Protein AF-A0A9D2NHN5-F1 (afdb_monomer)

Foldseek 3Di:
DAEWAKDFPFPDFAQFWDAWAADLVQRKIWTFRQVQQWIWIAGPVPRDIDIDHHPAGFQYKFAALAAAIWTFGFFFIWGAHPNRRTDDTQGGHDDPPQKGWHYWAADLQQWIWTKMAGPDCPDPCQQQVIFIWTHAGPDDIDTQDGRARHWAAWEAQPVRQKIWIFRQVQQFIWIFGADRVVRHTHDIDTQEHDDPVQATWHYWFAFNVGWIWTWGAQNQWTFTADSVRRDTDYIYGHPFRFWHYWAFGDNQSQKIKTAGHQDPVRPGRTIIITGHPTHGAHTEHHHAAPDPAAAEEEFAQCLFFLNVLLQQVSLLSRHAYEQEDQDRPVSSVVSQVSSCSHSHHYDYAHADLLDLVRLVVRLVVCCVVPVAHAEYELPWFDQDFAAPVGDDPVNLSSRLSRLAVSLVVNVVSRLVRCLVVLHLHEYEYEAAPLCQDDDGRCPRRSVSSVNSLVVQLVVQVVRVVSNYAGEYEHEAFECGPDDPPPPSQVCLCVAPQSGHHYSNQSSVVVVCCRDPVVSVDHSYYHYHHSCNNVDPDPDDDDPPPDD

Sequence (547 aa):
MKVYEAEILIPEKAVLGEGPVWDGCGKRLFYVDIEGKQVRRYDFQTGELKMAKTAKMPGCLVPSCKGGWITAQEDRLIRMDDDLNFAEEAGSLEQPGYLRFNDGKCDGKGRLWVGTMAADQNIPQAPKAGTLYCMEEGKEPLPMAEGITIPNGMAWTEDNSCFYHVDTAEGCVRGYAFDLETGKLGERRTVIRIDAEEGSPDGMCMDAEGMLWIALWGGGRVIRVDPATGEWMAEVSVPASCVSCCTFGGPELNELIITTAMDENGNGGEVFIAETDVKGVPAFRYGKGYGEEHPVAVITGASRGIGRQTALLFAERGYDVAVHYNTGEKEAQEVCRLARAFGVRAESFRADVGNLMDLKRLYHEIDEKYGRIDVLVNNAGNSSEVMFLNATEEMFDAMTATDWKGVYFSTQLAAKRMIEQGIHGVIINLTSNQTAGCWPRATIYAPSKAAVRKFTENVSMELAHYGIRVAAVAPGYTDVGWEPGDHRYEAAKRLPLKRFATTREIAEGIFWLASPAAAYVTGSTLTIDGGATLPVTADFDFETDNR

Secondary structure (DSSP, 8-state):
-EEEE-EEEE-S--SBEEEEEEETTTTEEEEEETTTTEEEEEETTT--EEEEE-SS-EEEEEEBTTSSEEEEETTEEEEE-TT--EEEEEEE----TTEEEEEEEE-TT-PEEEEEEES-TTSTT-TT-EEEEEE-TTS--EEEEEEESSEEEEEE-TTS-EEEEEETTTTEEEEEEB-TTT--B---EEEEE--GGG-EEEEEEEBTTS-EEEEEETTTEEEEE-TTT--EEEEEE-S-SBEEEEEEESTTS-EEEEEEBB-TTS-B--EEEEE-SS-B-PPP-BS--SSSSPPEEEETTTTSHHHHHHHHHHHHTT-EEEEEESS-HHHHHHHHHHHHTTTS-EEEEE--TTSHHHHHHHHHHHHHHHS--SEEEE-------B-GGG--HHHHHHHHIIIIIIHHHHHHHHHHHHHHTT---EEEEE--GGGTS--TTBTTHHHHHHHHHHHHHHHHHHHGGGT-EEEEEEE-SEE--PPTT-GGGGGGGGSTTSSPEEHHHHHHHHHHHHSGGGTT--S-EEEESTTTTS----SS-------

Solvent-accessible surface area (backbone atoms only — not comparable to full-atom values): 27326 Å² total; per-residue (Å²): 111,53,78,43,68,43,44,84,70,38,82,75,61,27,56,30,19,31,45,50,42,52,38,74,86,78,42,27,40,35,32,22,16,29,80,63,20,24,43,37,39,37,31,75,87,78,71,46,77,47,76,34,79,48,98,43,41,24,25,22,49,38,43,28,32,81,58,38,30,37,34,35,30,33,48,34,29,34,30,27,44,91,85,60,49,76,63,61,76,64,48,65,54,96,67,64,90,58,50,21,39,41,26,48,46,35,43,78,75,10,34,34,34,36,13,24,21,38,75,54,75,87,46,92,65,17,75,41,58,4,34,35,28,42,39,41,78,94,51,79,66,38,85,74,46,73,67,34,35,34,37,29,21,53,40,54,41,96,86,38,51,33,38,36,34,20,29,32,81,78,20,28,34,38,32,25,47,30,38,66,92,81,66,47,72,51,72,82,42,78,40,42,72,52,56,74,90,60,18,30,46,30,19,28,29,39,35,71,86,59,32,37,38,36,12,14,33,67,39,22,27,36,37,31,30,37,65,90,78,42,45,74,53,31,37,32,45,38,99,30,45,34,19,31,12,31,28,44,25,64,99,76,22,26,28,42,37,32,29,10,17,40,44,100,86,65,51,43,6,32,29,29,35,27,80,51,97,59,35,36,55,71,68,35,31,35,37,63,30,90,50,102,57,61,47,26,34,38,28,31,38,15,31,46,43,50,24,26,40,31,44,42,51,41,7,63,61,27,18,22,30,42,32,23,22,71,69,52,67,69,44,19,49,49,46,24,56,61,19,34,48,52,60,24,61,44,48,65,43,80,34,49,52,52,35,70,67,38,40,52,49,46,55,50,55,44,43,76,74,64,69,60,57,40,31,39,35,43,51,43,66,63,86,72,73,43,52,72,95,71,63,47,69,66,61,49,50,59,39,42,26,29,42,32,52,17,44,54,52,49,52,50,57,50,51,52,49,15,60,78,69,70,37,66,21,31,39,39,37,59,40,33,44,47,55,79,42,88,62,88,33,30,79,59,44,29,57,33,26,35,49,44,51,54,46,31,36,55,51,19,71,73,32,44,89,64,52,25,36,19,28,29,38,16,45,38,64,57,51,61,78,73,64,94,86,46,73,72,64,62,54,21,76,76,28,76,67,53,50,59,41,50,28,60,66,52,24,53,56,54,48,44,59,63,34,78,91,26,71,88,59,51,40,44,70,52,74,56,34,57,54,60,76,68,69,84,73,67,89,79,82,81,80,76,84,76,135

Mean predicted aligned error: 11.27 Å

InterPro domains:
  IPR002347 Short-chain dehydrogenase/reductase SDR [PF13561] (301-533)
  IPR005511 Senescence marker protein-30 (SMP-30) [PR01790] (17-34)
  IPR005511 Senescence marker protein-30 (SMP-30) [PR01790] (92-113)
  IPR005511 Senescence marker protein-30 (SMP-30) [PR01790] (137-159)
  IPR005511 Senescence marker protein-30 (SMP-30) [PR01790] (160-180)
  IPR005511 Senescence marker protein-30 (SMP-30) [PR01790] (200-217)
  IPR005511 Senescence marker protein-30 (SMP-30) [PR01790] (243-261)
  IPR011042 Six-bladed beta-propeller, TolB-like [G3DSA:2.120.10.30] (4-288)
  IPR013658 SMP-30/Gluconolactonase/LRE-like region [PF08450] (16-261)
  IPR036291 NAD(P)-binding domain superfamily [SSF51735] (296-534)

pLDDT: mean 92.7, std 9.88, range [39.38, 98.94]

Structure (mmCIF, N/CA/C/O backbone):
data_AF-A0A9D2NHN5-F1
#
_entry.id   AF-A0A9D2NHN5-F1
#
loop_
_atom_site.group_PDB
_atom_site.id
_atom_site.type_symbol
_atom_site.label_atom_id
_atom_site.label_alt_id
_atom_site.label_comp_id
_atom_site.label_asym_id
_atom_site.label_entity_id
_atom_site.label_seq_id
_atom_site.pdbx_PDB_ins_code
_atom_site.Cartn_x
_atom_site.Cartn_y
_atom_site.Cartn_z
_atom_site.occupancy
_atom_site.B_iso_or_equiv
_atom_site.auth_seq_id
_atom_site.auth_comp_id
_atom_site.auth_asym_id
_atom_site.auth_atom_id
_atom_site.pdbx_PDB_model_num
ATOM 1 N N . MET A 1 1 ? 20.548 -25.585 -8.308 1.00 83.00 1 MET A N 1
ATOM 2 C CA . MET A 1 1 ? 19.600 -24.615 -8.877 1.00 83.00 1 MET A CA 1
ATOM 3 C C . MET A 1 1 ? 18.198 -25.173 -8.724 1.00 83.00 1 MET A C 1
ATOM 5 O O . MET A 1 1 ? 17.991 -26.335 -9.061 1.00 83.00 1 MET A O 1
ATOM 9 N N . LYS A 1 2 ? 17.288 -24.414 -8.116 1.00 92.56 2 LYS A N 1
ATOM 10 C CA . LYS A 1 2 ? 15.882 -24.815 -7.954 1.00 92.56 2 LYS A CA 1
ATOM 11 C C . LYS A 1 2 ? 15.101 -24.474 -9.230 1.00 92.56 2 LYS A C 1
ATOM 13 O O . LYS A 1 2 ? 15.425 -23.481 -9.867 1.00 92.56 2 LYS A O 1
ATOM 18 N N . VAL A 1 3 ? 14.109 -25.285 -9.589 1.00 96.06 3 VAL A N 1
ATOM 19 C CA . VAL A 1 3 ? 13.267 -25.063 -10.774 1.00 96.06 3 VAL A CA 1
ATOM 20 C C . VAL A 1 3 ? 11.812 -24.978 -10.328 1.00 96.06 3 VAL A C 1
ATOM 22 O O . VAL A 1 3 ? 11.358 -25.831 -9.561 1.00 96.06 3 VAL A O 1
ATOM 25 N N . TYR A 1 4 ? 11.118 -23.940 -10.779 1.00 97.31 4 TYR A N 1
ATOM 26 C CA . TYR A 1 4 ? 9.676 -23.760 -10.639 1.00 97.31 4 TYR A CA 1
ATOM 27 C C . TYR A 1 4 ? 9.023 -23.893 -12.017 1.00 97.31 4 TYR A C 1
ATOM 29 O O . TYR A 1 4 ? 9.661 -23.654 -13.041 1.00 97.31 4 TYR A O 1
ATOM 37 N N . GLU A 1 5 ? 7.745 -24.243 -12.040 1.00 96.94 5 GLU A N 1
ATOM 38 C CA . GLU A 1 5 ? 6.957 -24.359 -13.267 1.00 96.94 5 GLU A CA 1
ATOM 39 C C . GLU A 1 5 ? 5.852 -23.310 -13.227 1.00 96.94 5 GLU A C 1
ATOM 41 O O . GLU A 1 5 ? 5.158 -23.195 -12.213 1.00 96.94 5 GLU A O 1
ATOM 46 N N . ALA A 1 6 ? 5.707 -22.536 -14.301 1.00 98.06 6 ALA A N 1
ATOM 47 C CA . ALA A 1 6 ? 4.648 -21.546 -14.404 1.00 98.06 6 ALA A CA 1
ATOM 48 C C . ALA A 1 6 ? 3.395 -22.131 -15.068 1.00 98.06 6 ALA A C 1
ATOM 50 O O . ALA A 1 6 ? 3.469 -22.858 -16.061 1.00 98.06 6 ALA A O 1
ATOM 51 N N . GLU A 1 7 ? 2.230 -21.756 -14.554 1.00 98.19 7 GLU A N 1
ATOM 52 C CA . GLU A 1 7 ? 0.928 -22.073 -15.135 1.00 98.19 7 GLU A CA 1
ATOM 53 C C . GLU A 1 7 ? 0.258 -20.824 -15.710 1.00 98.19 7 GLU A C 1
ATOM 55 O O . GLU A 1 7 ? 0.595 -19.697 -15.349 1.00 98.19 7 GLU A O 1
ATOM 60 N N . ILE A 1 8 ? -0.676 -21.007 -16.646 1.00 98.44 8 ILE A N 1
ATOM 61 C CA . ILE A 1 8 ? -1.399 -19.885 -17.256 1.00 98.44 8 ILE A CA 1
ATOM 62 C C . ILE A 1 8 ? -2.332 -19.269 -16.210 1.00 98.44 8 ILE A C 1
ATOM 64 O O . ILE A 1 8 ? -3.235 -19.939 -15.712 1.00 98.44 8 ILE A O 1
ATOM 68 N N . LEU A 1 9 ? -2.154 -17.975 -15.947 1.00 98.38 9 LEU A N 1
ATOM 69 C CA . LEU A 1 9 ? -3.050 -17.156 -15.134 1.00 98.38 9 LEU A CA 1
ATOM 70 C C . LEU A 1 9 ? -4.114 -16.471 -16.000 1.00 98.38 9 LEU A C 1
ATOM 72 O O . LEU A 1 9 ? -5.298 -16.527 -15.680 1.00 98.38 9 LEU A O 1
ATOM 76 N N . ILE A 1 10 ? -3.692 -15.817 -17.089 1.00 98.50 10 ILE A N 1
ATOM 77 C CA . ILE A 1 10 ? -4.574 -15.068 -17.998 1.00 98.50 10 ILE A CA 1
ATOM 78 C C . ILE A 1 10 ? -4.355 -15.589 -19.424 1.00 98.50 10 ILE A C 1
ATOM 80 O O . ILE A 1 10 ? -3.294 -15.328 -19.997 1.00 98.50 10 ILE A O 1
ATOM 84 N N . PRO A 1 11 ? -5.324 -16.318 -20.010 1.00 97.75 11 PRO A N 1
ATOM 85 C CA . PRO A 1 11 ? -5.198 -16.858 -21.364 1.00 97.75 11 PRO A CA 1
ATOM 86 C C . PRO A 1 11 ? -5.397 -15.800 -22.464 1.00 97.75 11 PRO A C 1
ATOM 88 O O . PRO A 1 11 ? -5.022 -16.024 -23.616 1.00 97.75 11 PRO A O 1
ATOM 91 N N . GLU A 1 12 ? -6.005 -14.651 -22.160 1.00 98.12 12 GLU A N 1
ATOM 92 C CA . GLU A 1 12 ? -6.215 -13.570 -23.123 1.00 98.12 12 GLU A CA 1
ATOM 93 C C . GLU A 1 12 ? -4.900 -12.866 -23.493 1.00 98.12 12 GLU A C 1
ATOM 95 O O . GLU A 1 12 ? -4.362 -12.048 -22.745 1.00 98.12 12 GLU A O 1
ATOM 100 N N . LYS A 1 13 ? -4.423 -13.130 -24.711 1.00 97.81 13 LYS A N 1
ATOM 101 C CA . LYS A 1 13 ? -3.116 -12.675 -25.196 1.00 97.81 13 LYS A CA 1
ATOM 102 C C . LYS A 1 13 ? -2.961 -11.153 -25.289 1.00 97.81 13 LYS A C 1
ATOM 104 O O . LYS A 1 13 ? -3.853 -10.439 -25.764 1.00 97.81 13 LYS A O 1
ATOM 109 N N . ALA A 1 14 ? -1.809 -10.651 -24.860 1.00 97.94 14 ALA A N 1
ATOM 110 C CA . ALA A 1 14 ? -1.260 -9.344 -25.211 1.00 97.94 14 ALA A CA 1
ATOM 111 C C . ALA A 1 14 ? -0.336 -9.459 -26.425 1.00 97.94 14 ALA A C 1
ATOM 113 O O . ALA A 1 14 ? 0.254 -10.513 -26.650 1.00 97.94 14 ALA A O 1
ATOM 114 N N . VAL A 1 15 ? -0.216 -8.388 -27.215 1.00 98.19 15 VAL A N 1
ATOM 115 C CA . VAL A 1 15 ? 0.785 -8.354 -28.293 1.00 98.19 15 VAL A CA 1
ATOM 116 C C . VAL A 1 15 ? 2.175 -8.286 -27.680 1.00 98.19 15 VAL A C 1
ATOM 118 O O . VAL A 1 15 ? 3.016 -9.133 -27.965 1.00 98.19 15 VAL A O 1
ATOM 121 N N . LEU A 1 16 ? 2.365 -7.343 -26.761 1.00 98.12 16 LEU A N 1
ATOM 122 C CA . LEU A 1 16 ? 3.571 -7.215 -25.955 1.00 98.12 16 LEU A CA 1
ATOM 123 C C . LEU A 1 16 ? 3.157 -6.885 -24.523 1.00 98.12 16 LEU A C 1
ATOM 125 O O . LEU A 1 16 ? 3.017 -5.714 -24.170 1.00 98.12 16 LEU A O 1
ATOM 129 N N . GLY A 1 17 ? 2.881 -7.927 -23.734 1.00 98.25 17 GLY A N 1
ATOM 130 C CA . GLY A 1 17 ? 2.547 -7.789 -22.321 1.00 98.25 17 GLY A CA 1
ATOM 131 C C . GLY A 1 17 ? 3.789 -7.417 -21.525 1.00 98.25 17 GLY A C 1
ATOM 132 O O . GLY A 1 17 ? 4.765 -8.153 -21.584 1.00 98.25 17 GLY A O 1
ATOM 133 N N . GLU A 1 18 ? 3.763 -6.314 -20.785 1.00 97.50 18 GLU A N 1
ATOM 134 C CA . GLU A 1 18 ? 4.942 -5.775 -20.099 1.00 97.50 18 GLU A CA 1
ATOM 135 C C . GLU A 1 18 ? 4.601 -5.117 -18.762 1.00 97.50 18 GLU A C 1
ATOM 137 O O . GLU A 1 18 ? 3.444 -4.785 -18.476 1.00 97.50 18 GLU A O 1
ATOM 142 N N . GLY A 1 19 ? 5.636 -4.912 -17.945 1.00 96.12 19 GLY A N 1
ATOM 143 C CA . GLY A 1 19 ? 5.562 -4.150 -16.697 1.00 96.12 19 GLY A CA 1
ATOM 144 C C . GLY A 1 19 ? 4.429 -4.565 -15.744 1.00 96.12 19 GLY A C 1
ATOM 145 O O . GLY A 1 19 ? 3.668 -3.689 -15.322 1.00 96.12 19 GLY A O 1
ATOM 146 N N . PRO A 1 20 ? 4.274 -5.858 -15.389 1.00 98.19 20 PRO A N 1
ATOM 147 C CA . PRO A 1 20 ? 3.277 -6.281 -14.422 1.00 98.19 20 PRO A CA 1
ATOM 148 C C . PRO A 1 20 ? 3.526 -5.646 -13.050 1.00 98.19 20 PRO A C 1
ATOM 150 O O . PRO A 1 20 ? 4.641 -5.637 -12.518 1.00 98.19 20 PRO A O 1
ATOM 153 N N . VAL A 1 21 ? 2.457 -5.149 -12.437 1.00 97.38 21 VAL A N 1
ATOM 154 C CA . VAL A 1 21 ? 2.456 -4.578 -11.092 1.00 97.38 21 VAL A CA 1
ATOM 155 C C . VAL A 1 21 ? 1.299 -5.149 -10.286 1.00 97.38 21 VAL A C 1
ATOM 157 O O . VAL A 1 21 ? 0.138 -5.089 -10.693 1.00 97.38 21 VAL A O 1
ATOM 160 N N . TRP A 1 22 ? 1.629 -5.687 -9.114 1.00 94.75 22 TRP A N 1
ATOM 161 C CA . TRP A 1 22 ? 0.655 -6.184 -8.154 1.00 94.75 22 TRP A CA 1
ATOM 162 C C . TRP A 1 22 ? 0.127 -5.060 -7.260 1.00 94.75 22 TRP A C 1
ATOM 164 O O . TRP A 1 22 ? 0.889 -4.387 -6.563 1.00 94.75 22 TRP A O 1
ATOM 174 N N . ASP A 1 23 ? -1.192 -4.898 -7.238 1.00 85.06 23 ASP A N 1
ATOM 175 C CA . ASP A 1 23 ? -1.915 -4.134 -6.229 1.00 85.06 23 ASP A CA 1
ATOM 176 C C . ASP A 1 23 ? -2.449 -5.084 -5.151 1.00 85.06 23 ASP A C 1
ATOM 178 O O . ASP A 1 23 ? -3.509 -5.703 -5.290 1.00 85.06 23 ASP A O 1
ATOM 182 N N . GLY A 1 24 ? -1.713 -5.176 -4.042 1.00 71.94 24 GLY A N 1
ATOM 183 C CA . GLY A 1 24 ? -2.086 -6.022 -2.909 1.00 71.94 24 GLY A CA 1
ATOM 184 C C . GLY A 1 24 ? -3.362 -5.582 -2.186 1.00 71.94 24 GLY A C 1
ATOM 185 O O . GLY A 1 24 ? -4.001 -6.414 -1.540 1.00 71.94 24 GLY A O 1
ATOM 186 N N . CYS A 1 25 ? -3.768 -4.312 -2.301 1.00 63.50 25 CYS A N 1
ATOM 187 C CA . CYS A 1 25 ? -4.975 -3.806 -1.645 1.00 63.50 25 CYS A CA 1
ATOM 188 C C . CYS A 1 25 ? -6.232 -4.238 -2.397 1.00 63.50 25 CYS A C 1
ATOM 190 O O . CYS A 1 25 ? -7.162 -4.770 -1.786 1.00 63.50 25 CYS A O 1
ATOM 192 N N . GLY A 1 26 ? -6.247 -4.037 -3.715 1.00 66.94 26 GLY A N 1
ATOM 193 C CA . GLY A 1 26 ? -7.338 -4.463 -4.585 1.00 66.94 26 GLY A CA 1
ATOM 194 C C . GLY A 1 26 ? -7.283 -5.937 -4.983 1.00 66.94 26 GLY A C 1
ATOM 195 O O . GLY A 1 26 ? -8.253 -6.419 -5.559 1.00 66.94 26 GLY A O 1
ATOM 196 N N . LYS A 1 27 ? -6.183 -6.648 -4.684 1.00 82.06 27 LYS A N 1
ATOM 197 C CA . LYS A 1 27 ? -5.881 -8.000 -5.195 1.00 82.06 27 LYS A CA 1
ATOM 198 C C . LYS A 1 27 ? -5.969 -8.046 -6.720 1.00 82.06 27 LYS A C 1
ATOM 200 O O . LYS A 1 27 ? -6.665 -8.877 -7.307 1.00 82.06 27 LYS A O 1
ATOM 205 N N . ARG A 1 28 ? -5.306 -7.087 -7.357 1.00 93.81 28 ARG A N 1
ATOM 206 C CA . ARG A 1 28 ? -5.366 -6.870 -8.802 1.00 93.81 28 ARG A CA 1
ATOM 207 C C . ARG A 1 28 ? -3.970 -6.870 -9.387 1.00 93.81 28 ARG A C 1
ATOM 209 O O . ARG A 1 28 ? -3.028 -6.373 -8.778 1.00 93.81 28 ARG A O 1
ATOM 216 N N . LEU A 1 29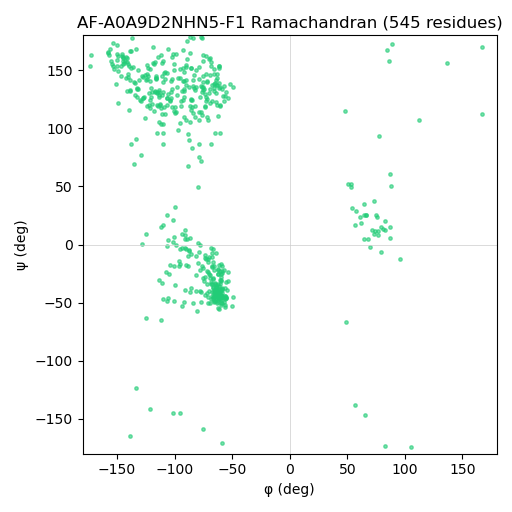 ? -3.863 -7.371 -10.605 1.00 98.25 29 LEU A N 1
ATOM 217 C CA . LEU A 1 29 ? -2.682 -7.220 -11.437 1.00 98.25 29 LEU A CA 1
ATOM 218 C C . LEU A 1 29 ? -2.961 -6.153 -12.486 1.00 98.25 29 LEU A C 1
ATOM 220 O O . LEU A 1 29 ? -3.974 -6.226 -13.178 1.00 98.25 29 LEU A O 1
ATOM 224 N N . PHE A 1 30 ? -2.044 -5.210 -12.645 1.00 98.56 30 PHE A N 1
ATOM 225 C CA . PHE A 1 30 ? -2.053 -4.276 -13.760 1.00 98.56 30 PHE A CA 1
ATOM 226 C C . PHE A 1 30 ? -0.807 -4.482 -14.618 1.00 98.56 30 PHE A C 1
ATOM 228 O O . PHE A 1 30 ? 0.257 -4.777 -14.088 1.00 98.56 30 PHE A O 1
ATOM 235 N N . TYR A 1 31 ? -0.935 -4.349 -15.932 1.00 98.69 31 TYR A N 1
ATOM 236 C CA . TYR A 1 31 ? 0.171 -4.487 -16.882 1.00 98.69 31 TYR A CA 1
ATOM 237 C C . TYR A 1 31 ? -0.158 -3.738 -18.178 1.00 98.69 31 TYR A C 1
ATOM 239 O O . TYR A 1 31 ? -1.315 -3.373 -18.421 1.00 98.69 31 TYR A O 1
ATOM 247 N N . VAL A 1 32 ? 0.848 -3.464 -19.001 1.00 98.62 32 VAL A N 1
ATOM 248 C CA . VAL A 1 32 ? 0.663 -2.809 -20.303 1.00 98.62 32 VAL A CA 1
ATOM 249 C C . VAL A 1 32 ? 0.686 -3.833 -21.432 1.00 98.62 32 VAL A C 1
ATOM 251 O O . VAL A 1 32 ? 1.338 -4.865 -21.335 1.00 98.62 32 VAL A O 1
ATOM 254 N N . ASP A 1 33 ? -0.034 -3.537 -22.508 1.00 98.50 33 ASP A N 1
ATOM 255 C CA . ASP A 1 33 ? 0.156 -4.148 -23.822 1.00 98.50 33 ASP A CA 1
ATOM 256 C C . ASP A 1 33 ? 0.732 -3.059 -24.731 1.00 98.50 33 ASP A C 1
ATOM 258 O O . ASP A 1 33 ? -0.012 -2.194 -25.217 1.00 98.50 33 ASP A O 1
ATOM 262 N N . ILE A 1 34 ? 2.061 -3.041 -24.873 1.00 97.88 34 ILE A N 1
ATOM 263 C CA . ILE A 1 34 ? 2.788 -1.918 -25.484 1.00 97.88 34 ILE A CA 1
ATOM 264 C C . ILE A 1 34 ? 2.341 -1.734 -26.937 1.00 97.88 34 ILE A C 1
ATOM 266 O O . ILE A 1 34 ? 1.859 -0.664 -27.323 1.00 97.88 34 ILE A O 1
ATOM 270 N N . GLU A 1 35 ? 2.451 -2.796 -27.736 1.00 97.19 35 GLU A N 1
ATOM 271 C CA . GLU A 1 35 ? 2.088 -2.776 -29.155 1.00 97.19 35 GLU A CA 1
ATOM 272 C C . GLU A 1 35 ? 0.569 -2.769 -29.365 1.00 97.19 35 GLU A C 1
ATOM 274 O O . GLU A 1 35 ? 0.070 -2.133 -30.298 1.00 97.19 35 GLU A O 1
ATOM 279 N N . GLY A 1 36 ? -0.191 -3.392 -28.457 1.00 97.50 36 GLY A N 1
ATOM 280 C CA . GLY A 1 36 ? -1.652 -3.318 -28.449 1.00 97.50 36 GLY A CA 1
ATOM 281 C C . GLY A 1 36 ? -2.210 -1.944 -28.057 1.00 97.50 36 GLY A C 1
ATOM 282 O O . GLY A 1 36 ? -3.412 -1.714 -28.238 1.00 97.50 36 GLY A O 1
ATOM 283 N N . LYS A 1 37 ? -1.362 -1.030 -27.556 1.00 97.94 37 LYS A N 1
ATOM 284 C CA . LYS A 1 37 ? -1.708 0.301 -27.025 1.00 97.94 37 LYS A CA 1
ATOM 285 C C . LYS A 1 37 ? -2.790 0.233 -25.953 1.00 97.94 37 LYS A C 1
ATOM 287 O O . LYS A 1 37 ? -3.838 0.881 -26.063 1.00 97.94 37 LYS A O 1
ATOM 292 N N . GLN A 1 38 ? -2.576 -0.613 -24.950 1.00 98.19 38 GLN A N 1
ATOM 293 C CA . GLN A 1 38 ? -3.539 -0.807 -23.868 1.00 98.19 38 GLN A CA 1
ATOM 294 C C . GLN A 1 38 ? -2.875 -0.848 -22.498 1.00 98.19 38 GLN A C 1
ATOM 296 O O . GLN A 1 38 ? -1.738 -1.283 -22.348 1.00 98.19 38 GLN A O 1
ATOM 301 N N . VAL A 1 39 ? -3.645 -0.458 -21.487 1.00 98.44 39 VAL A N 1
ATOM 302 C CA . VAL A 1 39 ? -3.425 -0.879 -20.101 1.00 98.44 39 VAL A CA 1
ATOM 303 C C . VAL A 1 39 ? -4.456 -1.952 -19.775 1.00 98.44 39 VAL A C 1
ATOM 305 O O . VAL A 1 39 ? -5.615 -1.858 -20.198 1.00 98.44 39 VAL A O 1
ATOM 308 N N . ARG A 1 40 ? -4.039 -2.978 -19.039 1.00 98.56 40 ARG A N 1
ATOM 309 C CA . ARG A 1 40 ? -4.860 -4.123 -18.657 1.00 98.56 40 ARG A CA 1
ATOM 310 C C . ARG A 1 40 ? -4.878 -4.273 -17.139 1.00 98.56 40 ARG A C 1
ATOM 312 O O . ARG A 1 40 ? -3.865 -4.049 -16.482 1.00 98.56 40 ARG A O 1
ATOM 319 N N . ARG A 1 41 ? -6.033 -4.653 -16.591 1.00 98.19 41 ARG A N 1
ATOM 320 C CA . ARG A 1 41 ? -6.254 -4.940 -15.167 1.00 98.19 41 ARG A CA 1
ATOM 321 C C . ARG A 1 41 ? -6.945 -6.283 -15.029 1.00 98.19 41 ARG A C 1
ATOM 323 O O . ARG A 1 41 ? -8.036 -6.450 -15.565 1.00 98.19 41 ARG A O 1
ATOM 330 N N . TYR A 1 42 ? -6.356 -7.187 -14.266 1.00 98.38 42 TYR A N 1
ATOM 331 C CA . TYR A 1 42 ? -6.956 -8.458 -13.890 1.00 98.38 42 TYR A CA 1
ATOM 332 C C . TYR A 1 42 ? -7.289 -8.470 -12.400 1.00 98.38 42 TYR A C 1
ATOM 334 O O . TYR A 1 42 ? -6.447 -8.134 -11.568 1.00 98.38 42 TYR A O 1
ATOM 342 N N . ASP A 1 43 ? -8.522 -8.827 -12.063 1.00 95.25 43 ASP A N 1
ATOM 343 C CA . ASP A 1 43 ? -9.010 -8.897 -10.689 1.00 95.25 43 ASP A CA 1
ATOM 344 C C . ASP A 1 43 ? -9.018 -10.349 -10.199 1.00 95.25 43 ASP A C 1
ATOM 346 O O . ASP A 1 43 ? -9.774 -11.177 -10.706 1.00 95.25 43 ASP A O 1
ATOM 350 N N . PHE A 1 44 ? -8.198 -10.675 -9.197 1.00 91.69 44 PHE A N 1
ATOM 351 C CA . PHE A 1 44 ? -8.088 -12.052 -8.701 1.00 91.69 44 PHE A CA 1
ATOM 352 C C . PHE A 1 44 ? -9.329 -12.504 -7.924 1.00 91.69 44 PHE A C 1
ATOM 354 O O . PHE A 1 44 ? -9.489 -13.696 -7.666 1.00 91.69 44 PHE A O 1
ATOM 361 N N . GLN A 1 45 ? -10.204 -11.582 -7.512 1.00 86.62 45 GLN A N 1
ATOM 362 C CA . GLN A 1 45 ? -11.416 -11.936 -6.777 1.00 86.62 45 GLN A CA 1
ATOM 363 C C . GLN A 1 45 ? -12.560 -12.294 -7.721 1.00 86.62 45 GLN A C 1
ATOM 365 O O . GLN A 1 45 ? -13.354 -13.180 -7.404 1.00 86.62 45 GLN A O 1
ATOM 370 N N . THR A 1 46 ? -12.668 -11.597 -8.853 1.00 93.81 46 THR A N 1
ATOM 371 C CA . THR A 1 46 ? -13.768 -11.784 -9.811 1.00 93.81 46 THR A CA 1
ATOM 372 C C . THR A 1 46 ? -13.366 -12.567 -11.060 1.00 93.81 46 THR A C 1
ATOM 374 O O . THR A 1 46 ? -14.249 -13.061 -11.759 1.00 93.81 46 THR A O 1
ATOM 377 N N . GLY A 1 47 ? -12.066 -12.684 -11.349 1.00 95.38 47 GLY A N 1
ATOM 378 C CA . GLY A 1 47 ? -11.545 -13.211 -12.614 1.00 95.38 47 GLY A CA 1
ATOM 379 C C . GLY A 1 47 ? -11.753 -12.260 -13.798 1.00 95.38 47 GLY A C 1
ATOM 380 O O . GLY A 1 47 ? -11.627 -12.667 -14.950 1.00 95.38 47 GLY A O 1
ATOM 381 N N . GLU A 1 48 ? -12.125 -11.002 -13.546 1.00 97.38 48 GLU A N 1
ATOM 382 C CA . GLU A 1 48 ? -12.391 -10.020 -14.595 1.00 97.38 48 GLU A CA 1
ATOM 383 C C . GLU A 1 48 ? -11.086 -9.455 -15.167 1.00 97.38 48 GLU A C 1
ATOM 385 O O . GLU A 1 48 ? -10.272 -8.887 -14.435 1.00 97.38 48 GLU A O 1
ATOM 390 N N . LEU A 1 49 ? -10.941 -9.518 -16.495 1.00 98.31 49 LEU A N 1
ATOM 391 C CA . LEU A 1 49 ? -9.933 -8.774 -17.246 1.00 98.31 49 LEU A CA 1
ATOM 392 C C . LEU A 1 49 ? -10.554 -7.520 -17.878 1.00 98.31 49 LEU A C 1
ATOM 394 O O . LEU A 1 49 ? -11.359 -7.603 -18.808 1.00 98.31 49 LEU A O 1
ATOM 398 N N . LYS A 1 50 ? -10.137 -6.343 -17.409 1.00 98.12 50 LYS A N 1
ATOM 399 C CA . LYS A 1 50 ? -10.504 -5.035 -17.969 1.00 98.12 50 LYS A CA 1
ATOM 400 C C . LYS A 1 50 ? -9.354 -4.487 -18.810 1.00 98.12 50 LYS A C 1
ATOM 402 O O . LYS A 1 50 ? -8.190 -4.630 -18.445 1.00 98.12 50 LYS A O 1
ATOM 407 N N . MET A 1 51 ? -9.678 -3.833 -19.922 1.00 98.12 51 MET A N 1
ATOM 408 C CA . MET A 1 51 ? -8.698 -3.264 -20.852 1.00 98.12 51 MET A CA 1
ATOM 409 C C . MET A 1 51 ? -9.117 -1.851 -21.257 1.00 98.12 51 MET A C 1
ATOM 411 O O . MET A 1 51 ? -10.297 -1.610 -21.524 1.00 98.12 51 MET A O 1
ATOM 415 N N . ALA A 1 52 ? -8.159 -0.932 -21.350 1.00 98.06 52 ALA A N 1
ATOM 416 C CA . ALA A 1 52 ? -8.391 0.432 -21.816 1.00 98.06 52 ALA A CA 1
ATOM 417 C C . ALA A 1 52 ? -7.343 0.840 -22.851 1.00 98.06 52 ALA A C 1
ATOM 419 O O . ALA A 1 52 ? -6.150 0.604 -22.665 1.00 98.06 52 ALA A O 1
ATOM 420 N N . LYS A 1 53 ? -7.792 1.464 -23.947 1.00 98.19 53 LYS A N 1
ATOM 421 C CA . LYS A 1 53 ? -6.905 1.945 -25.013 1.00 98.19 53 LYS A CA 1
ATOM 422 C C . LYS A 1 53 ? -6.193 3.219 -24.594 1.00 98.19 53 LYS A C 1
ATOM 424 O O . LYS A 1 53 ? -6.841 4.183 -24.192 1.00 98.19 53 LYS A O 1
ATOM 429 N N . THR A 1 54 ? -4.886 3.243 -24.781 1.00 97.69 54 THR A N 1
ATOM 430 C CA . THR A 1 54 ? -4.055 4.427 -24.590 1.00 97.69 54 THR A CA 1
ATOM 431 C C . THR A 1 54 ? -3.971 5.243 -25.880 1.00 97.69 54 THR A C 1
ATOM 433 O O . THR A 1 54 ? -4.221 4.745 -26.981 1.00 97.69 54 THR A O 1
ATOM 436 N N . ALA A 1 55 ? -3.623 6.526 -25.760 1.00 95.38 55 ALA A N 1
ATOM 437 C CA . ALA A 1 55 ? -3.438 7.390 -26.927 1.00 95.38 55 ALA A CA 1
ATOM 438 C C . ALA A 1 55 ? -2.154 7.032 -27.698 1.00 95.38 55 ALA A C 1
ATOM 440 O O . ALA A 1 55 ? -2.105 7.123 -28.928 1.00 95.38 55 ALA A O 1
ATOM 441 N N . LYS A 1 56 ? -1.123 6.611 -26.962 1.00 96.25 56 LYS A N 1
ATOM 442 C CA . LYS A 1 56 ? 0.217 6.257 -27.442 1.00 96.25 56 LYS A CA 1
ATOM 443 C C . LYS A 1 56 ? 0.678 4.938 -26.818 1.00 96.25 56 LYS A C 1
ATOM 445 O O . LYS A 1 56 ? 0.020 4.450 -25.899 1.00 96.25 56 LYS A O 1
ATOM 450 N N . MET A 1 57 ? 1.766 4.344 -27.313 1.00 97.56 57 MET A N 1
ATOM 451 C CA . MET A 1 57 ? 2.287 3.086 -26.751 1.00 97.56 57 MET A CA 1
ATOM 452 C C . MET A 1 57 ? 2.679 3.264 -25.272 1.00 97.56 57 MET A C 1
ATOM 454 O O . MET A 1 57 ? 3.531 4.110 -24.983 1.00 97.56 57 MET A O 1
ATOM 458 N N . PRO A 1 58 ? 2.071 2.516 -24.335 1.00 97.75 58 PRO A N 1
ATOM 459 C CA . PRO A 1 58 ? 2.407 2.593 -22.921 1.00 97.75 58 PRO A CA 1
ATOM 460 C C . PRO A 1 58 ? 3.615 1.698 -22.633 1.00 97.75 58 PRO A C 1
ATOM 462 O O . PRO A 1 58 ? 3.506 0.490 -22.764 1.00 97.75 58 PRO A O 1
ATOM 465 N N . GLY A 1 59 ? 4.760 2.278 -22.269 1.00 96.75 59 GLY A N 1
ATOM 466 C CA . GLY A 1 59 ? 5.970 1.515 -21.940 1.00 96.75 59 GLY A CA 1
ATOM 467 C C . GLY A 1 59 ? 5.903 0.880 -20.551 1.00 96.75 59 GLY A C 1
ATOM 468 O O . GLY A 1 59 ? 6.252 -0.275 -20.360 1.00 96.75 59 GLY A O 1
ATOM 469 N N . CYS A 1 60 ? 5.376 1.615 -19.572 1.00 97.12 60 CYS A N 1
ATOM 470 C CA . CYS A 1 60 ? 5.192 1.097 -18.221 1.00 97.12 60 CYS A CA 1
ATOM 471 C C . CYS A 1 60 ? 3.996 1.738 -17.516 1.00 97.12 60 CYS A C 1
ATOM 473 O O . CYS A 1 60 ? 3.395 2.717 -17.990 1.00 97.12 60 CYS A O 1
ATOM 475 N N . LEU A 1 61 ? 3.667 1.185 -16.350 1.00 97.12 61 LEU A N 1
ATOM 476 C CA . LEU A 1 61 ? 2.766 1.804 -15.395 1.00 97.12 61 LEU A CA 1
ATOM 477 C C . LEU A 1 61 ? 3.288 1.651 -13.961 1.00 97.12 61 LEU A C 1
ATOM 479 O O . LEU A 1 61 ? 3.972 0.683 -13.636 1.00 97.12 61 LEU A O 1
ATOM 483 N N . VAL A 1 62 ? 2.931 2.593 -13.094 1.00 96.62 62 VAL A N 1
ATOM 484 C CA . VAL A 1 62 ? 3.277 2.579 -11.668 1.00 96.62 62 VAL A CA 1
ATOM 485 C C . VAL A 1 62 ? 2.100 3.077 -10.824 1.00 96.62 62 VAL A C 1
ATOM 487 O O . VAL A 1 62 ? 1.353 3.951 -11.272 1.00 96.62 62 VAL A O 1
ATOM 490 N N . PRO A 1 63 ? 1.902 2.557 -9.602 1.00 92.19 63 PRO A N 1
ATOM 491 C CA . PRO A 1 63 ? 0.860 3.047 -8.706 1.00 92.19 63 PRO A CA 1
ATOM 492 C C . PRO A 1 63 ? 1.201 4.465 -8.231 1.00 92.19 63 PRO A C 1
ATOM 494 O O . PRO A 1 63 ? 2.372 4.829 -8.175 1.00 92.19 63 PRO A O 1
ATOM 497 N N . SER A 1 64 ? 0.214 5.284 -7.863 1.00 89.44 64 SER A N 1
ATOM 498 C CA . SER A 1 64 ? 0.449 6.645 -7.349 1.00 89.44 64 SER A CA 1
ATOM 499 C C . SER A 1 64 ? 0.157 6.770 -5.851 1.00 89.44 64 SER A C 1
ATOM 501 O O . SER A 1 64 ? -0.755 6.138 -5.312 1.00 89.44 64 SER A O 1
ATOM 503 N N . CYS A 1 65 ? 0.911 7.641 -5.173 1.00 78.56 65 CYS A N 1
ATOM 504 C CA . CYS A 1 65 ? 0.660 8.052 -3.786 1.00 78.56 65 CYS A CA 1
ATOM 505 C C . CYS A 1 65 ? -0.631 8.870 -3.628 1.00 78.56 65 CYS A C 1
ATOM 507 O O . CYS A 1 65 ? -1.161 8.985 -2.527 1.00 78.56 65 CYS A O 1
ATOM 509 N N . LYS A 1 66 ? -1.158 9.431 -4.723 1.00 75.12 66 LYS A N 1
ATOM 510 C CA . LYS A 1 66 ? -2.417 10.195 -4.738 1.00 75.12 66 LYS A CA 1
ATOM 511 C C . LYS A 1 66 ? -3.647 9.319 -5.024 1.00 75.12 66 LYS A C 1
ATOM 513 O O . LYS A 1 66 ? -4.741 9.852 -5.186 1.00 75.12 66 LYS A O 1
ATOM 518 N N . GLY A 1 67 ? -3.471 7.995 -5.049 1.00 77.38 67 GLY A N 1
ATOM 519 C CA . GLY A 1 67 ? -4.460 7.036 -5.544 1.00 77.38 67 GLY A CA 1
ATOM 520 C C . GLY A 1 67 ? -4.353 6.834 -7.058 1.00 77.38 67 GLY A C 1
ATOM 521 O O . GLY A 1 67 ? -3.805 7.681 -7.765 1.00 77.38 67 GLY A O 1
ATOM 522 N N . GLY A 1 68 ? -4.851 5.698 -7.548 1.00 88.25 68 GLY A N 1
ATOM 523 C CA . GLY A 1 68 ? -4.740 5.323 -8.957 1.00 88.25 68 GLY A CA 1
ATOM 524 C C . GLY A 1 68 ? -3.296 5.077 -9.409 1.00 88.25 68 GLY A C 1
ATOM 525 O O . GLY A 1 68 ? -2.447 4.609 -8.644 1.00 88.25 68 GLY A O 1
ATOM 526 N N . TRP A 1 69 ? -3.024 5.404 -10.671 1.00 94.94 69 TRP A N 1
ATOM 527 C CA . TRP A 1 69 ? -1.868 4.957 -11.443 1.00 94.94 69 TRP A CA 1
ATOM 528 C C . TRP A 1 69 ? -1.314 6.064 -12.339 1.00 94.94 69 TRP A C 1
ATOM 530 O O . TRP A 1 69 ? -2.020 6.993 -12.738 1.00 94.94 69 TRP A O 1
ATOM 540 N N . ILE A 1 70 ? -0.042 5.928 -12.696 1.00 97.25 70 ILE A N 1
ATOM 541 C CA . ILE A 1 70 ? 0.612 6.659 -13.778 1.00 97.25 70 ILE A CA 1
ATOM 542 C C . ILE A 1 70 ? 0.984 5.662 -14.860 1.00 97.25 70 ILE A C 1
ATOM 544 O O . ILE A 1 70 ? 1.597 4.643 -14.562 1.00 97.25 70 ILE A O 1
ATOM 548 N N . THR A 1 71 ? 0.680 5.976 -16.114 1.00 97.94 71 THR A N 1
ATOM 549 C CA . THR A 1 71 ? 1.210 5.248 -17.271 1.00 97.94 71 THR A CA 1
ATOM 550 C C . THR A 1 71 ? 2.132 6.149 -18.086 1.00 97.94 71 THR A C 1
ATOM 552 O O . THR A 1 71 ? 1.781 7.292 -18.389 1.00 97.94 71 THR A O 1
ATOM 555 N N . ALA A 1 72 ? 3.317 5.644 -18.428 1.00 97.62 72 ALA A N 1
ATOM 556 C CA . ALA A 1 72 ? 4.271 6.332 -19.287 1.00 97.62 72 ALA A CA 1
ATOM 557 C C . ALA A 1 72 ? 4.008 5.939 -20.747 1.00 97.62 72 ALA A C 1
ATOM 559 O O . ALA A 1 72 ? 4.293 4.814 -21.153 1.00 97.62 72 ALA A O 1
ATOM 560 N N . GLN A 1 73 ? 3.443 6.852 -21.536 1.00 96.81 73 GLN A N 1
ATOM 561 C CA . GLN A 1 73 ? 3.062 6.628 -22.929 1.00 96.81 73 GLN A CA 1
ATOM 562 C C . GLN A 1 73 ? 3.977 7.408 -23.876 1.00 96.81 73 GLN A C 1
ATOM 564 O O . GLN A 1 73 ? 3.797 8.613 -24.025 1.00 96.81 73 GLN A O 1
ATOM 569 N N . GLU A 1 74 ? 4.920 6.722 -24.528 1.00 96.69 74 GLU A N 1
ATOM 570 C CA . GLU A 1 74 ? 5.967 7.252 -25.426 1.00 96.69 74 GLU A CA 1
ATOM 571 C C . GLU A 1 74 ? 6.772 8.456 -24.893 1.00 96.69 74 GLU A C 1
ATOM 573 O O . GLU A 1 74 ? 7.965 8.328 -24.671 1.00 96.69 74 GLU A O 1
ATOM 578 N N . ASP A 1 75 ? 6.161 9.622 -24.713 1.00 96.00 75 ASP A N 1
ATOM 579 C CA . ASP A 1 75 ? 6.779 10.899 -24.339 1.00 96.00 75 ASP A CA 1
ATOM 580 C C . ASP A 1 75 ? 6.111 11.585 -23.135 1.00 96.00 75 ASP A C 1
ATOM 582 O O . ASP A 1 75 ? 6.512 12.683 -22.751 1.00 96.00 75 ASP A O 1
ATOM 586 N N . ARG A 1 76 ? 5.074 10.981 -22.542 1.00 96.31 76 ARG A N 1
ATOM 587 C CA . ARG A 1 76 ? 4.293 11.605 -21.463 1.00 96.31 76 ARG A CA 1
ATOM 588 C C . ARG A 1 76 ? 3.833 10.636 -20.391 1.00 96.31 76 ARG A C 1
ATOM 590 O O . ARG A 1 76 ? 3.698 9.442 -20.630 1.00 96.31 76 ARG A O 1
ATOM 597 N N . LEU A 1 77 ? 3.543 11.180 -19.220 1.00 97.62 77 LEU A N 1
ATOM 598 C CA . LEU A 1 77 ? 2.959 10.494 -18.080 1.00 97.62 77 LEU A CA 1
ATOM 599 C C . LEU A 1 77 ? 1.482 10.872 -17.990 1.00 97.62 77 LEU A C 1
ATOM 601 O O . LEU A 1 77 ? 1.155 12.054 -17.920 1.00 97.62 77 LEU A O 1
ATOM 605 N N . ILE A 1 78 ? 0.588 9.890 -17.959 1.00 97.25 78 ILE A N 1
ATOM 606 C CA . ILE A 1 78 ? -0.860 10.111 -17.852 1.00 97.25 78 ILE A CA 1
ATOM 607 C C . ILE A 1 78 ? -1.368 9.506 -16.547 1.00 97.25 78 ILE A C 1
ATOM 609 O O . ILE A 1 78 ? -1.044 8.356 -16.237 1.00 97.25 78 ILE A O 1
ATOM 613 N N . ARG A 1 79 ? -2.169 10.268 -15.792 1.00 95.56 79 ARG A N 1
ATOM 614 C CA . ARG A 1 79 ? -2.863 9.764 -14.600 1.00 95.56 79 ARG A CA 1
ATOM 615 C C . ARG A 1 79 ? -4.045 8.892 -14.998 1.00 95.56 79 ARG A C 1
ATOM 617 O O . ARG A 1 79 ? -4.718 9.156 -15.993 1.00 95.56 79 ARG A O 1
ATOM 624 N N . MET A 1 80 ? -4.308 7.865 -14.206 1.00 95.12 80 MET A N 1
ATOM 625 C CA . MET A 1 80 ? -5.394 6.920 -14.429 1.00 95.12 80 MET A CA 1
ATOM 626 C C . MET A 1 80 ? -5.944 6.435 -13.086 1.00 95.12 80 MET A C 1
ATOM 628 O O . MET A 1 80 ? -5.181 6.287 -12.135 1.00 95.12 80 MET A O 1
ATOM 632 N N . ASP A 1 81 ? -7.246 6.191 -12.981 1.00 87.81 81 ASP A N 1
ATOM 633 C CA . ASP A 1 81 ? -7.826 5.558 -11.790 1.00 87.81 81 ASP A CA 1
ATOM 634 C C . ASP A 1 81 ? -7.730 4.017 -11.835 1.00 87.81 81 ASP A C 1
ATOM 636 O O . ASP A 1 81 ? -7.241 3.423 -12.799 1.00 87.81 81 ASP A O 1
ATOM 640 N N . ASP A 1 82 ? -8.196 3.349 -10.778 1.00 86.81 82 ASP A N 1
ATOM 641 C CA . ASP A 1 82 ? -8.195 1.879 -10.691 1.00 86.81 82 ASP A CA 1
ATOM 642 C C . ASP A 1 82 ? -9.142 1.210 -11.702 1.00 86.81 82 ASP A C 1
ATOM 644 O O . ASP A 1 82 ? -9.048 0.007 -11.951 1.00 86.81 82 ASP A O 1
ATOM 648 N N . ASP A 1 83 ? -10.048 1.987 -12.293 1.00 88.75 83 ASP A N 1
ATOM 649 C CA . ASP A 1 83 ? -11.016 1.563 -13.294 1.00 88.75 83 ASP A CA 1
ATOM 650 C C . ASP A 1 83 ? -10.523 1.779 -14.730 1.00 88.75 83 ASP A C 1
ATOM 652 O O . ASP A 1 83 ? -11.279 1.554 -15.680 1.00 88.75 83 ASP A O 1
ATOM 656 N N . LEU A 1 84 ? -9.248 2.126 -14.901 1.00 95.94 84 LEU A N 1
ATOM 657 C CA . LEU A 1 84 ? -8.619 2.415 -16.185 1.00 95.94 84 LEU A CA 1
ATOM 658 C C . LEU A 1 84 ? -9.187 3.654 -16.900 1.00 95.94 84 LEU A C 1
ATOM 660 O O . LEU A 1 84 ? -9.101 3.761 -18.127 1.00 95.94 84 LEU A O 1
ATOM 664 N N . ASN A 1 85 ? -9.763 4.604 -16.159 1.00 93.25 85 ASN A N 1
ATOM 665 C CA . ASN A 1 85 ? -10.160 5.892 -16.716 1.00 93.25 85 ASN A CA 1
ATOM 666 C C . ASN A 1 85 ? -8.962 6.844 -16.698 1.00 93.25 85 ASN A C 1
ATOM 668 O O . ASN A 1 85 ? -8.429 7.170 -15.638 1.00 93.25 85 ASN A O 1
ATOM 672 N N . PHE A 1 86 ? -8.543 7.297 -17.880 1.00 94.62 86 PHE A N 1
ATOM 673 C CA . PHE A 1 86 ? -7.460 8.269 -18.020 1.00 94.62 86 PHE A CA 1
ATOM 674 C C . PHE A 1 86 ? -7.928 9.676 -17.648 1.00 94.62 86 PHE A C 1
ATOM 676 O O . PHE A 1 86 ? -9.028 10.099 -18.011 1.00 94.62 86 PHE A O 1
ATOM 683 N N . ALA A 1 87 ? -7.058 10.401 -16.959 1.00 89.94 87 ALA A N 1
ATOM 684 C CA . ALA A 1 87 ? -7.280 11.754 -16.484 1.00 89.94 87 ALA A CA 1
ATOM 685 C C . ALA A 1 87 ? -6.211 12.699 -17.064 1.00 89.94 87 ALA A C 1
ATOM 687 O O . ALA A 1 87 ? -5.849 12.595 -18.240 1.00 89.94 87 ALA A O 1
ATOM 688 N N . GLU A 1 88 ? -5.738 13.658 -16.274 1.00 89.81 88 GLU A N 1
ATOM 689 C CA . GLU A 1 88 ? -4.760 14.654 -16.694 1.00 89.81 88 GLU A CA 1
ATOM 690 C C . GLU A 1 88 ? -3.342 14.100 -16.930 1.00 89.81 88 GLU A C 1
ATOM 692 O O . GLU A 1 88 ? -2.937 13.049 -16.423 1.00 89.81 88 GLU A O 1
ATOM 697 N N . GLU A 1 89 ? -2.561 14.861 -17.699 1.00 93.81 89 GLU A N 1
ATOM 698 C CA . GLU A 1 89 ? -1.126 14.641 -17.874 1.00 93.81 89 GLU A CA 1
ATOM 699 C C . GLU A 1 89 ? -0.377 14.990 -16.575 1.00 93.81 89 GLU A C 1
ATOM 701 O O . GLU A 1 89 ? -0.592 16.048 -15.984 1.00 93.81 89 GLU A O 1
ATOM 706 N N . ALA A 1 90 ? 0.495 14.088 -16.121 1.00 91.94 90 ALA A N 1
ATOM 707 C CA . ALA A 1 90 ? 1.317 14.250 -14.919 1.00 91.94 90 ALA A CA 1
ATOM 708 C C . ALA A 1 90 ? 2.724 14.795 -15.214 1.00 91.94 90 ALA A C 1
ATOM 710 O O . ALA A 1 90 ? 3.412 15.243 -14.299 1.00 91.94 90 ALA A O 1
ATOM 711 N N . GLY A 1 91 ? 3.164 14.732 -16.470 1.00 93.56 91 GLY A N 1
ATOM 712 C CA . GLY A 1 91 ? 4.478 15.192 -16.905 1.00 93.56 91 GLY A CA 1
ATOM 713 C C . GLY A 1 91 ? 4.810 14.715 -18.314 1.00 93.56 91 GLY A C 1
ATOM 714 O O . GLY A 1 91 ? 4.126 13.856 -18.868 1.00 93.56 91 GLY A O 1
ATOM 715 N N . SER A 1 92 ? 5.886 15.247 -18.882 1.00 95.25 92 SER A N 1
ATOM 716 C CA . SER A 1 92 ? 6.344 14.912 -20.230 1.00 95.25 92 SER A CA 1
ATOM 717 C C . SER A 1 92 ? 7.863 14.927 -20.324 1.00 95.25 92 SER A C 1
ATOM 719 O O . SER A 1 92 ? 8.529 15.549 -19.500 1.00 95.25 92 SER A O 1
ATOM 721 N N . LEU A 1 93 ? 8.401 14.276 -21.351 1.00 96.19 93 LEU A N 1
ATOM 722 C CA . LEU A 1 93 ? 9.805 14.351 -21.728 1.00 96.19 93 LEU A CA 1
ATOM 723 C C . LEU A 1 93 ? 9.909 14.839 -23.173 1.00 96.19 93 LEU A C 1
ATOM 725 O O . LEU A 1 93 ? 9.418 14.188 -24.096 1.00 96.19 93 LEU A O 1
ATOM 729 N N . GLU A 1 94 ? 10.579 15.971 -23.377 1.00 94.69 94 GLU A N 1
ATOM 730 C CA . GLU A 1 94 ? 10.955 16.403 -24.720 1.00 94.69 94 GLU A CA 1
ATOM 731 C C . GLU A 1 94 ? 12.114 15.536 -25.224 1.00 94.69 94 GLU A C 1
ATOM 733 O O . GLU A 1 94 ? 13.196 15.499 -24.638 1.00 94.69 94 GLU A O 1
ATOM 738 N N . GLN A 1 95 ? 11.876 14.812 -26.315 1.00 93.44 95 GLN A N 1
ATOM 739 C CA . GLN A 1 95 ? 12.842 13.896 -26.910 1.00 93.44 95 GLN A CA 1
ATOM 740 C C . GLN A 1 95 ? 12.632 13.796 -28.428 1.00 93.44 95 GLN A C 1
ATOM 742 O O . GLN A 1 95 ? 11.543 14.097 -28.929 1.00 93.44 95 GLN A O 1
ATOM 747 N N . PRO A 1 96 ? 13.652 13.365 -29.192 1.00 95.25 96 PRO A N 1
ATOM 748 C CA . PRO A 1 96 ? 13.487 13.042 -30.602 1.00 95.25 96 PRO A CA 1
ATOM 749 C C . PRO A 1 96 ? 12.326 12.070 -30.850 1.00 95.25 96 PRO A C 1
ATOM 751 O O . PRO A 1 96 ? 12.195 11.071 -30.155 1.00 95.25 96 PRO A O 1
ATOM 754 N N . GLY A 1 97 ? 11.532 12.304 -31.899 1.00 94.62 97 GLY A N 1
ATOM 755 C CA . GLY A 1 97 ? 10.326 11.508 -32.184 1.00 94.62 97 GLY A CA 1
ATOM 756 C C . GLY A 1 97 ? 10.559 10.041 -32.569 1.00 94.62 97 GLY A C 1
ATOM 757 O O . GLY A 1 97 ? 9.593 9.315 -32.772 1.00 94.62 97 GLY A O 1
ATOM 758 N N . TYR A 1 98 ? 11.816 9.605 -32.697 1.00 95.56 98 TYR A N 1
ATOM 759 C CA . TYR A 1 98 ? 12.157 8.189 -32.853 1.00 95.56 98 TYR A CA 1
ATOM 760 C C . TYR A 1 98 ? 12.343 7.476 -31.506 1.00 95.56 98 TYR A C 1
ATOM 762 O O . TYR A 1 98 ? 12.472 6.256 -31.504 1.00 95.56 98 TYR A O 1
ATOM 770 N N . LEU A 1 99 ? 12.382 8.207 -30.385 1.00 97.44 99 LEU A N 1
ATOM 771 C CA . LEU A 1 99 ? 12.487 7.658 -29.036 1.00 97.44 99 LEU A CA 1
ATOM 772 C C . LEU A 1 99 ? 11.110 7.510 -28.384 1.00 97.44 99 LEU A C 1
ATOM 774 O O . LEU A 1 99 ? 10.186 8.280 -28.649 1.00 97.44 99 LEU A O 1
ATOM 778 N N . ARG A 1 100 ? 11.004 6.527 -27.493 1.00 97.62 100 ARG A N 1
ATOM 779 C CA . ARG A 1 100 ? 9.855 6.303 -26.617 1.00 97.62 100 ARG A CA 1
ATOM 780 C C . ARG A 1 100 ? 10.318 5.881 -25.228 1.00 97.62 100 ARG A C 1
ATOM 782 O O . ARG A 1 100 ? 11.374 5.266 -25.090 1.00 97.62 100 ARG A O 1
ATOM 789 N N . PHE A 1 101 ? 9.487 6.127 -24.224 1.00 97.62 101 PHE A N 1
ATOM 790 C CA . PHE A 1 101 ? 9.535 5.421 -22.955 1.00 97.62 101 PHE A CA 1
ATOM 791 C C . PHE A 1 101 ? 9.399 3.922 -23.198 1.00 97.62 101 PHE A C 1
ATOM 793 O O . PHE A 1 101 ? 8.584 3.481 -24.019 1.00 97.62 101 PHE A O 1
ATOM 800 N N . ASN A 1 102 ? 10.236 3.166 -22.498 1.00 96.06 102 ASN A N 1
ATOM 801 C CA . ASN A 1 102 ? 10.349 1.732 -22.652 1.00 96.06 102 ASN A CA 1
ATOM 802 C C . ASN A 1 102 ? 9.851 0.974 -21.434 1.00 96.06 102 ASN A C 1
ATOM 804 O O . ASN A 1 102 ? 8.830 0.318 -21.534 1.00 96.06 102 ASN A O 1
ATOM 808 N N . ASP A 1 103 ? 10.529 1.139 -20.305 1.00 96.56 103 ASP A N 1
ATOM 809 C CA . ASP A 1 103 ? 10.183 0.517 -19.032 1.00 96.56 103 ASP A CA 1
ATOM 810 C C . ASP A 1 103 ? 10.430 1.525 -17.901 1.00 96.56 103 ASP A C 1
ATOM 812 O O . ASP A 1 103 ? 11.159 2.511 -18.078 1.00 96.56 103 ASP A O 1
ATOM 816 N N . GLY A 1 104 ? 9.827 1.313 -16.737 1.00 96.81 104 GLY A N 1
ATOM 817 C CA . GLY A 1 104 ? 10.044 2.165 -15.583 1.00 96.81 104 GLY A CA 1
ATOM 818 C C . GLY A 1 104 ? 9.398 1.678 -14.296 1.00 96.81 104 GLY A C 1
ATOM 819 O O . GLY A 1 104 ? 8.374 0.998 -14.290 1.00 96.81 104 GLY A O 1
ATOM 820 N N . LYS A 1 105 ? 10.002 2.083 -13.181 1.00 96.50 105 LYS A N 1
ATOM 821 C CA . LYS A 1 105 ? 9.532 1.824 -11.816 1.00 96.50 105 LYS A CA 1
ATOM 822 C C . LYS A 1 105 ? 9.848 3.016 -10.921 1.00 96.50 105 LYS A C 1
ATOM 824 O O . LYS A 1 105 ? 10.703 3.842 -11.236 1.00 96.50 105 LYS A O 1
ATOM 829 N N . CYS A 1 106 ? 9.156 3.105 -9.793 1.00 94.81 106 CYS A N 1
ATOM 830 C CA . CYS A 1 106 ? 9.457 4.117 -8.790 1.00 94.81 106 CYS A CA 1
ATOM 831 C C . CYS A 1 106 ? 10.555 3.661 -7.830 1.00 94.81 106 CYS A C 1
ATOM 833 O O . CYS A 1 106 ? 10.675 2.470 -7.553 1.00 94.81 106 CYS A O 1
ATOM 835 N N . ASP A 1 107 ? 11.302 4.620 -7.291 1.00 93.44 107 ASP A N 1
ATOM 836 C CA . ASP A 1 107 ? 12.125 4.406 -6.099 1.00 93.44 107 ASP A CA 1
ATOM 837 C C . ASP A 1 107 ? 11.342 4.685 -4.805 1.00 93.44 107 ASP A C 1
ATOM 839 O O . ASP A 1 107 ? 10.208 5.174 -4.834 1.00 93.44 107 ASP A O 1
ATOM 843 N N . GLY A 1 108 ? 11.959 4.423 -3.648 1.00 85.25 108 GLY A N 1
ATOM 844 C CA . GLY A 1 108 ? 11.341 4.623 -2.333 1.00 85.25 108 GLY A CA 1
ATOM 845 C C . GLY A 1 108 ? 10.983 6.072 -1.965 1.00 85.25 108 GLY A C 1
ATOM 846 O O . GLY A 1 108 ? 10.330 6.283 -0.946 1.00 85.25 108 GLY A O 1
ATOM 847 N N . LYS A 1 109 ? 11.377 7.080 -2.760 1.00 86.44 109 LYS A N 1
ATOM 848 C CA . LYS A 1 109 ? 10.978 8.496 -2.585 1.00 86.44 109 LYS A CA 1
ATOM 849 C C . LYS A 1 109 ? 9.865 8.912 -3.550 1.00 86.44 109 LYS A C 1
ATOM 851 O O . LYS A 1 109 ? 9.469 10.078 -3.563 1.00 86.44 109 LYS A O 1
ATOM 856 N N . GLY A 1 110 ? 9.380 7.971 -4.354 1.00 89.88 110 GLY A N 1
ATOM 857 C CA . GLY A 1 110 ? 8.312 8.163 -5.320 1.00 89.88 110 GLY A CA 1
ATOM 858 C C . GLY A 1 110 ? 8.721 8.904 -6.586 1.00 89.88 110 GLY A C 1
ATOM 859 O O . GLY A 1 110 ? 7.866 9.474 -7.269 1.00 89.88 110 GLY A O 1
ATOM 860 N N . ARG A 1 111 ? 10.013 8.890 -6.933 1.00 93.75 111 ARG A N 1
ATOM 861 C CA . ARG A 1 111 ? 10.479 9.355 -8.247 1.00 93.75 111 ARG A CA 1
ATOM 862 C C . ARG A 1 111 ? 10.300 8.228 -9.254 1.00 93.75 111 ARG A C 1
ATOM 864 O O . ARG A 1 111 ? 10.659 7.090 -8.963 1.00 93.75 111 ARG A O 1
ATOM 871 N N . LEU A 1 112 ? 9.741 8.523 -10.425 1.00 97.25 112 LEU A N 1
ATOM 872 C CA . LEU A 1 112 ? 9.632 7.550 -11.512 1.00 97.25 112 LEU A CA 1
ATOM 873 C C . LEU A 1 112 ? 10.953 7.502 -12.275 1.00 97.25 112 LEU A C 1
ATOM 875 O O . LEU A 1 112 ? 11.363 8.496 -12.865 1.00 97.25 112 LEU A O 1
ATOM 879 N N . TRP A 1 113 ? 11.585 6.339 -12.298 1.00 97.50 113 TRP A N 1
ATOM 880 C CA . TRP A 1 113 ? 12.710 6.060 -13.173 1.00 97.50 113 TRP A CA 1
ATOM 881 C C . TRP A 1 113 ? 12.185 5.425 -14.448 1.00 97.50 113 TRP A C 1
ATOM 883 O O . TRP A 1 113 ? 11.470 4.428 -14.383 1.00 97.50 113 TRP A O 1
ATOM 893 N N . VAL A 1 114 ? 12.505 6.014 -15.597 1.00 97.38 114 VAL A N 1
ATOM 894 C CA . VAL A 1 114 ? 12.004 5.566 -16.897 1.00 97.38 114 VAL A CA 1
ATOM 895 C C . VAL A 1 114 ? 13.131 5.509 -17.917 1.00 97.38 114 VAL A C 1
ATOM 897 O O . VAL A 1 114 ? 13.901 6.455 -18.088 1.00 97.38 114 VAL A O 1
ATOM 900 N N . GLY A 1 115 ? 13.251 4.366 -18.580 1.00 97.25 115 GLY A N 1
ATOM 901 C CA . GLY A 1 115 ? 14.176 4.155 -19.679 1.00 97.25 115 GLY A CA 1
ATOM 902 C C . GLY A 1 115 ? 13.571 4.635 -20.991 1.00 97.25 115 GLY A C 1
ATOM 903 O O . GLY A 1 115 ? 12.384 4.440 -21.242 1.00 97.25 115 GLY A O 1
ATOM 904 N N . THR A 1 116 ? 14.386 5.240 -21.847 1.00 97.56 116 THR A N 1
ATOM 905 C CA . THR A 1 116 ? 14.017 5.564 -23.231 1.00 97.56 116 THR A CA 1
ATOM 906 C C . THR A 1 116 ? 14.748 4.653 -24.207 1.00 97.56 116 THR A C 1
ATOM 908 O O . THR A 1 116 ? 15.871 4.234 -23.941 1.00 97.56 116 THR A O 1
ATOM 911 N N . MET A 1 117 ? 14.128 4.346 -25.343 1.00 97.12 117 MET A N 1
ATOM 912 C CA . MET A 1 117 ? 14.747 3.584 -26.433 1.00 97.12 117 MET A CA 1
ATOM 913 C C . MET A 1 117 ? 14.244 4.072 -27.790 1.00 97.12 117 MET A C 1
ATOM 915 O O . MET A 1 117 ? 13.173 4.677 -27.875 1.00 97.12 117 MET A O 1
ATOM 919 N N . ALA A 1 118 ? 14.965 3.750 -28.865 1.00 97.25 118 ALA A N 1
ATOM 920 C CA . ALA A 1 118 ? 14.439 3.928 -30.216 1.00 97.25 118 ALA A CA 1
ATOM 921 C C . ALA A 1 118 ? 13.241 2.995 -30.466 1.00 97.25 118 ALA A C 1
ATOM 923 O O . ALA A 1 118 ? 13.310 1.800 -30.191 1.00 97.25 118 ALA A O 1
ATOM 924 N N . ALA A 1 119 ? 12.146 3.524 -31.008 1.00 94.94 119 ALA A N 1
ATOM 925 C CA . ALA A 1 119 ? 10.957 2.737 -31.327 1.00 94.94 119 ALA A CA 1
ATOM 926 C C . ALA A 1 119 ? 11.223 1.697 -32.432 1.00 94.94 119 ALA A C 1
ATOM 928 O O . ALA A 1 119 ? 10.655 0.612 -32.392 1.00 94.94 119 ALA A O 1
ATOM 929 N N . ASP A 1 120 ? 12.111 2.011 -33.380 1.00 94.81 120 ASP A N 1
ATOM 930 C CA . ASP A 1 120 ? 12.633 1.074 -34.378 1.00 94.81 120 ASP A CA 1
ATOM 931 C C . ASP A 1 120 ? 14.116 0.818 -34.096 1.00 94.81 120 ASP A C 1
ATOM 933 O O . ASP A 1 120 ? 14.935 1.736 -34.153 1.00 94.81 120 ASP A O 1
ATOM 937 N N . GLN A 1 121 ? 14.465 -0.430 -33.789 1.00 93.88 121 GLN A N 1
ATOM 938 C CA . GLN A 1 121 ? 15.841 -0.836 -33.487 1.00 93.88 121 GLN A CA 1
ATOM 939 C C . GLN A 1 121 ? 16.712 -1.020 -34.742 1.00 93.88 121 GLN A C 1
ATOM 941 O O . GLN A 1 121 ? 17.922 -1.203 -34.625 1.00 93.88 121 GLN A O 1
ATOM 946 N N . ASN A 1 122 ? 16.137 -0.929 -35.945 1.00 94.75 122 ASN A N 1
ATOM 947 C CA . ASN A 1 122 ? 16.864 -1.092 -37.208 1.00 94.75 122 ASN A CA 1
ATOM 948 C C . ASN A 1 122 ? 17.429 0.223 -37.766 1.00 94.75 122 ASN A C 1
ATOM 950 O O . ASN A 1 122 ? 18.121 0.217 -38.788 1.00 94.75 122 ASN A O 1
ATOM 954 N N . ILE A 1 123 ? 17.144 1.361 -37.127 1.00 95.81 123 ILE A N 1
ATOM 955 C CA . ILE A 1 123 ? 17.655 2.659 -37.576 1.00 95.81 123 ILE A CA 1
ATOM 956 C C . ILE A 1 123 ? 19.100 2.885 -37.100 1.00 95.81 123 ILE A C 1
ATOM 958 O O . ILE A 1 123 ? 19.468 2.455 -36.005 1.00 95.81 123 ILE A O 1
ATOM 962 N N . PRO A 1 124 ? 19.926 3.640 -37.851 1.00 95.75 124 PRO A N 1
ATOM 963 C CA . PRO A 1 124 ? 21.317 3.909 -37.471 1.00 95.75 124 PRO A CA 1
ATOM 964 C C . PRO A 1 124 ? 21.489 4.612 -36.119 1.00 95.75 124 PRO A C 1
ATOM 966 O O . PRO A 1 124 ? 22.558 4.532 -35.521 1.00 95.75 124 PRO A O 1
ATOM 969 N N . GLN A 1 125 ? 20.462 5.334 -35.666 1.00 95.38 125 GLN A N 1
ATOM 970 C CA . GLN A 1 125 ? 20.466 6.065 -34.404 1.00 95.38 125 GLN A CA 1
ATOM 971 C C . GLN A 1 125 ? 20.235 5.165 -33.192 1.00 95.38 125 GLN A C 1
ATOM 973 O O . GLN A 1 125 ? 20.597 5.594 -32.109 1.00 95.38 125 GLN A O 1
ATOM 978 N N . ALA A 1 126 ? 19.641 3.974 -33.342 1.00 94.56 126 ALA A N 1
ATOM 979 C CA . ALA A 1 126 ? 19.193 3.155 -32.213 1.00 94.56 126 ALA A CA 1
ATOM 980 C C . ALA A 1 126 ? 20.310 2.747 -31.231 1.00 94.56 126 ALA A C 1
ATOM 982 O O . ALA A 1 126 ? 20.091 2.862 -30.021 1.00 94.56 126 ALA A O 1
ATOM 983 N N . PRO A 1 127 ? 21.509 2.320 -31.683 1.00 96.00 127 PRO A N 1
ATOM 984 C CA . PRO A 1 127 ? 22.586 1.957 -30.770 1.00 96.00 127 PRO A CA 1
ATOM 985 C C . PRO A 1 127 ? 22.944 3.106 -29.822 1.00 96.00 127 PRO A C 1
ATOM 987 O O . PRO A 1 127 ? 23.324 4.189 -30.268 1.00 96.00 127 PRO A O 1
ATOM 990 N N . LYS A 1 128 ? 22.881 2.845 -28.509 1.00 95.19 128 LYS A N 1
ATOM 991 C CA . LYS A 1 128 ? 23.193 3.809 -27.435 1.00 95.19 128 LYS A CA 1
ATOM 992 C C . LYS A 1 128 ? 22.305 5.064 -27.392 1.00 95.19 128 LYS A C 1
ATOM 994 O O . LYS A 1 128 ? 22.702 6.056 -26.783 1.00 95.19 128 LYS A O 1
ATOM 999 N N . ALA A 1 129 ? 21.131 5.034 -28.026 1.00 95.50 129 ALA A N 1
ATOM 1000 C CA . ALA A 1 129 ? 20.187 6.156 -28.021 1.00 95.50 129 ALA A CA 1
ATOM 1001 C C . ALA A 1 129 ? 19.415 6.311 -26.706 1.00 95.50 129 ALA A C 1
ATOM 1003 O O . ALA A 1 129 ? 18.816 7.355 -26.458 1.00 95.50 129 ALA A O 1
ATOM 1004 N N . GLY A 1 130 ? 19.362 5.240 -25.919 1.00 96.25 130 GLY A N 1
ATOM 1005 C CA . GLY A 1 130 ? 18.589 5.158 -24.702 1.00 96.25 130 GLY A CA 1
ATOM 1006 C C . GLY A 1 130 ? 19.254 5.853 -23.524 1.00 96.25 130 GLY A C 1
ATOM 1007 O O . GLY A 1 130 ? 20.471 5.794 -23.304 1.00 96.25 130 GLY A O 1
ATOM 1008 N N . THR A 1 131 ? 18.396 6.470 -22.727 1.00 96.81 131 THR A N 1
ATOM 1009 C CA . THR A 1 131 ? 18.755 7.166 -21.497 1.00 96.81 131 THR A CA 1
ATOM 1010 C C . THR A 1 131 ? 17.775 6.779 -20.406 1.00 96.81 131 THR A C 1
ATOM 1012 O O . THR A 1 131 ? 16.566 6.691 -20.636 1.00 96.81 131 THR A O 1
ATOM 1015 N N . LEU A 1 132 ? 18.305 6.560 -19.209 1.00 96.62 132 LEU A N 1
ATOM 1016 C CA . LEU A 1 132 ? 17.527 6.409 -17.994 1.00 96.62 132 LEU A CA 1
ATOM 1017 C C . LEU A 1 132 ? 17.267 7.792 -17.394 1.00 96.62 132 LEU A C 1
ATOM 1019 O O . LEU A 1 132 ? 18.213 8.499 -17.039 1.00 96.62 132 LEU A O 1
ATOM 1023 N N . TYR A 1 133 ? 15.998 8.161 -17.269 1.00 97.31 133 TYR A N 1
ATOM 1024 C CA . TYR A 1 133 ? 15.554 9.419 -16.682 1.00 97.31 133 TYR A CA 1
ATOM 1025 C C . TYR A 1 133 ? 14.951 9.202 -15.301 1.00 97.31 133 TYR A C 1
ATOM 1027 O O . TYR A 1 133 ? 14.287 8.199 -15.059 1.00 97.31 133 TYR A O 1
ATOM 1035 N N . CYS A 1 134 ? 15.128 10.183 -14.424 1.00 96.38 134 CYS A N 1
ATOM 1036 C CA . CYS A 1 134 ? 14.399 10.314 -13.173 1.00 96.38 134 CYS A CA 1
ATOM 1037 C C . CYS A 1 134 ? 13.386 11.458 -13.312 1.00 96.38 134 CYS A C 1
ATOM 1039 O O . CYS A 1 134 ? 13.751 12.601 -13.595 1.00 96.38 134 CYS A O 1
ATOM 1041 N N . MET A 1 135 ? 12.107 11.135 -13.147 1.00 95.56 135 MET A N 1
ATOM 1042 C CA . MET A 1 135 ? 10.976 12.047 -13.259 1.00 95.56 135 MET A CA 1
ATOM 1043 C C . MET A 1 135 ? 10.331 12.230 -11.885 1.00 95.56 135 MET A C 1
ATOM 1045 O O . MET A 1 135 ? 9.830 11.281 -11.279 1.00 95.56 135 MET A O 1
ATOM 1049 N N . GLU A 1 136 ? 10.306 13.469 -11.402 1.00 92.19 136 GLU A N 1
ATOM 1050 C CA . GLU A 1 136 ? 9.652 13.855 -10.151 1.00 92.19 136 GLU A CA 1
ATOM 1051 C C . GLU A 1 136 ? 8.510 14.829 -10.455 1.00 92.19 136 GLU A C 1
ATOM 1053 O O . GLU A 1 136 ? 8.614 15.669 -11.348 1.00 92.19 136 GLU A O 1
ATOM 1058 N N . GLU A 1 137 ? 7.399 14.706 -9.730 1.00 86.62 137 GLU A N 1
ATOM 1059 C CA . GLU A 1 137 ? 6.227 15.551 -9.954 1.00 86.62 137 GLU A CA 1
ATOM 1060 C C . GLU A 1 137 ? 6.574 17.041 -9.796 1.00 86.62 137 GLU A C 1
ATOM 1062 O O . GLU A 1 137 ? 7.137 17.462 -8.784 1.00 86.62 137 GLU A O 1
ATOM 1067 N N . GLY A 1 138 ? 6.225 17.841 -10.807 1.00 85.62 138 GLY A N 1
ATOM 1068 C CA . GLY A 1 138 ? 6.477 19.284 -10.817 1.00 85.62 138 GLY A CA 1
ATOM 1069 C C . GLY A 1 138 ? 7.942 19.684 -11.028 1.00 85.62 138 GLY A C 1
ATOM 1070 O O . GLY A 1 138 ? 8.262 20.863 -10.876 1.00 85.62 138 GLY A O 1
ATOM 1071 N N . LYS A 1 139 ? 8.829 18.741 -11.370 1.00 90.25 139 LYS A N 1
ATOM 1072 C CA . LYS A 1 139 ? 10.228 19.015 -11.718 1.00 90.25 139 LYS A CA 1
ATOM 1073 C C . LYS A 1 139 ? 10.534 18.583 -13.147 1.00 90.25 139 LYS A C 1
ATOM 1075 O O . LYS A 1 139 ? 9.892 17.692 -13.694 1.00 90.25 139 LYS A O 1
ATOM 1080 N N . GLU A 1 140 ? 11.557 19.207 -13.720 1.00 92.56 140 GLU A N 1
ATOM 1081 C CA . GLU A 1 140 ? 12.093 18.801 -15.017 1.00 92.56 140 GLU A CA 1
ATOM 1082 C C . GLU A 1 140 ? 12.700 17.388 -14.943 1.00 92.56 140 GLU A C 1
ATOM 1084 O O . GLU A 1 140 ? 13.383 17.077 -13.958 1.00 92.56 140 GLU A O 1
ATOM 1089 N N . PRO A 1 141 ? 12.494 16.535 -15.965 1.00 95.44 141 PRO A N 1
ATOM 1090 C CA . PRO A 1 141 ? 13.127 15.223 -16.041 1.00 95.44 141 PRO A CA 1
ATOM 1091 C C . PRO A 1 141 ? 14.655 15.323 -16.029 1.00 95.44 141 PRO A C 1
ATOM 1093 O O . PRO A 1 141 ? 15.247 16.104 -16.776 1.00 95.44 141 PRO A O 1
ATOM 1096 N N . LEU A 1 142 ? 15.310 14.492 -15.218 1.00 95.56 142 LEU A N 1
ATOM 1097 C CA . LEU A 1 142 ? 16.769 14.469 -15.104 1.00 95.56 142 LEU A CA 1
ATOM 1098 C C . LEU A 1 142 ? 17.350 13.225 -15.787 1.00 95.56 142 LEU A C 1
ATOM 1100 O O . LEU A 1 142 ? 16.937 12.117 -15.442 1.00 95.56 142 LEU A O 1
ATOM 1104 N N . PRO A 1 143 ? 18.309 13.361 -16.721 1.00 96.06 143 PRO A N 1
ATOM 1105 C CA . PRO A 1 143 ? 19.037 12.217 -17.258 1.00 96.06 143 PRO A CA 1
ATOM 1106 C C . PRO A 1 143 ? 20.015 11.686 -16.202 1.00 96.06 143 PRO A C 1
ATOM 1108 O O . PRO A 1 143 ? 20.826 12.433 -15.655 1.00 96.06 143 PRO A O 1
ATOM 1111 N N . MET A 1 144 ? 19.935 10.390 -15.910 1.00 95.06 144 MET A N 1
ATOM 1112 C CA . MET A 1 144 ? 20.697 9.746 -14.833 1.00 95.06 144 MET A CA 1
ATOM 1113 C C . MET A 1 144 ? 21.769 8.792 -15.354 1.00 95.06 144 MET A C 1
ATOM 1115 O O . MET A 1 144 ? 22.831 8.667 -14.746 1.00 95.06 144 MET A O 1
ATOM 1119 N N . ALA A 1 145 ? 21.507 8.126 -16.480 1.00 93.50 145 ALA A N 1
ATOM 1120 C CA . ALA A 1 145 ? 22.485 7.295 -17.172 1.00 93.50 145 ALA A CA 1
ATOM 1121 C C . ALA A 1 145 ? 22.218 7.306 -18.681 1.00 93.50 145 ALA A C 1
ATOM 1123 O O . ALA A 1 145 ? 21.138 6.926 -19.126 1.00 93.50 145 ALA A O 1
ATOM 1124 N N . GLU A 1 146 ? 23.212 7.730 -19.456 1.00 93.94 146 GLU A N 1
ATOM 1125 C CA . GLU A 1 146 ? 23.161 7.821 -20.919 1.00 93.94 146 GLU A CA 1
ATOM 1126 C C . GLU A 1 146 ? 23.984 6.708 -21.583 1.00 93.94 146 GLU A C 1
ATOM 1128 O O . GLU A 1 146 ? 24.803 6.033 -20.945 1.00 93.94 146 GLU A O 1
ATOM 1133 N N . GLY A 1 147 ? 23.810 6.552 -22.897 1.00 90.44 147 GLY A N 1
ATOM 1134 C CA . GLY A 1 147 ? 24.584 5.612 -23.705 1.00 90.44 147 GLY A CA 1
ATOM 1135 C C . GLY A 1 147 ? 24.170 4.154 -23.507 1.00 90.44 147 GLY A C 1
ATOM 1136 O O . GLY A 1 147 ? 24.995 3.261 -23.708 1.00 90.44 147 GLY A O 1
ATOM 1137 N N . ILE A 1 148 ? 22.921 3.939 -23.092 1.00 93.88 148 ILE A N 1
ATOM 1138 C CA . ILE A 1 148 ? 22.250 2.639 -22.983 1.00 93.88 148 ILE A CA 1
ATOM 1139 C C . ILE A 1 148 ? 21.535 2.392 -24.314 1.00 93.88 148 ILE A C 1
ATOM 1141 O O . ILE A 1 148 ? 21.120 3.344 -24.970 1.00 93.88 148 ILE A O 1
ATOM 1145 N N . THR A 1 149 ? 21.392 1.150 -24.770 1.00 92.94 149 THR A N 1
ATOM 1146 C CA . THR A 1 149 ? 20.653 0.906 -26.026 1.00 92.94 149 THR A CA 1
ATOM 1147 C C . THR A 1 149 ? 19.185 0.596 -25.759 1.00 92.94 149 THR A C 1
ATOM 1149 O O . THR A 1 149 ? 18.315 1.275 -26.303 1.00 92.94 149 THR A O 1
ATOM 1152 N N . ILE A 1 150 ? 18.908 -0.382 -24.892 1.00 96.00 150 ILE A N 1
ATOM 1153 C CA . ILE A 1 150 ? 17.541 -0.766 -24.518 1.00 96.00 150 ILE A CA 1
ATOM 1154 C C . ILE A 1 150 ? 17.483 -0.907 -22.991 1.00 96.00 150 ILE A C 1
ATOM 1156 O O . ILE A 1 150 ? 17.794 -1.979 -22.467 1.00 96.00 150 ILE A O 1
ATOM 1160 N N . PRO A 1 151 ? 17.154 0.176 -22.261 1.00 94.56 151 PRO A N 1
ATOM 1161 C CA . PRO A 1 151 ? 16.926 0.111 -20.825 1.00 94.56 151 PRO A CA 1
ATOM 1162 C C . PRO A 1 151 ? 15.603 -0.608 -20.550 1.00 94.56 151 PRO A C 1
ATOM 1164 O O . PRO A 1 151 ? 14.529 -0.059 -20.806 1.00 94.56 151 PRO A O 1
ATOM 1167 N N . ASN A 1 152 ? 15.709 -1.814 -20.014 1.00 96.06 152 ASN A N 1
ATOM 1168 C CA . ASN A 1 152 ? 14.604 -2.630 -19.514 1.00 96.06 152 ASN A CA 1
ATOM 1169 C C . ASN A 1 152 ? 14.804 -2.895 -18.028 1.00 96.06 152 ASN A C 1
ATOM 1171 O O . ASN A 1 152 ? 15.881 -2.589 -17.514 1.00 96.06 152 ASN A O 1
ATOM 1175 N N . GLY A 1 153 ? 13.783 -3.452 -17.377 1.00 94.00 153 GLY A N 1
ATOM 1176 C CA . GLY A 1 153 ? 13.800 -4.098 -16.070 1.00 94.00 153 GLY A CA 1
ATOM 1177 C C . GLY A 1 153 ? 14.504 -3.303 -14.982 1.00 94.00 153 GLY A C 1
ATOM 1178 O O . GLY A 1 153 ? 15.716 -3.160 -15.005 1.00 94.00 153 GLY A O 1
ATOM 1179 N N . MET A 1 154 ? 13.791 -2.852 -13.953 1.00 96.31 154 MET A N 1
ATOM 1180 C CA . MET A 1 154 ? 14.388 -2.074 -12.858 1.00 96.31 154 MET A CA 1
ATOM 1181 C C . MET A 1 154 ? 14.156 -2.730 -11.501 1.00 96.31 154 MET A C 1
ATOM 1183 O O . MET A 1 154 ? 13.098 -3.308 -11.253 1.00 96.31 154 MET A O 1
ATOM 1187 N N . ALA A 1 155 ? 15.126 -2.619 -10.595 1.00 96.62 155 ALA A N 1
ATOM 1188 C CA . ALA A 1 155 ? 14.958 -3.050 -9.212 1.00 96.62 155 ALA A CA 1
ATOM 1189 C C . ALA A 1 155 ? 15.850 -2.259 -8.252 1.00 96.62 155 ALA A C 1
ATOM 1191 O O . ALA A 1 155 ? 16.952 -1.837 -8.606 1.00 96.62 155 ALA A O 1
ATOM 1192 N N . TRP A 1 156 ? 15.383 -2.126 -7.015 1.00 94.56 156 TRP A N 1
ATOM 1193 C CA . TRP A 1 156 ? 16.153 -1.609 -5.889 1.00 94.56 156 TRP A CA 1
ATOM 1194 C C . TRP A 1 156 ? 16.201 -2.660 -4.795 1.00 94.56 156 TRP A C 1
ATOM 1196 O O . TRP A 1 156 ? 15.258 -3.438 -4.644 1.00 94.56 156 TRP A O 1
ATOM 1206 N N . THR A 1 157 ? 17.271 -2.635 -4.006 1.00 89.31 157 THR A N 1
ATOM 1207 C CA . THR A 1 157 ? 17.260 -3.304 -2.702 1.00 89.31 157 THR A CA 1
ATOM 1208 C C . THR A 1 157 ? 16.187 -2.692 -1.807 1.00 89.31 157 THR A C 1
ATOM 1210 O O . THR A 1 157 ? 15.829 -1.523 -1.962 1.00 89.31 157 THR A O 1
ATOM 1213 N N . GLU A 1 158 ? 15.672 -3.468 -0.851 1.00 79.12 158 GLU A N 1
ATOM 1214 C CA . GLU A 1 158 ? 14.614 -3.017 0.067 1.00 79.12 158 GLU A CA 1
ATOM 1215 C C . GLU A 1 158 ? 15.005 -1.722 0.807 1.00 79.12 158 GLU A C 1
ATOM 1217 O O . GLU A 1 158 ? 14.209 -0.792 0.935 1.00 79.12 158 GLU A O 1
ATOM 1222 N N . ASP A 1 159 ? 16.272 -1.614 1.207 1.00 78.94 159 ASP A N 1
ATOM 1223 C CA . ASP A 1 159 ? 16.851 -0.434 1.854 1.00 78.94 159 ASP A CA 1
ATOM 1224 C C . ASP A 1 159 ? 17.182 0.727 0.893 1.00 78.94 159 ASP A C 1
ATOM 1226 O O . ASP A 1 159 ? 17.661 1.769 1.337 1.00 78.94 159 ASP A O 1
ATOM 1230 N N . ASN A 1 160 ? 16.928 0.564 -0.412 1.00 86.81 160 ASN A N 1
ATOM 1231 C CA . ASN A 1 160 ? 17.251 1.513 -1.479 1.00 86.81 160 ASN A CA 1
ATOM 1232 C C . ASN A 1 160 ? 18.738 1.932 -1.506 1.00 86.81 160 ASN A C 1
ATOM 1234 O O . ASN A 1 160 ? 19.062 3.054 -1.890 1.00 86.81 160 ASN A O 1
ATOM 1238 N N . SER A 1 161 ? 19.658 1.053 -1.109 1.00 90.38 161 SER A N 1
ATOM 1239 C CA . SER A 1 161 ? 21.103 1.317 -1.191 1.00 90.38 161 SER A CA 1
ATOM 1240 C C . SER A 1 161 ? 21.730 0.902 -2.526 1.00 90.38 161 SER A C 1
ATOM 1242 O O . SER A 1 161 ? 22.807 1.391 -2.879 1.00 90.38 161 SER A O 1
ATOM 1244 N N . CYS A 1 162 ? 21.068 0.034 -3.297 1.00 96.12 162 CYS A N 1
ATOM 1245 C CA . CYS A 1 162 ? 21.493 -0.372 -4.635 1.00 96.12 162 CYS A CA 1
ATOM 1246 C C . CYS A 1 162 ? 20.358 -0.222 -5.652 1.00 96.12 162 CYS A C 1
ATOM 1248 O O . CYS A 1 162 ? 19.197 -0.490 -5.346 1.00 96.12 162 CYS A O 1
ATOM 1250 N N . PHE A 1 163 ? 20.725 0.151 -6.878 1.00 97.69 163 PHE A N 1
ATOM 1251 C CA . PHE A 1 163 ? 19.840 0.208 -8.039 1.00 97.69 163 PHE A CA 1
ATOM 1252 C C . PHE A 1 163 ? 20.374 -0.691 -9.154 1.00 97.69 163 PHE A C 1
ATOM 1254 O O . PHE A 1 163 ? 21.584 -0.724 -9.408 1.00 97.69 163 PHE A O 1
ATOM 1261 N N . TYR A 1 164 ? 19.469 -1.381 -9.840 1.00 98.12 164 TYR A N 1
ATOM 1262 C CA . TYR A 1 164 ? 19.769 -2.275 -10.946 1.00 98.12 164 TYR A CA 1
ATOM 1263 C C . TYR A 1 164 ? 18.872 -1.973 -12.138 1.00 98.12 164 TYR A C 1
ATOM 1265 O O . TYR A 1 164 ? 17.675 -1.734 -11.965 1.00 98.12 164 TYR A O 1
ATOM 1273 N N . HIS A 1 165 ? 19.437 -2.061 -13.342 1.00 98.00 165 HIS A N 1
ATOM 1274 C CA . HIS A 1 165 ? 18.642 -2.103 -14.565 1.00 98.00 165 HIS A CA 1
ATOM 1275 C C . HIS A 1 165 ? 19.234 -3.044 -15.613 1.00 98.00 165 HIS A C 1
ATOM 1277 O O . HIS A 1 165 ? 20.426 -3.361 -15.570 1.00 98.00 165 HIS A O 1
ATOM 1283 N N . VAL A 1 166 ? 18.427 -3.456 -16.581 1.00 98.00 166 VAL A N 1
ATOM 1284 C CA . VAL A 1 166 ? 18.866 -4.252 -17.728 1.00 98.00 166 VAL A CA 1
ATOM 1285 C C . VAL A 1 166 ? 19.282 -3.348 -18.892 1.00 98.00 166 VAL A C 1
ATOM 1287 O O . VAL A 1 166 ? 18.687 -2.296 -19.127 1.00 98.00 166 VAL A O 1
ATOM 1290 N N . ASP A 1 167 ? 20.339 -3.739 -19.607 1.00 95.56 167 ASP A N 1
ATOM 1291 C CA . ASP A 1 167 ? 20.613 -3.279 -20.973 1.00 95.56 167 ASP A CA 1
ATOM 1292 C C . ASP A 1 167 ? 20.516 -4.486 -21.909 1.00 95.56 167 ASP A C 1
ATOM 1294 O O . ASP A 1 167 ? 21.457 -5.283 -22.026 1.00 95.56 167 ASP A O 1
ATOM 1298 N N . THR A 1 168 ? 19.345 -4.648 -22.526 1.00 96.31 168 THR A N 1
ATOM 1299 C CA . THR A 1 168 ? 18.980 -5.862 -23.269 1.00 96.31 168 THR A CA 1
ATOM 1300 C C . THR A 1 168 ? 19.875 -6.067 -24.483 1.00 96.31 168 THR A C 1
ATOM 1302 O O . THR A 1 168 ? 20.352 -7.176 -24.708 1.00 96.31 168 THR A O 1
ATOM 1305 N N . ALA A 1 169 ? 20.198 -5.002 -25.224 1.00 94.06 169 ALA A N 1
ATOM 1306 C CA . ALA A 1 169 ? 21.054 -5.111 -26.407 1.00 94.06 169 ALA A CA 1
ATOM 1307 C C . ALA A 1 169 ? 22.499 -5.502 -26.056 1.00 94.06 169 ALA A C 1
ATOM 1309 O O . ALA A 1 169 ? 23.192 -6.125 -26.859 1.00 94.06 169 ALA A O 1
ATOM 1310 N N . GLU A 1 170 ? 22.966 -5.139 -24.858 1.00 94.00 170 GLU A N 1
ATOM 1311 C CA . GLU A 1 170 ? 24.269 -5.574 -24.358 1.00 94.00 170 GLU A CA 1
ATOM 1312 C C . GLU A 1 170 ? 24.218 -6.924 -23.625 1.00 94.00 170 GLU A C 1
ATOM 1314 O O . GLU A 1 170 ? 25.278 -7.433 -23.242 1.00 94.00 170 GLU A O 1
ATOM 1319 N N . GLY A 1 171 ? 23.032 -7.508 -23.427 1.00 96.94 171 GLY A N 1
ATOM 1320 C CA . GLY A 1 171 ? 22.834 -8.807 -22.785 1.00 96.94 171 GLY A CA 1
ATOM 1321 C C . GLY A 1 171 ? 23.263 -8.829 -21.319 1.00 96.94 171 GLY A C 1
ATOM 1322 O O . GLY A 1 171 ? 23.849 -9.812 -20.863 1.00 96.94 171 GLY A O 1
ATOM 1323 N N . CYS A 1 172 ? 23.087 -7.730 -20.578 1.00 96.81 172 CYS A N 1
ATOM 1324 C CA . CYS A 1 172 ? 23.600 -7.651 -19.211 1.00 96.81 172 CYS A CA 1
ATOM 1325 C C . CYS A 1 172 ? 22.721 -6.858 -18.245 1.00 96.81 172 CYS A C 1
ATOM 1327 O O . CYS A 1 172 ? 21.955 -5.980 -18.635 1.00 96.81 172 CYS A O 1
ATOM 1329 N N . VAL A 1 173 ? 22.908 -7.148 -16.958 1.00 98.12 173 VAL A N 1
ATOM 1330 C CA . VAL A 1 173 ? 22.347 -6.367 -15.853 1.00 98.12 173 VAL A CA 1
ATOM 1331 C C . VAL A 1 173 ? 23.414 -5.411 -15.332 1.00 98.12 173 VAL A C 1
ATOM 1333 O O . VAL A 1 173 ? 24.545 -5.807 -15.023 1.00 98.12 173 VAL A O 1
ATOM 1336 N N . ARG A 1 174 ? 23.054 -4.137 -15.221 1.00 97.44 174 ARG A N 1
ATOM 1337 C CA . ARG A 1 174 ? 23.857 -3.065 -14.636 1.00 97.44 174 ARG A CA 1
ATOM 1338 C C . ARG A 1 174 ? 23.453 -2.844 -13.184 1.00 97.44 174 ARG A C 1
ATOM 1340 O O . ARG A 1 174 ? 22.282 -2.946 -12.843 1.00 97.44 174 ARG A O 1
ATOM 1347 N N . GLY A 1 175 ? 24.429 -2.534 -12.337 1.00 97.31 175 GLY A N 1
ATOM 1348 C CA . GLY A 1 175 ? 24.222 -2.220 -10.925 1.00 97.31 175 GLY A CA 1
ATOM 1349 C C . GLY A 1 175 ? 24.955 -0.949 -10.510 1.00 97.31 175 GLY A C 1
ATOM 1350 O O . GLY A 1 175 ? 26.013 -0.630 -11.060 1.00 97.31 175 GLY A O 1
ATOM 1351 N N . TYR A 1 176 ? 24.396 -0.256 -9.522 1.00 97.69 176 TYR A N 1
ATOM 1352 C CA . TYR A 1 176 ? 24.874 1.021 -9.000 1.00 97.69 176 TYR A CA 1
ATOM 1353 C C . TYR A 1 176 ? 24.684 1.057 -7.485 1.00 97.69 176 TYR A C 1
ATOM 1355 O O . TYR A 1 176 ? 23.660 0.594 -6.981 1.00 97.69 176 TYR A O 1
ATOM 1363 N N . ALA A 1 177 ? 25.625 1.668 -6.764 1.00 97.19 177 ALA A N 1
ATOM 1364 C CA . ALA A 1 177 ? 25.292 2.216 -5.451 1.00 97.19 177 ALA A CA 1
ATOM 1365 C C . ALA A 1 177 ? 24.260 3.339 -5.645 1.00 97.19 177 ALA A C 1
ATOM 1367 O O . ALA A 1 177 ? 24.396 4.135 -6.581 1.00 97.19 177 ALA A O 1
ATOM 1368 N N . PHE A 1 178 ? 23.241 3.391 -4.794 1.00 96.69 178 PHE A N 1
ATOM 1369 C CA . PHE A 1 178 ? 22.128 4.325 -4.902 1.00 96.69 178 PHE A CA 1
ATOM 1370 C C . PHE A 1 178 ? 22.035 5.204 -3.658 1.00 96.69 178 PHE A C 1
ATOM 1372 O O . PHE A 1 178 ? 21.999 4.713 -2.532 1.00 96.69 178 PHE A O 1
ATOM 1379 N N . ASP A 1 179 ? 22.000 6.517 -3.864 1.00 92.00 179 ASP A N 1
ATOM 1380 C CA . ASP A 1 179 ? 21.666 7.474 -2.813 1.00 92.00 179 ASP A CA 1
ATOM 1381 C C . ASP A 1 179 ? 20.174 7.794 -2.914 1.00 92.00 179 ASP A C 1
ATOM 1383 O O . ASP A 1 179 ? 19.757 8.543 -3.799 1.00 92.00 179 ASP A O 1
ATOM 1387 N N . LEU A 1 180 ? 19.365 7.238 -2.009 1.00 88.56 180 LEU A N 1
ATOM 1388 C CA . LEU A 1 180 ? 17.920 7.460 -2.012 1.00 88.56 180 LEU A CA 1
ATOM 1389 C C . LEU A 1 180 ? 17.557 8.946 -1.872 1.00 88.56 180 LEU A C 1
ATOM 1391 O O . LEU A 1 180 ? 16.632 9.410 -2.540 1.00 88.56 180 LEU A O 1
ATOM 1395 N N . GLU A 1 181 ? 18.273 9.715 -1.053 1.00 84.75 181 GLU A N 1
ATOM 1396 C CA . GLU A 1 181 ? 17.925 11.114 -0.788 1.00 84.75 181 GLU A CA 1
ATOM 1397 C C . GLU A 1 181 ? 18.125 11.981 -2.027 1.00 84.75 181 GLU A C 1
ATOM 1399 O O . GLU A 1 181 ? 17.254 12.776 -2.387 1.00 84.75 181 GLU A O 1
ATOM 1404 N N . THR A 1 182 ? 19.240 11.798 -2.733 1.00 85.19 182 THR A N 1
ATOM 1405 C CA . THR A 1 182 ? 19.562 12.630 -3.903 1.00 85.19 182 THR A CA 1
ATOM 1406 C C . THR A 1 182 ? 19.165 12.003 -5.236 1.00 85.19 182 THR A C 1
ATOM 1408 O O . THR A 1 182 ? 19.042 12.715 -6.230 1.00 85.19 182 THR A O 1
ATOM 1411 N N . GLY A 1 183 ? 18.950 10.689 -5.266 1.00 88.69 183 GLY A N 1
ATOM 1412 C CA . GLY A 1 183 ? 18.714 9.901 -6.476 1.00 88.69 183 GLY A CA 1
ATOM 1413 C C . GLY A 1 183 ? 19.985 9.631 -7.273 1.00 88.69 183 GLY A C 1
ATOM 1414 O O . GLY A 1 183 ? 19.907 9.147 -8.395 1.00 88.69 183 GLY A O 1
ATOM 1415 N N . LYS A 1 184 ? 21.166 9.968 -6.744 1.00 93.38 184 LYS A N 1
ATOM 1416 C CA . LYS A 1 184 ? 22.425 9.819 -7.478 1.00 93.38 184 LYS A CA 1
ATOM 1417 C C . LYS A 1 184 ? 22.820 8.354 -7.626 1.00 93.38 184 LYS A C 1
ATOM 1419 O O . LYS A 1 184 ? 22.736 7.570 -6.682 1.00 93.38 184 LYS A O 1
ATOM 1424 N N . LEU A 1 185 ? 23.327 8.036 -8.815 1.00 96.44 185 LEU A N 1
ATOM 1425 C CA . LEU A 1 185 ? 23.949 6.757 -9.126 1.00 96.44 185 LEU A CA 1
ATOM 1426 C C . LEU A 1 185 ? 25.459 6.830 -8.869 1.00 96.44 185 LEU A C 1
ATOM 1428 O O . LEU A 1 185 ? 26.123 7.788 -9.271 1.00 96.44 185 LEU A O 1
ATOM 1432 N N . GLY A 1 186 ? 25.995 5.811 -8.201 1.00 95.94 186 GLY A N 1
ATOM 1433 C CA . GLY A 1 186 ? 27.432 5.588 -8.065 1.00 95.94 186 GLY A CA 1
ATOM 1434 C C . GLY A 1 186 ? 28.072 5.041 -9.345 1.00 95.94 186 GLY A C 1
ATOM 1435 O O . GLY A 1 186 ? 27.538 5.167 -10.447 1.00 95.94 186 GLY A O 1
ATOM 1436 N N . GLU A 1 187 ? 29.236 4.405 -9.206 1.00 95.19 187 GLU A N 1
ATOM 1437 C CA . GLU A 1 187 ? 29.920 3.785 -10.344 1.00 95.19 187 GLU A CA 1
ATOM 1438 C C . GLU A 1 187 ? 29.114 2.602 -10.909 1.00 95.19 187 GLU A C 1
ATOM 1440 O O . GLU A 1 187 ? 28.625 1.745 -10.169 1.00 95.19 187 GLU A O 1
ATOM 1445 N N . ARG A 1 188 ? 28.995 2.555 -12.241 1.00 94.56 188 ARG A N 1
ATOM 1446 C CA . ARG A 1 188 ? 28.315 1.479 -12.967 1.00 94.56 188 ARG A CA 1
ATOM 1447 C C . ARG A 1 188 ? 29.145 0.199 -12.932 1.00 94.56 188 ARG A C 1
ATOM 1449 O O . ARG A 1 188 ? 30.257 0.180 -13.457 1.00 94.56 188 ARG A O 1
ATOM 1456 N N . ARG A 1 189 ? 28.554 -0.904 -12.469 1.00 95.38 189 ARG A N 1
ATOM 1457 C CA . ARG A 1 189 ? 29.122 -2.260 -12.587 1.00 95.38 189 ARG A CA 1
ATOM 1458 C C . ARG A 1 189 ? 28.233 -3.188 -13.410 1.00 95.38 189 ARG A C 1
ATOM 1460 O O . ARG A 1 189 ? 27.027 -2.981 -13.504 1.00 95.38 189 ARG A O 1
ATOM 1467 N N . THR A 1 190 ? 28.826 -4.223 -13.998 1.00 97.19 190 THR A N 1
ATOM 1468 C CA . THR A 1 190 ? 28.075 -5.356 -14.561 1.00 97.19 190 THR A CA 1
ATOM 1469 C C . THR A 1 190 ? 27.815 -6.360 -13.446 1.00 97.19 190 THR A C 1
ATOM 1471 O O . THR A 1 190 ? 28.766 -6.795 -12.801 1.00 97.19 190 THR A O 1
ATOM 1474 N N . VAL A 1 191 ? 26.552 -6.708 -13.219 1.00 97.38 191 VAL A N 1
ATOM 1475 C CA . VAL A 1 191 ? 26.150 -7.720 -12.231 1.00 97.38 191 VAL A CA 1
ATOM 1476 C C . VAL A 1 191 ? 26.240 -9.117 -12.832 1.00 97.38 191 VAL A C 1
ATOM 1478 O O . VAL A 1 191 ? 26.883 -9.991 -12.267 1.00 97.38 191 VAL A O 1
ATOM 1481 N N . ILE A 1 192 ? 25.640 -9.299 -14.005 1.00 97.44 192 ILE A N 1
ATOM 1482 C CA . ILE A 1 192 ? 25.668 -10.547 -14.765 1.00 97.44 192 ILE A CA 1
ATOM 1483 C C . ILE A 1 192 ? 25.593 -10.224 -16.260 1.00 97.44 192 ILE A C 1
ATOM 1485 O O . ILE A 1 192 ? 25.010 -9.210 -16.658 1.00 97.44 192 ILE A O 1
ATOM 1489 N N . ARG A 1 193 ? 26.210 -11.073 -17.082 1.00 97.38 193 ARG A N 1
ATOM 1490 C CA . ARG A 1 193 ? 26.032 -11.109 -18.535 1.00 97.38 193 ARG A CA 1
ATOM 1491 C C . ARG A 1 193 ? 25.356 -12.433 -18.873 1.00 97.38 193 ARG A C 1
ATOM 1493 O O . ARG A 1 193 ? 25.822 -13.466 -18.404 1.00 97.38 193 ARG A O 1
ATOM 1500 N N . ILE A 1 194 ? 24.276 -12.371 -19.637 1.00 97.44 194 ILE A N 1
ATOM 1501 C CA . ILE A 1 194 ? 23.534 -13.544 -20.092 1.00 97.44 194 ILE A CA 1
ATOM 1502 C C . ILE A 1 194 ? 24.097 -13.951 -21.451 1.00 97.44 194 ILE A C 1
ATOM 1504 O O . ILE A 1 194 ? 24.317 -13.098 -22.317 1.00 97.44 194 ILE A O 1
ATOM 1508 N N . ASP A 1 195 ? 24.380 -15.240 -21.615 1.00 95.25 195 ASP A N 1
ATOM 1509 C CA . ASP A 1 195 ? 24.805 -15.783 -22.899 1.00 95.25 195 ASP A CA 1
ATOM 1510 C C . ASP A 1 195 ? 23.644 -15.722 -23.894 1.00 95.25 195 ASP A C 1
ATOM 1512 O O . ASP A 1 195 ? 22.510 -16.050 -23.561 1.00 95.25 195 ASP A O 1
ATOM 1516 N N . ALA A 1 196 ? 23.923 -15.322 -25.135 1.00 93.69 196 ALA A N 1
ATOM 1517 C CA . ALA A 1 196 ? 22.881 -15.101 -26.142 1.00 93.69 196 ALA A CA 1
ATOM 1518 C C . ALA A 1 196 ? 22.052 -16.362 -26.464 1.00 93.69 196 ALA A C 1
ATOM 1520 O O . ALA A 1 196 ? 20.926 -16.247 -26.940 1.00 93.69 196 ALA A O 1
ATOM 1521 N N . GLU A 1 197 ? 22.601 -17.555 -26.207 1.00 95.69 197 GLU A N 1
ATOM 1522 C CA . GLU A 1 197 ? 21.903 -18.838 -26.366 1.00 95.69 197 GLU A CA 1
ATOM 1523 C C . GLU A 1 197 ? 20.818 -19.061 -25.298 1.00 95.69 197 GLU A C 1
ATOM 1525 O O . GLU A 1 197 ? 19.863 -19.792 -25.548 1.00 95.69 197 GLU A O 1
ATOM 1530 N N . GLU A 1 198 ? 20.928 -18.400 -24.142 1.00 96.06 198 GLU A N 1
ATOM 1531 C CA . GLU A 1 198 ? 19.954 -18.461 -23.042 1.00 96.06 198 GLU A CA 1
ATOM 1532 C C . GLU A 1 198 ? 18.824 -17.426 -23.193 1.00 96.06 198 GLU A C 1
ATOM 1534 O O . GLU A 1 198 ? 17.869 -17.419 -22.415 1.00 96.06 198 GLU A O 1
ATOM 1539 N N . GLY A 1 199 ? 18.918 -16.544 -24.193 1.00 96.69 199 GLY A N 1
ATOM 1540 C CA . GLY A 1 199 ? 18.001 -15.430 -24.419 1.00 96.69 199 GLY A CA 1
ATOM 1541 C C . GLY A 1 199 ? 18.592 -14.074 -24.028 1.00 96.69 199 GLY A C 1
ATOM 1542 O O . GLY A 1 199 ? 19.772 -13.938 -23.707 1.00 96.69 199 GLY A O 1
ATOM 1543 N N . SER A 1 200 ? 17.762 -13.036 -24.093 1.00 97.88 200 SER A N 1
ATOM 1544 C CA . SER A 1 200 ? 18.140 -11.664 -23.734 1.00 97.88 200 SER A CA 1
ATOM 1545 C C . SER A 1 200 ? 17.442 -11.243 -22.440 1.00 97.88 200 SER A C 1
ATOM 1547 O O . SER A 1 200 ? 16.234 -11.433 -22.337 1.00 97.88 200 SER A O 1
ATOM 1549 N N . PRO A 1 201 ? 18.151 -10.673 -21.451 1.00 98.31 201 PRO A N 1
ATOM 1550 C CA . PRO A 1 201 ? 17.510 -10.187 -20.238 1.00 98.31 201 PRO A CA 1
ATOM 1551 C C . PRO A 1 201 ? 16.568 -9.034 -20.580 1.00 98.31 201 PRO A C 1
ATOM 1553 O O . PRO A 1 201 ? 16.907 -8.188 -21.413 1.00 98.31 201 PRO A O 1
ATOM 1556 N N . ASP A 1 202 ? 15.419 -8.994 -19.918 1.00 98.25 202 ASP A N 1
ATOM 1557 C CA . ASP A 1 202 ? 14.364 -8.023 -20.193 1.00 98.25 202 ASP A CA 1
ATOM 1558 C C . ASP A 1 202 ? 13.833 -7.395 -18.890 1.00 98.25 202 ASP A C 1
ATOM 1560 O O . ASP A 1 202 ? 14.614 -6.843 -18.109 1.00 98.25 202 ASP A O 1
ATOM 1564 N N . GLY A 1 203 ? 12.536 -7.470 -18.612 1.00 97.81 203 GLY A N 1
ATOM 1565 C CA . GLY A 1 203 ? 11.934 -7.011 -17.371 1.00 97.81 203 GLY A CA 1
ATOM 1566 C C . GLY A 1 203 ? 12.378 -7.807 -16.136 1.00 97.81 203 GLY A C 1
ATOM 1567 O O . GLY A 1 203 ? 12.704 -8.994 -16.207 1.00 97.81 203 GLY A O 1
ATOM 1568 N N . MET A 1 204 ? 12.387 -7.159 -14.965 1.00 97.94 204 MET A N 1
ATOM 1569 C CA . MET A 1 204 ? 12.808 -7.800 -13.714 1.00 97.94 204 MET A CA 1
ATOM 1570 C C . MET A 1 204 ? 12.113 -7.256 -12.460 1.00 97.94 204 MET A C 1
ATOM 1572 O O . MET A 1 204 ? 11.577 -6.142 -12.440 1.00 97.94 204 MET A O 1
ATOM 1576 N N . CYS A 1 205 ? 12.188 -8.032 -11.379 1.00 97.19 205 CYS A N 1
ATOM 1577 C CA . CYS A 1 205 ? 11.857 -7.615 -10.017 1.00 97.19 205 CYS A CA 1
ATOM 1578 C C . CYS A 1 205 ? 12.896 -8.135 -9.007 1.00 97.19 205 CYS A C 1
ATOM 1580 O O . CYS A 1 205 ? 13.841 -8.828 -9.375 1.00 97.19 205 CYS A O 1
ATOM 1582 N N . MET A 1 206 ? 12.740 -7.788 -7.728 1.00 95.94 206 MET A N 1
ATOM 1583 C CA . MET A 1 206 ? 13.603 -8.267 -6.644 1.00 95.94 206 MET A CA 1
ATOM 1584 C C . MET A 1 206 ? 12.767 -8.948 -5.559 1.00 95.94 206 MET A C 1
ATOM 1586 O O . MET A 1 206 ? 11.616 -8.568 -5.326 1.00 95.94 206 MET A O 1
ATOM 1590 N N . ASP A 1 207 ? 13.336 -9.969 -4.923 1.00 96.81 207 ASP A N 1
ATOM 1591 C CA . ASP A 1 207 ? 12.747 -10.601 -3.745 1.00 96.81 207 ASP A CA 1
ATOM 1592 C C . ASP A 1 207 ? 13.248 -9.987 -2.428 1.00 96.81 207 ASP A C 1
ATOM 1594 O O . ASP A 1 207 ? 14.212 -9.225 -2.389 1.00 96.81 207 ASP A O 1
ATOM 1598 N N . ALA A 1 208 ? 12.575 -10.313 -1.326 1.00 88.69 208 ALA A N 1
ATOM 1599 C CA . ALA A 1 208 ? 12.899 -9.836 0.016 1.00 88.69 208 ALA A CA 1
ATOM 1600 C C . ALA A 1 208 ? 14.239 -10.378 0.557 1.00 88.69 208 ALA A C 1
ATOM 1602 O O . ALA A 1 208 ? 14.694 -9.943 1.610 1.00 88.69 208 ALA A O 1
ATOM 1603 N N . GLU A 1 209 ? 14.881 -11.319 -0.143 1.00 94.19 209 GLU A N 1
ATOM 1604 C CA . GLU A 1 209 ? 16.240 -11.778 0.168 1.00 94.19 209 GLU A CA 1
ATOM 1605 C C . GLU A 1 209 ? 17.308 -10.976 -0.596 1.00 94.19 209 GLU A C 1
ATOM 1607 O O . GLU A 1 209 ? 18.502 -11.189 -0.388 1.00 94.19 209 GLU A O 1
ATOM 1612 N N . GLY A 1 210 ? 16.897 -10.038 -1.456 1.00 95.00 210 GLY A N 1
ATOM 1613 C CA . GLY A 1 210 ? 17.787 -9.193 -2.248 1.00 95.00 210 GLY A CA 1
ATOM 1614 C C . GLY A 1 210 ? 18.219 -9.808 -3.580 1.00 95.00 210 GLY A C 1
ATOM 1615 O O . GLY A 1 210 ? 19.172 -9.313 -4.184 1.00 95.00 210 GLY A O 1
ATOM 1616 N N . MET A 1 211 ? 17.547 -10.862 -4.057 1.00 98.00 211 MET A N 1
ATOM 1617 C CA . MET A 1 211 ? 17.885 -11.525 -5.321 1.00 98.00 211 MET A CA 1
ATOM 1618 C C . MET A 1 211 ? 17.044 -10.987 -6.478 1.00 98.00 211 MET A C 1
ATOM 1620 O O . MET A 1 211 ? 15.858 -10.685 -6.327 1.00 98.00 211 MET A O 1
ATOM 1624 N N . LEU A 1 212 ? 17.661 -10.878 -7.653 1.00 98.56 212 LEU A N 1
ATOM 1625 C CA . LEU A 1 212 ? 17.012 -10.408 -8.875 1.00 98.56 212 LEU A CA 1
ATOM 1626 C C . LEU A 1 212 ? 16.269 -11.552 -9.560 1.00 98.56 212 LEU A C 1
ATOM 1628 O O . LEU A 1 212 ? 16.839 -12.620 -9.748 1.00 98.56 212 LEU A O 1
ATOM 1632 N N . TRP A 1 213 ? 15.039 -11.300 -9.993 1.00 98.69 213 TRP A N 1
ATOM 1633 C CA . TRP A 1 213 ? 14.249 -12.186 -10.844 1.00 98.69 213 TRP A CA 1
ATOM 1634 C C . TRP A 1 213 ? 14.114 -11.545 -12.217 1.00 98.69 213 TRP A C 1
ATOM 1636 O O . TRP A 1 213 ? 13.502 -10.486 -12.319 1.00 98.69 213 TRP A O 1
ATOM 1646 N N . ILE A 1 214 ? 14.728 -12.135 -13.242 1.00 98.81 214 ILE A N 1
ATOM 1647 C CA . ILE A 1 214 ? 14.927 -11.511 -14.559 1.00 98.81 214 ILE A CA 1
ATOM 1648 C C . ILE A 1 214 ? 14.258 -12.373 -15.628 1.00 98.81 214 ILE A C 1
ATOM 1650 O O . ILE A 1 214 ? 14.562 -13.561 -15.742 1.00 98.81 214 ILE A O 1
ATOM 1654 N N . ALA A 1 215 ? 13.354 -11.792 -16.409 1.00 98.69 215 ALA A N 1
ATOM 1655 C CA . ALA A 1 215 ? 12.771 -12.438 -17.577 1.00 98.69 215 ALA A CA 1
ATOM 1656 C C . ALA A 1 215 ? 13.799 -12.542 -18.711 1.00 98.69 215 ALA A C 1
ATOM 1658 O O . ALA A 1 215 ? 14.591 -11.620 -18.922 1.00 98.69 215 ALA A O 1
ATOM 1659 N N . LEU A 1 216 ? 13.794 -13.669 -19.430 1.00 98.56 216 LEU A N 1
ATOM 1660 C CA . LEU A 1 216 ? 14.667 -13.892 -20.581 1.00 98.56 216 LEU A CA 1
ATOM 1661 C C . LEU A 1 216 ? 13.856 -13.980 -21.875 1.00 98.56 216 LEU A C 1
ATOM 1663 O O . LEU A 1 216 ? 13.244 -15.010 -22.184 1.00 98.56 216 LEU A O 1
ATOM 1667 N N . TRP A 1 217 ? 13.924 -12.920 -22.675 1.00 98.06 217 TRP A N 1
ATOM 1668 C CA . TRP A 1 217 ? 13.346 -12.864 -24.009 1.00 98.06 217 TRP A CA 1
ATOM 1669 C C . TRP A 1 217 ? 14.025 -13.876 -24.936 1.00 98.06 217 TRP A C 1
ATOM 1671 O O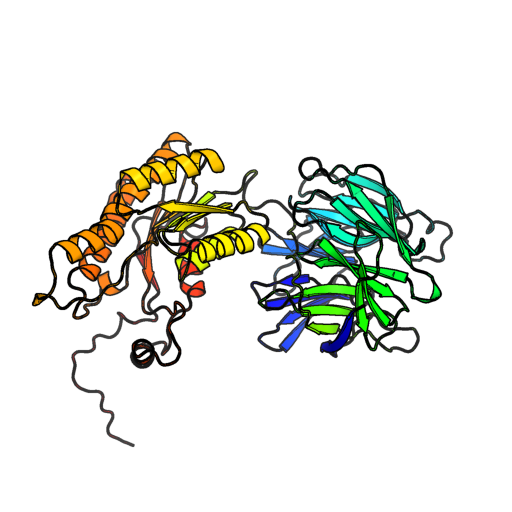 . TRP A 1 217 ? 15.243 -13.853 -25.127 1.00 98.06 217 TRP A O 1
ATOM 1681 N N . GLY A 1 218 ? 13.239 -14.776 -25.527 1.00 97.19 218 GLY A N 1
ATOM 1682 C CA . GLY A 1 218 ? 13.728 -15.905 -26.323 1.00 97.19 218 GLY A CA 1
ATOM 1683 C C . GLY A 1 218 ? 14.222 -17.094 -25.489 1.00 97.19 218 GLY A C 1
ATOM 1684 O O . GLY A 1 218 ? 14.515 -18.140 -26.062 1.00 97.19 218 GLY A O 1
ATOM 1685 N N . GLY A 1 219 ? 14.294 -16.959 -24.159 1.00 96.69 219 GLY A N 1
ATOM 1686 C CA . GLY A 1 219 ? 14.843 -17.968 -23.246 1.00 96.69 219 GLY A CA 1
ATOM 1687 C C . GLY A 1 219 ? 13.810 -18.898 -22.607 1.00 96.69 219 GLY A C 1
ATOM 1688 O O . GLY A 1 219 ? 14.185 -19.925 -22.034 1.00 96.69 219 GLY A O 1
ATOM 1689 N N . GLY A 1 220 ? 12.520 -18.554 -22.681 1.00 97.88 220 GLY A N 1
ATOM 1690 C CA . GLY A 1 220 ? 11.432 -19.376 -22.139 1.00 97.88 220 GLY A CA 1
ATOM 1691 C C . GLY A 1 220 ? 11.418 -19.514 -20.618 1.00 97.88 220 GLY A C 1
ATOM 1692 O O . GLY A 1 220 ? 10.956 -20.528 -20.093 1.00 97.88 220 GLY A O 1
ATOM 1693 N N . ARG A 1 221 ? 11.986 -18.540 -19.897 1.00 98.38 221 ARG A N 1
ATOM 1694 C CA . ARG A 1 221 ? 12.127 -18.616 -18.441 1.00 98.38 221 ARG A CA 1
ATOM 1695 C C . ARG A 1 221 ? 12.299 -17.263 -17.761 1.00 98.38 221 ARG A C 1
ATOM 1697 O O . ARG A 1 221 ? 12.670 -16.272 -18.392 1.00 98.38 221 ARG A O 1
ATOM 1704 N N . VAL A 1 222 ? 12.103 -17.274 -16.447 1.00 98.75 222 VAL A N 1
ATOM 1705 C CA . VAL A 1 222 ? 12.587 -16.241 -15.520 1.00 98.75 222 VAL A CA 1
ATOM 1706 C C . VAL A 1 222 ? 13.695 -16.842 -14.665 1.00 98.75 222 VAL A C 1
ATOM 1708 O O . VAL A 1 222 ? 13.586 -17.983 -14.229 1.00 98.75 222 VAL A O 1
ATOM 1711 N N . ILE A 1 223 ? 14.752 -16.088 -14.397 1.00 98.50 223 ILE A N 1
ATOM 1712 C CA . ILE A 1 223 ? 15.918 -16.551 -13.637 1.00 98.50 223 ILE A CA 1
ATOM 1713 C C . ILE A 1 223 ? 16.074 -15.787 -12.331 1.00 98.50 223 ILE A C 1
ATOM 1715 O O . ILE A 1 223 ? 15.840 -14.584 -12.291 1.00 98.50 223 ILE A O 1
ATOM 1719 N N . ARG A 1 224 ? 16.531 -16.462 -11.277 1.00 98.44 224 ARG A N 1
ATOM 1720 C CA . ARG A 1 224 ? 16.875 -15.854 -9.990 1.00 98.44 224 ARG A CA 1
ATOM 1721 C C . ARG A 1 224 ? 18.389 -15.724 -9.862 1.00 98.44 224 ARG A C 1
ATOM 1723 O O . ARG A 1 224 ? 19.091 -16.737 -9.860 1.00 98.44 224 ARG A O 1
ATOM 1730 N N . VAL A 1 225 ? 18.887 -14.501 -9.731 1.00 98.44 225 VAL A N 1
ATOM 1731 C CA . VAL A 1 225 ? 20.316 -14.163 -9.695 1.00 98.44 225 VAL A CA 1
ATOM 1732 C C . VAL A 1 225 ? 20.672 -13.473 -8.386 1.00 98.44 225 VAL A C 1
ATOM 1734 O O . VAL A 1 225 ? 20.002 -12.521 -7.985 1.00 98.44 225 VAL A O 1
ATOM 1737 N N . ASP A 1 226 ? 21.777 -13.890 -7.772 1.00 97.81 226 ASP A N 1
ATOM 1738 C CA . ASP A 1 226 ? 22.408 -13.134 -6.691 1.00 97.81 226 ASP A CA 1
ATOM 1739 C C . ASP A 1 226 ? 23.193 -11.941 -7.266 1.00 97.81 226 ASP A C 1
ATOM 1741 O O . ASP A 1 226 ? 24.192 -12.138 -7.963 1.00 97.81 226 ASP A O 1
ATOM 1745 N N . PRO A 1 227 ? 22.798 -10.684 -6.990 1.00 97.25 227 PRO A N 1
ATOM 1746 C CA . PRO A 1 227 ? 23.465 -9.520 -7.561 1.00 97.25 227 PRO A CA 1
ATOM 1747 C C . PRO A 1 227 ? 24.846 -9.209 -6.952 1.00 97.25 227 PRO A C 1
ATOM 1749 O O . PRO A 1 227 ? 25.558 -8.313 -7.440 1.00 97.25 227 PRO A O 1
ATOM 1752 N N . ALA A 1 228 ? 25.232 -9.876 -5.864 1.00 95.12 228 ALA A N 1
ATOM 1753 C CA . ALA A 1 228 ? 26.562 -9.765 -5.276 1.00 95.12 228 ALA A CA 1
ATOM 1754 C C . ALA A 1 228 ? 27.575 -10.656 -6.007 1.00 95.12 228 ALA A C 1
ATOM 1756 O O . ALA A 1 228 ? 28.707 -10.225 -6.235 1.00 95.12 228 ALA A O 1
ATOM 1757 N N . THR A 1 229 ? 27.165 -11.864 -6.396 1.00 95.88 229 THR A N 1
ATOM 1758 C CA . THR A 1 229 ? 28.049 -12.889 -6.980 1.00 95.88 229 THR A CA 1
ATOM 1759 C C . THR A 1 229 ? 27.845 -13.106 -8.480 1.00 95.88 229 THR A C 1
ATOM 1761 O O . THR A 1 229 ? 28.769 -13.555 -9.157 1.00 95.88 229 THR A O 1
ATOM 1764 N N . GLY A 1 230 ? 26.667 -12.771 -9.008 1.00 95.19 230 GLY A N 1
ATOM 1765 C CA . GLY A 1 230 ? 26.233 -13.113 -10.363 1.00 95.19 230 GLY A CA 1
ATOM 1766 C C . GLY A 1 230 ? 25.785 -14.573 -10.510 1.00 95.19 230 GLY A C 1
ATOM 1767 O O . GLY A 1 230 ? 25.645 -15.045 -11.635 1.00 95.19 230 GLY A O 1
ATOM 1768 N N . GLU A 1 231 ? 25.593 -15.306 -9.408 1.00 95.88 231 GLU A N 1
ATOM 1769 C CA . GLU A 1 231 ? 25.224 -16.725 -9.434 1.00 95.88 231 GLU A CA 1
ATOM 1770 C C . GLU A 1 231 ? 23.750 -16.939 -9.815 1.00 95.88 231 GLU A C 1
ATOM 1772 O O . GLU A 1 231 ? 22.853 -16.287 -9.277 1.00 95.88 231 GLU A O 1
ATOM 1777 N N . TRP A 1 232 ? 23.498 -17.913 -10.699 1.00 94.75 232 TRP A N 1
ATOM 1778 C CA . TRP A 1 232 ? 22.158 -18.424 -11.003 1.00 94.75 232 TRP A CA 1
ATOM 1779 C C . TRP A 1 232 ? 21.665 -19.391 -9.930 1.00 94.75 232 TRP A C 1
ATOM 1781 O O . TRP A 1 232 ? 22.099 -20.541 -9.836 1.00 94.75 232 TRP A O 1
ATOM 1791 N N . MET A 1 233 ? 20.715 -18.929 -9.126 1.00 96.88 233 MET A N 1
ATOM 1792 C CA . MET A 1 233 ? 20.223 -19.657 -7.960 1.00 96.88 233 MET A CA 1
ATOM 1793 C C . MET A 1 233 ? 19.024 -20.551 -8.288 1.00 9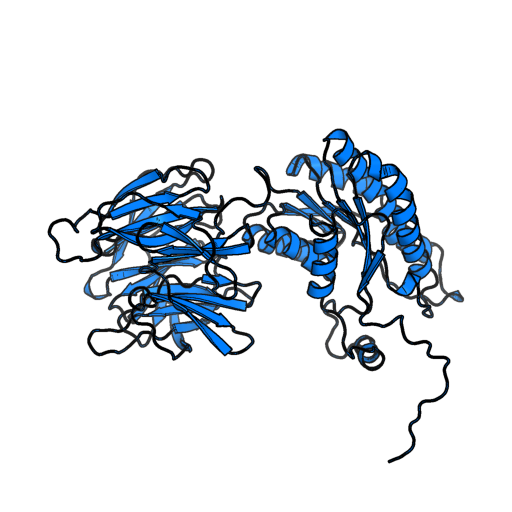6.88 233 MET A C 1
ATOM 1795 O O . MET A 1 233 ? 18.903 -21.669 -7.767 1.00 96.88 233 MET A O 1
ATOM 1799 N N . ALA A 1 234 ? 18.125 -20.061 -9.141 1.00 97.69 234 ALA A N 1
ATOM 1800 C CA . ALA A 1 234 ? 16.896 -20.745 -9.525 1.00 97.69 234 ALA A CA 1
ATOM 1801 C C . ALA A 1 234 ? 16.370 -20.263 -10.884 1.00 97.69 234 ALA A C 1
ATOM 1803 O O . ALA A 1 234 ? 16.815 -19.235 -11.391 1.00 97.69 234 ALA A O 1
ATOM 1804 N N . GLU A 1 235 ? 15.394 -20.977 -11.434 1.00 98.12 235 GLU A N 1
ATOM 1805 C CA . GLU A 1 235 ? 14.657 -20.568 -12.632 1.00 98.12 235 GLU A CA 1
ATOM 1806 C C . GLU A 1 235 ? 13.178 -20.968 -12.554 1.00 98.12 235 GLU A C 1
ATOM 1808 O O . GLU A 1 235 ? 12.816 -21.908 -11.845 1.00 98.12 235 GLU A O 1
ATOM 1813 N N . VAL A 1 236 ? 12.332 -20.262 -13.300 1.00 98.62 236 VAL A N 1
ATOM 1814 C CA . VAL A 1 236 ? 10.933 -20.609 -13.564 1.00 98.62 236 VAL A CA 1
ATOM 1815 C C . VAL A 1 236 ? 10.793 -20.919 -15.043 1.00 98.62 236 VAL A C 1
ATOM 1817 O O . VAL A 1 236 ? 11.043 -20.036 -15.864 1.00 98.62 236 VAL A O 1
ATOM 1820 N N . SER A 1 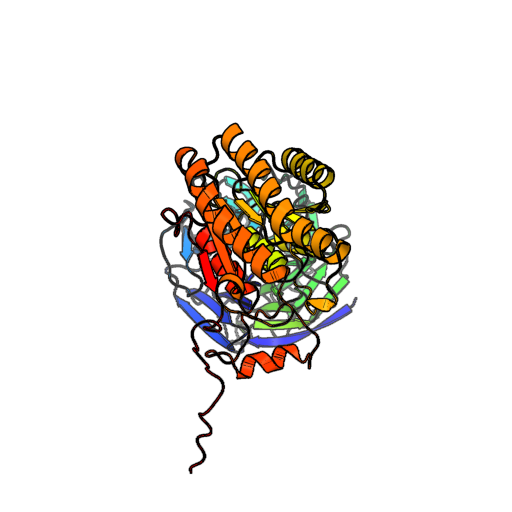237 ? 10.387 -22.139 -15.387 1.00 98.19 237 SER A N 1
ATOM 1821 C CA . SER A 1 237 ? 10.073 -22.492 -16.771 1.00 98.19 237 SER A CA 1
ATOM 1822 C C . SER A 1 237 ? 8.732 -21.8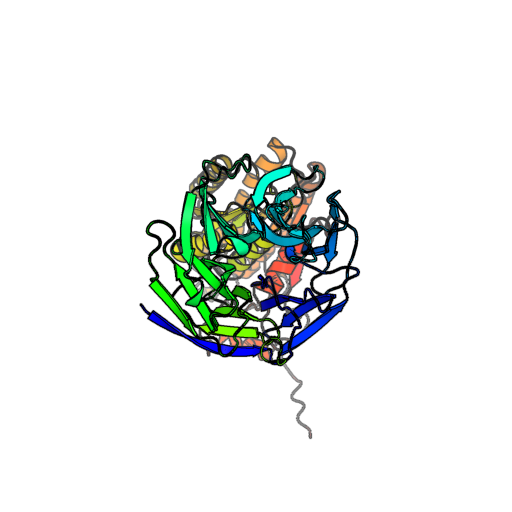88 -17.181 1.00 98.19 237 SER A C 1
ATOM 1824 O O . SER A 1 237 ? 7.755 -21.958 -16.431 1.00 98.19 237 SER A O 1
ATOM 1826 N N . VAL A 1 238 ? 8.690 -21.276 -18.364 1.00 98.31 238 VAL A N 1
ATOM 1827 C CA . VAL A 1 238 ? 7.499 -20.623 -18.915 1.00 98.31 238 VAL A CA 1
ATOM 1828 C C . VAL A 1 238 ? 7.260 -21.171 -20.322 1.00 98.31 238 VAL A C 1
ATOM 1830 O O . VAL A 1 238 ? 8.161 -21.105 -21.161 1.00 98.31 238 VAL A O 1
ATOM 1833 N N . PRO A 1 239 ? 6.062 -21.687 -20.644 1.00 96.56 239 PRO A N 1
ATOM 1834 C CA . PRO A 1 239 ? 5.771 -22.260 -21.958 1.00 96.56 239 PRO A CA 1
ATOM 1835 C C . PRO A 1 239 ? 5.478 -21.175 -23.017 1.00 96.56 239 PRO A C 1
ATOM 1837 O O . PRO A 1 239 ? 4.490 -21.246 -23.745 1.00 96.56 239 PRO A O 1
ATOM 1840 N N . ALA A 1 240 ? 6.347 -20.168 -23.109 1.00 96.75 240 ALA A N 1
ATOM 1841 C CA . ALA A 1 240 ? 6.340 -19.102 -24.107 1.00 96.75 240 ALA A CA 1
ATOM 1842 C C . ALA A 1 240 ? 7.779 -18.625 -24.339 1.00 96.75 240 ALA A C 1
ATOM 1844 O O . ALA A 1 240 ? 8.532 -18.479 -23.387 1.00 96.75 240 ALA A O 1
ATOM 1845 N N . SER A 1 241 ? 8.176 -18.370 -25.585 1.00 94.75 241 SER A N 1
ATOM 1846 C CA . SER A 1 241 ? 9.553 -17.979 -25.927 1.00 94.75 241 SER A CA 1
ATOM 1847 C C . SER A 1 241 ? 9.874 -16.537 -25.521 1.00 94.75 241 SER A C 1
ATOM 1849 O O . SER A 1 241 ? 10.933 -16.276 -24.952 1.00 94.75 241 SER A O 1
ATOM 1851 N N . CYS A 1 242 ? 8.958 -15.601 -25.768 1.00 97.69 242 CYS A N 1
ATOM 1852 C CA . CYS A 1 242 ? 9.111 -14.178 -25.467 1.00 97.69 242 CYS A CA 1
ATOM 1853 C C . CYS A 1 242 ? 8.646 -13.846 -24.039 1.00 97.69 242 CYS A C 1
ATOM 1855 O O . CYS A 1 242 ? 7.624 -13.186 -23.848 1.00 97.69 242 CYS A O 1
ATOM 1857 N N . VAL A 1 243 ? 9.376 -14.335 -23.031 1.00 98.62 243 VAL A N 1
ATOM 1858 C CA . VAL A 1 243 ? 9.154 -13.953 -21.625 1.00 98.62 243 VAL A CA 1
ATOM 1859 C C . VAL A 1 243 ? 9.675 -12.539 -21.413 1.00 98.62 243 VAL A C 1
ATOM 1861 O O . VAL A 1 243 ? 10.860 -12.294 -21.623 1.00 98.62 243 VAL A O 1
ATOM 1864 N N . SER A 1 244 ? 8.792 -11.626 -21.018 1.00 98.25 244 SER A N 1
ATOM 1865 C CA . SER A 1 244 ? 9.057 -10.189 -21.099 1.00 98.25 244 SER A CA 1
ATOM 1866 C C . SER A 1 244 ? 9.345 -9.552 -19.744 1.00 98.25 244 SER A C 1
ATOM 1868 O O . SER A 1 244 ? 10.331 -8.845 -19.587 1.00 98.25 244 SER A O 1
ATOM 1870 N N . CYS A 1 245 ? 8.550 -9.842 -18.711 1.00 98.56 245 CYS A N 1
ATOM 1871 C CA . CYS A 1 245 ? 8.739 -9.249 -17.386 1.00 98.56 245 CYS A CA 1
ATOM 1872 C C . CYS A 1 245 ? 8.097 -10.096 -16.283 1.00 98.56 245 CYS A C 1
ATOM 1874 O O . CYS A 1 245 ? 7.290 -10.990 -16.547 1.00 98.56 245 CYS A O 1
ATOM 1876 N N . CYS A 1 246 ? 8.447 -9.819 -15.026 1.00 98.50 246 CYS A N 1
ATOM 1877 C CA . CYS A 1 246 ? 7.874 -10.495 -13.867 1.00 98.50 246 CYS A CA 1
ATOM 1878 C C . CYS A 1 246 ? 7.702 -9.573 -12.652 1.00 98.50 246 CYS A C 1
ATOM 1880 O O . CYS A 1 246 ? 8.395 -8.564 -12.492 1.00 98.50 246 CYS A O 1
ATOM 1882 N N . THR A 1 247 ? 6.770 -9.937 -11.773 1.00 98.12 247 THR A N 1
ATOM 1883 C CA . THR A 1 247 ? 6.507 -9.262 -10.497 1.00 98.12 247 THR A CA 1
ATOM 1884 C C . THR A 1 247 ? 5.981 -10.251 -9.469 1.00 98.12 247 THR A C 1
ATOM 1886 O O . THR A 1 247 ? 5.348 -11.239 -9.827 1.00 98.12 247 THR A O 1
ATOM 1889 N N . PHE A 1 248 ? 6.192 -9.976 -8.188 1.00 97.81 248 PHE A N 1
ATOM 1890 C CA . PHE A 1 248 ? 5.577 -10.768 -7.127 1.00 97.81 248 PHE A CA 1
ATOM 1891 C C . PHE A 1 248 ? 4.190 -10.238 -6.769 1.00 97.81 248 PHE A C 1
ATOM 1893 O O . PHE A 1 248 ? 3.993 -9.034 -6.592 1.00 97.81 248 PHE A O 1
ATOM 1900 N N . GLY A 1 249 ? 3.248 -11.158 -6.613 1.00 94.00 249 GLY A N 1
ATOM 1901 C CA . GLY A 1 249 ? 1.876 -10.916 -6.211 1.00 94.00 249 GLY A CA 1
ATOM 1902 C C . GLY A 1 249 ? 1.360 -11.945 -5.212 1.00 94.00 249 GLY A C 1
ATOM 1903 O O . GLY A 1 249 ? 2.125 -12.662 -4.564 1.00 94.00 249 GLY A O 1
ATOM 1904 N N . GLY A 1 250 ? 0.042 -11.964 -5.048 1.00 88.44 250 GLY A N 1
ATOM 1905 C CA . GLY A 1 250 ? -0.633 -12.790 -4.057 1.00 88.44 250 GLY A CA 1
ATOM 1906 C C . GLY A 1 250 ? -0.695 -12.153 -2.662 1.00 88.44 250 GLY A C 1
ATOM 1907 O O . GLY A 1 250 ? -0.025 -11.150 -2.382 1.00 88.44 250 GLY A O 1
ATOM 1908 N N . PRO A 1 251 ? -1.517 -12.707 -1.750 1.00 76.38 251 PRO A N 1
ATOM 1909 C CA . PRO A 1 251 ? -1.680 -12.190 -0.387 1.00 76.38 251 PRO A CA 1
ATOM 1910 C C . PRO A 1 251 ? -0.383 -12.184 0.432 1.00 76.38 251 PRO A C 1
ATOM 1912 O O . PRO A 1 251 ? -0.203 -11.324 1.291 1.00 76.38 251 PRO A O 1
ATOM 1915 N N . GLU A 1 252 ? 0.514 -13.129 0.150 1.00 81.69 252 GLU A N 1
ATOM 1916 C CA . GLU A 1 252 ? 1.778 -13.323 0.864 1.00 81.69 252 GLU A CA 1
ATOM 1917 C C . GLU A 1 252 ? 3.004 -12.851 0.064 1.00 81.69 252 GLU A C 1
ATOM 1919 O O . GLU A 1 252 ? 4.127 -12.997 0.551 1.00 81.69 252 GLU A O 1
ATOM 1924 N N . LEU A 1 253 ? 2.796 -12.265 -1.126 1.00 87.19 253 LEU A N 1
ATOM 1925 C CA . LEU A 1 253 ? 3.840 -11.867 -2.083 1.00 87.19 253 LEU A CA 1
ATOM 1926 C C . LEU A 1 253 ? 4.745 -13.019 -2.537 1.00 87.19 253 LEU A C 1
ATOM 1928 O O . LEU A 1 253 ? 5.908 -12.795 -2.846 1.00 87.19 253 LEU A O 1
ATOM 1932 N N . ASN A 1 254 ? 4.245 -14.249 -2.560 1.00 95.38 254 ASN A N 1
ATOM 1933 C CA . ASN A 1 254 ? 5.001 -15.446 -2.935 1.00 95.38 254 ASN A CA 1
ATOM 1934 C C . ASN A 1 254 ? 4.526 -16.065 -4.260 1.00 95.38 254 ASN A C 1
ATOM 1936 O O . ASN A 1 254 ? 4.836 -17.217 -4.548 1.00 95.38 254 ASN A O 1
ATOM 1940 N N . GLU A 1 255 ? 3.753 -15.326 -5.049 1.00 97.81 255 GLU A N 1
ATOM 1941 C CA . GLU A 1 255 ? 3.313 -15.739 -6.378 1.00 97.81 255 GLU A CA 1
ATOM 1942 C C . GLU A 1 255 ? 4.065 -14.897 -7.414 1.00 97.81 255 GLU A C 1
ATOM 1944 O O . GLU A 1 255 ? 3.870 -13.685 -7.488 1.00 97.81 255 GLU A O 1
ATOM 1949 N N . LEU A 1 256 ? 4.948 -15.499 -8.207 1.00 98.69 256 LEU A N 1
ATOM 1950 C CA . LEU A 1 256 ? 5.642 -14.803 -9.286 1.00 98.69 256 LEU A CA 1
ATOM 1951 C C . LEU A 1 256 ? 4.741 -14.758 -10.521 1.00 98.69 256 LEU A C 1
ATOM 1953 O O . LEU A 1 256 ? 4.509 -15.778 -11.164 1.00 98.69 256 LEU A O 1
ATOM 1957 N N . ILE A 1 257 ? 4.246 -13.573 -10.853 1.00 98.81 257 ILE A N 1
ATOM 1958 C CA . ILE A 1 257 ? 3.407 -13.302 -12.018 1.00 98.81 257 ILE A CA 1
ATOM 1959 C C . ILE A 1 257 ? 4.303 -12.841 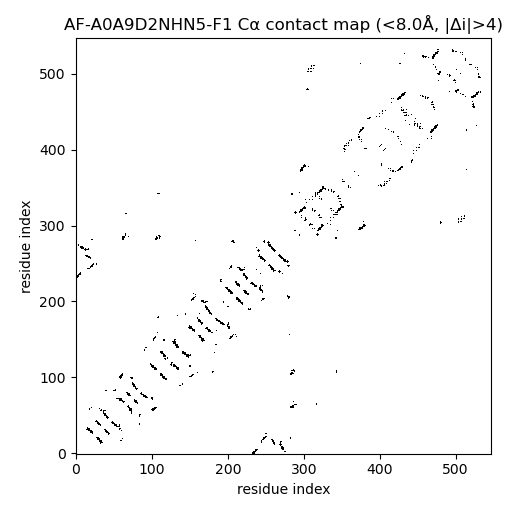-13.168 1.00 98.81 257 ILE A C 1
ATOM 1961 O O . ILE A 1 257 ? 5.146 -11.961 -12.989 1.00 98.81 257 ILE A O 1
ATOM 1965 N N . ILE A 1 258 ? 4.117 -13.423 -14.348 1.00 98.88 258 ILE A N 1
ATOM 1966 C CA . ILE A 1 258 ? 5.034 -13.308 -15.483 1.00 98.88 258 ILE A CA 1
ATOM 1967 C C . ILE A 1 258 ? 4.245 -12.901 -16.726 1.00 98.88 258 ILE A C 1
ATOM 1969 O O . ILE A 1 258 ? 3.306 -13.591 -17.122 1.00 98.88 258 ILE A O 1
ATOM 1973 N N . THR A 1 259 ? 4.621 -11.792 -17.355 1.00 98.81 259 THR A N 1
ATOM 1974 C CA . THR A 1 259 ? 4.069 -11.381 -18.650 1.00 98.81 259 THR A CA 1
ATOM 1975 C C . THR A 1 259 ? 4.902 -11.947 -19.791 1.00 98.81 259 THR A C 1
ATOM 1977 O O . THR A 1 259 ? 6.093 -12.236 -19.638 1.00 98.81 259 THR A O 1
ATOM 1980 N N . THR A 1 260 ? 4.264 -12.118 -20.946 1.00 98.75 260 THR A N 1
ATOM 1981 C CA . THR A 1 260 ? 4.919 -12.569 -22.174 1.00 98.75 260 THR A CA 1
ATOM 1982 C C . THR A 1 260 ? 4.419 -11.764 -23.374 1.00 98.75 260 THR A C 1
ATOM 1984 O O . THR A 1 260 ? 3.412 -11.051 -23.292 1.00 98.75 260 THR A O 1
ATOM 1987 N N . ALA A 1 261 ? 5.122 -11.878 -24.496 1.00 98.25 261 ALA A N 1
ATOM 1988 C CA . ALA A 1 261 ? 4.748 -11.285 -25.776 1.00 98.25 261 ALA A CA 1
ATOM 1989 C C . ALA A 1 261 ? 4.434 -12.358 -26.824 1.00 98.25 261 ALA A C 1
ATOM 1991 O O . ALA A 1 261 ? 4.843 -13.514 -26.684 1.00 98.25 261 ALA A O 1
ATOM 1992 N N . MET A 1 262 ? 3.728 -11.962 -27.883 1.00 98.06 262 MET A N 1
ATOM 1993 C CA . MET A 1 262 ? 3.543 -12.820 -29.049 1.00 98.06 262 MET A CA 1
ATOM 1994 C C . MET A 1 262 ? 4.837 -12.906 -29.866 1.00 98.06 262 MET A C 1
ATOM 1996 O O . MET A 1 262 ? 5.423 -11.889 -30.231 1.00 98.06 262 MET A O 1
ATOM 2000 N N . ASP A 1 263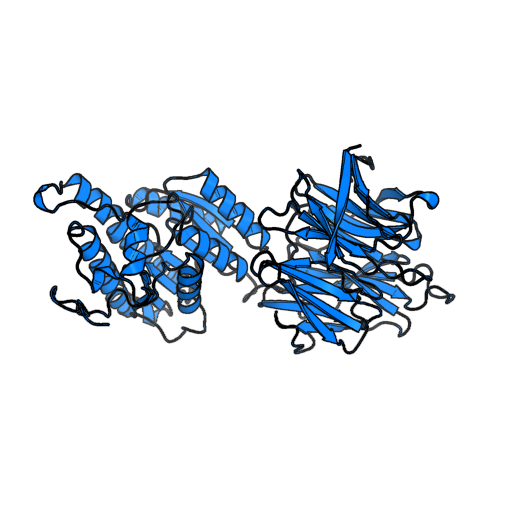 ? 5.255 -14.127 -30.186 1.00 95.44 263 ASP A N 1
ATOM 2001 C CA . ASP A 1 263 ? 6.334 -14.385 -31.135 1.00 95.44 263 ASP A CA 1
ATOM 2002 C C . ASP A 1 263 ? 5.871 -14.203 -32.595 1.00 95.44 263 ASP A C 1
ATOM 2004 O O . ASP A 1 263 ? 4.697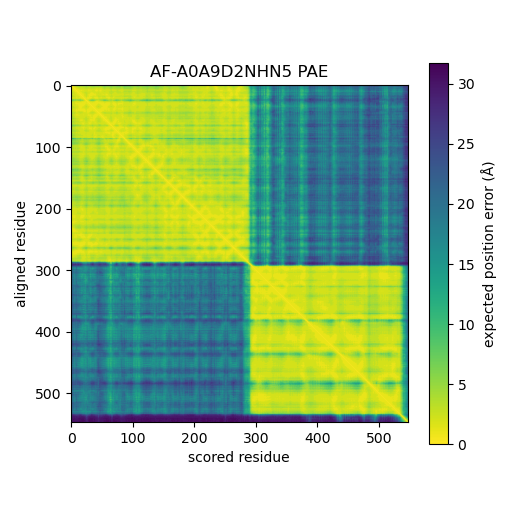 -13.959 -32.891 1.00 95.44 263 ASP A O 1
ATOM 2008 N N . GLU A 1 264 ? 6.797 -14.363 -33.543 1.00 91.69 264 GLU A N 1
ATOM 2009 C CA . GLU A 1 264 ? 6.525 -14.253 -34.986 1.00 91.69 264 GLU A CA 1
ATOM 2010 C C . GLU A 1 264 ? 5.466 -15.244 -35.511 1.00 91.69 264 GLU A C 1
ATOM 2012 O O . GLU A 1 264 ? 4.883 -15.028 -36.576 1.00 91.69 264 GLU A O 1
ATOM 2017 N N . ASN A 1 265 ? 5.189 -16.315 -34.761 1.00 93.25 265 ASN A N 1
ATOM 2018 C CA . ASN A 1 265 ? 4.195 -17.336 -35.080 1.00 93.25 265 ASN A CA 1
ATOM 2019 C C . ASN A 1 265 ? 2.867 -17.122 -34.325 1.00 93.25 265 ASN A C 1
ATOM 2021 O O . ASN A 1 265 ? 1.926 -17.898 -34.515 1.00 93.25 265 ASN A O 1
ATOM 2025 N N . GLY A 1 266 ? 2.765 -16.085 -33.485 1.00 91.75 266 GLY A N 1
ATOM 2026 C CA . GLY A 1 266 ? 1.595 -15.780 -32.659 1.00 91.75 266 GLY A CA 1
ATOM 2027 C C . GLY A 1 266 ? 1.469 -16.628 -31.385 1.00 91.75 266 GLY A C 1
ATOM 2028 O O . GLY A 1 266 ? 0.385 -16.680 -30.786 1.00 91.75 266 GLY A O 1
ATOM 2029 N N . ASN A 1 267 ? 2.533 -17.318 -30.965 1.00 94.75 267 ASN A N 1
ATOM 2030 C CA . ASN A 1 267 ? 2.586 -18.011 -29.674 1.00 94.75 267 ASN A CA 1
ATOM 2031 C C . ASN A 1 267 ? 3.028 -17.047 -28.570 1.00 94.75 267 ASN A C 1
ATOM 2033 O O . ASN A 1 267 ? 3.780 -16.119 -28.840 1.00 94.75 267 ASN A O 1
ATOM 2037 N N . GLY A 1 268 ? 2.599 -17.283 -27.331 1.00 96.88 268 GLY A N 1
ATOM 2038 C CA . GLY A 1 268 ? 2.826 -16.347 -26.230 1.00 96.88 268 GLY A CA 1
ATOM 2039 C C . GLY A 1 268 ? 1.790 -15.221 -26.185 1.00 96.88 268 GLY A C 1
ATOM 2040 O O . GLY A 1 268 ? 0.800 -15.219 -26.929 1.00 96.88 268 GLY A O 1
ATOM 2041 N N . GLY A 1 269 ? 2.028 -14.263 -25.293 1.00 97.94 269 GLY A N 1
ATOM 2042 C CA . GLY A 1 269 ? 1.125 -13.159 -24.975 1.00 97.94 269 GLY A CA 1
ATOM 2043 C C . GLY A 1 269 ? 0.247 -13.421 -23.749 1.00 97.94 269 GLY A C 1
ATOM 2044 O O . GLY A 1 269 ? -0.386 -12.491 -23.251 1.00 97.94 269 GLY A O 1
ATOM 2045 N N . GLU A 1 270 ? 0.181 -14.657 -23.256 1.00 98.69 270 GLU A N 1
ATOM 2046 C CA . GLU A 1 270 ? -0.480 -14.999 -21.997 1.00 98.69 270 GLU A CA 1
ATOM 2047 C C . GLU A 1 270 ? 0.279 -14.438 -20.781 1.00 98.69 270 GLU A C 1
ATOM 2049 O O . GLU A 1 270 ? 1.476 -14.127 -20.839 1.00 98.69 270 GLU A O 1
ATOM 2054 N N . VAL A 1 271 ? -0.419 -14.346 -19.649 1.00 98.81 271 VAL A N 1
ATOM 2055 C CA . VAL A 1 271 ? 0.206 -14.102 -18.341 1.00 98.81 271 VAL A CA 1
ATOM 2056 C C . VAL A 1 271 ? 0.275 -15.417 -17.583 1.00 98.81 271 VAL A C 1
ATOM 2058 O O . VAL A 1 271 ? -0.716 -16.147 -17.515 1.00 98.81 271 VAL A O 1
ATOM 2061 N N . PHE A 1 272 ? 1.429 -15.694 -16.989 1.00 98.81 272 PHE A N 1
ATOM 2062 C CA . PHE A 1 272 ? 1.698 -16.889 -16.203 1.00 98.81 272 PHE A CA 1
ATOM 2063 C C . PHE A 1 272 ? 1.882 -16.560 -14.722 1.00 98.81 272 PHE A C 1
ATOM 2065 O O . PHE A 1 272 ? 2.117 -15.408 -14.351 1.00 98.81 272 PHE A O 1
ATOM 2072 N N . ILE A 1 273 ? 1.782 -17.576 -13.875 1.00 98.69 273 ILE A N 1
ATOM 2073 C CA . ILE A 1 273 ? 1.999 -17.484 -12.434 1.00 98.69 273 ILE A CA 1
ATOM 2074 C C . ILE A 1 273 ? 2.756 -18.719 -11.939 1.00 98.69 273 ILE A C 1
ATOM 2076 O O . ILE A 1 273 ? 2.548 -19.819 -12.446 1.00 98.69 273 ILE A O 1
ATOM 2080 N N . ALA A 1 274 ? 3.644 -18.542 -10.966 1.00 98.50 274 ALA A N 1
ATOM 2081 C CA . ALA A 1 274 ? 4.340 -19.633 -10.289 1.00 98.50 274 ALA A CA 1
ATOM 2082 C C . ALA A 1 274 ? 4.421 -19.358 -8.784 1.00 98.50 274 ALA A C 1
ATOM 2084 O O . ALA A 1 274 ? 4.826 -18.273 -8.370 1.00 98.50 274 ALA A O 1
ATOM 2085 N N . GLU A 1 275 ? 4.078 -20.339 -7.951 1.00 97.62 275 GLU A N 1
ATOM 2086 C CA . GLU A 1 275 ? 4.287 -20.232 -6.505 1.00 97.62 275 GLU A CA 1
ATOM 2087 C C . GLU A 1 275 ? 5.766 -20.415 -6.146 1.00 97.62 275 GLU A C 1
ATOM 2089 O O . GLU A 1 275 ? 6.427 -21.371 -6.567 1.00 97.62 275 GLU A O 1
ATOM 2094 N N . THR A 1 276 ? 6.280 -19.521 -5.307 1.00 97.12 276 THR A N 1
ATOM 2095 C CA . THR A 1 276 ? 7.648 -19.554 -4.795 1.00 97.12 276 THR A CA 1
ATOM 2096 C C . THR A 1 276 ? 7.672 -19.739 -3.279 1.00 97.12 276 THR A C 1
ATOM 2098 O O . THR A 1 276 ? 6.729 -19.422 -2.557 1.00 97.12 276 THR A O 1
ATOM 2101 N N . ASP A 1 277 ? 8.788 -20.249 -2.762 1.00 95.31 277 ASP A N 1
ATOM 2102 C CA . ASP A 1 277 ? 9.085 -20.307 -1.322 1.00 95.31 277 ASP A CA 1
ATOM 2103 C C . ASP A 1 277 ? 9.722 -19.021 -0.784 1.00 95.31 277 ASP A C 1
ATOM 2105 O O . ASP A 1 277 ? 9.870 -18.870 0.427 1.00 95.31 277 ASP A O 1
ATOM 2109 N N . VAL A 1 278 ? 10.078 -18.096 -1.675 1.00 95.81 278 VAL A N 1
ATOM 2110 C CA . VAL A 1 278 ? 10.520 -16.743 -1.333 1.00 95.81 278 VAL A CA 1
ATOM 2111 C C . VAL A 1 278 ? 9.390 -15.742 -1.545 1.00 95.81 278 VAL A C 1
ATOM 2113 O O . VAL A 1 278 ? 8.398 -16.042 -2.211 1.00 95.81 278 VAL A O 1
ATOM 2116 N N . LYS A 1 279 ? 9.543 -14.551 -0.968 1.00 92.44 279 LYS A N 1
ATOM 2117 C CA . LYS A 1 279 ? 8.572 -13.459 -1.067 1.00 92.44 279 LYS A CA 1
ATOM 2118 C C . LYS A 1 279 ? 9.177 -12.270 -1.795 1.00 92.44 279 LYS A C 1
ATOM 2120 O O . LYS A 1 279 ? 10.344 -11.960 -1.585 1.00 92.44 279 LYS A O 1
ATOM 2125 N N . GLY A 1 280 ? 8.378 -11.584 -2.594 1.00 91.81 280 GLY A N 1
ATOM 2126 C CA . GLY A 1 280 ? 8.733 -10.327 -3.231 1.00 91.81 280 GLY A CA 1
ATOM 2127 C C . GLY A 1 280 ? 8.680 -9.114 -2.315 1.00 91.81 280 GLY A C 1
ATOM 2128 O O . GLY A 1 280 ? 8.262 -9.186 -1.156 1.00 91.81 280 GLY A O 1
ATOM 2129 N N . VAL A 1 281 ? 9.036 -7.970 -2.895 1.00 84.44 281 VAL A N 1
ATOM 2130 C CA . VAL A 1 281 ? 8.818 -6.645 -2.306 1.00 84.44 281 VAL A CA 1
ATOM 2131 C C . VAL A 1 281 ? 7.708 -5.899 -3.061 1.00 84.44 281 VAL A C 1
ATOM 2133 O O . VAL A 1 281 ? 7.613 -6.022 -4.285 1.00 84.44 281 VAL A O 1
ATOM 2136 N N . PRO A 1 282 ? 6.851 -5.124 -2.373 1.00 80.00 282 PRO A N 1
ATOM 2137 C CA . PRO A 1 282 ? 5.840 -4.303 -3.036 1.00 80.00 282 PRO A CA 1
ATOM 2138 C C . PRO A 1 282 ? 6.431 -3.243 -3.963 1.00 80.00 282 PRO A C 1
ATOM 2140 O O . PRO A 1 282 ? 7.527 -2.733 -3.739 1.00 80.00 282 PRO A O 1
ATOM 2143 N N . ALA A 1 283 ? 5.668 -2.879 -4.993 1.00 84.69 283 ALA A N 1
ATOM 2144 C CA . ALA A 1 283 ? 6.045 -1.799 -5.890 1.00 84.69 283 ALA A CA 1
ATOM 2145 C C . ALA A 1 283 ? 5.968 -0.438 -5.182 1.00 84.69 283 ALA A C 1
ATOM 2147 O O . ALA A 1 283 ? 4.965 -0.107 -4.543 1.00 84.69 283 ALA A O 1
ATOM 2148 N N . PHE A 1 284 ? 7.004 0.380 -5.359 1.00 86.06 284 PHE A N 1
ATOM 2149 C CA . PHE A 1 284 ? 6.974 1.776 -4.940 1.00 86.06 284 PHE A CA 1
ATOM 2150 C C . PHE A 1 284 ? 5.990 2.592 -5.787 1.00 86.06 284 PHE A C 1
ATOM 2152 O O . PHE A 1 284 ? 5.654 2.234 -6.920 1.00 86.06 284 PHE A O 1
ATOM 2159 N N . ARG A 1 285 ? 5.529 3.711 -5.224 1.00 88.62 285 ARG A N 1
ATOM 2160 C CA . ARG A 1 285 ? 4.465 4.553 -5.783 1.00 88.62 285 ARG A CA 1
ATOM 2161 C C . ARG A 1 285 ? 5.004 5.892 -6.271 1.00 88.62 285 ARG A C 1
ATOM 2163 O O . ARG A 1 285 ? 5.870 6.465 -5.630 1.00 88.62 285 ARG A O 1
ATOM 2170 N N . TYR A 1 286 ? 4.449 6.426 -7.355 1.00 91.75 286 TYR A N 1
ATOM 2171 C CA . TYR A 1 286 ? 4.807 7.732 -7.904 1.00 91.75 286 TYR A CA 1
ATOM 2172 C C . TYR A 1 286 ? 4.213 8.902 -7.115 1.00 91.75 286 TYR A C 1
ATOM 2174 O O . TYR A 1 286 ? 3.002 8.945 -6.841 1.00 91.75 286 TYR A O 1
ATOM 2182 N N . GLY A 1 287 ? 5.061 9.906 -6.892 1.00 83.25 287 GLY A N 1
ATOM 2183 C CA . GLY A 1 287 ? 4.748 11.170 -6.240 1.00 83.25 287 GLY A CA 1
ATOM 2184 C C . GLY A 1 287 ? 4.926 11.117 -4.726 1.00 83.25 287 GLY A C 1
ATOM 2185 O O . GLY A 1 287 ? 5.143 10.065 -4.130 1.00 83.25 287 GLY A O 1
ATOM 2186 N N . LYS A 1 288 ? 4.800 12.280 -4.090 1.00 69.00 288 LYS A N 1
ATOM 2187 C CA . LYS A 1 288 ? 4.669 12.388 -2.632 1.00 69.00 288 LYS A CA 1
ATOM 2188 C C . LYS A 1 288 ? 3.182 12.343 -2.268 1.00 69.00 288 LYS A C 1
ATOM 2190 O O . LYS A 1 288 ? 2.337 12.705 -3.092 1.00 69.00 288 LYS A O 1
ATOM 2195 N N . GLY A 1 289 ? 2.855 11.875 -1.062 1.00 53.03 289 GLY A N 1
ATOM 2196 C CA . GLY A 1 289 ? 1.494 11.959 -0.518 1.00 53.03 289 GLY A CA 1
ATOM 2197 C C . GLY A 1 289 ? 0.991 13.410 -0.420 1.00 53.03 289 GLY A C 1
ATOM 2198 O O . GLY A 1 289 ? 1.608 14.348 -0.924 1.00 53.03 289 GLY A O 1
ATOM 2199 N N . TYR A 1 290 ? -0.146 13.638 0.234 1.00 39.38 290 TYR A N 1
ATOM 2200 C CA . TYR A 1 290 ? -0.650 14.998 0.459 1.00 39.38 290 TYR A CA 1
ATOM 2201 C C . TYR A 1 290 ? 0.262 15.775 1.446 1.00 39.38 290 TYR A C 1
ATOM 2203 O O . TYR A 1 290 ? -0.001 15.777 2.643 1.00 39.38 290 TYR A O 1
ATOM 2211 N N . GLY A 1 291 ? 1.326 16.429 0.951 1.00 43.84 291 GLY A N 1
ATOM 2212 C CA . GLY A 1 291 ? 2.254 17.280 1.724 1.00 43.84 291 GLY A CA 1
ATOM 2213 C C . GLY A 1 291 ? 3.742 17.061 1.389 1.00 43.84 291 GLY A C 1
ATOM 2214 O O . GLY A 1 291 ? 4.116 16.002 0.893 1.00 43.84 291 GLY A O 1
ATOM 2215 N N . GLU A 1 292 ? 4.608 18.058 1.643 1.00 42.06 292 GLU A N 1
ATOM 2216 C CA . GLU A 1 292 ? 6.078 17.927 1.475 1.00 42.06 292 GLU A CA 1
ATOM 2217 C C . GLU A 1 292 ? 6.715 16.950 2.490 1.00 42.06 292 GLU A C 1
ATOM 2219 O O . GLU A 1 292 ? 7.791 16.409 2.228 1.00 42.06 292 GLU A O 1
ATOM 2224 N N . GLU A 1 293 ? 6.006 16.669 3.588 1.00 64.81 293 GLU A N 1
ATOM 2225 C CA . GLU A 1 293 ? 6.263 15.622 4.581 1.00 64.81 293 GLU A CA 1
ATOM 2226 C C . GLU A 1 293 ? 4.994 14.784 4.766 1.00 64.81 293 GLU A C 1
ATOM 2228 O O . GLU A 1 293 ? 3.884 15.324 4.729 1.00 64.81 293 GLU A O 1
ATOM 2233 N N . HIS A 1 294 ? 5.143 13.477 4.990 1.00 76.50 294 HIS A N 1
ATOM 2234 C CA . HIS A 1 294 ? 4.003 12.611 5.276 1.00 76.50 294 HIS A CA 1
ATOM 2235 C C . HIS A 1 294 ? 3.335 13.028 6.595 1.00 76.50 294 HIS A C 1
ATOM 2237 O O . HIS A 1 294 ? 4.029 13.167 7.609 1.00 76.50 294 HIS A O 1
ATOM 2243 N N . PRO A 1 295 ? 2.004 13.212 6.625 1.00 91.19 295 PRO A N 1
ATOM 2244 C CA . PRO A 1 295 ? 1.302 13.415 7.882 1.00 91.19 295 PRO A CA 1
ATOM 2245 C C . PRO A 1 295 ? 1.434 12.169 8.766 1.00 91.19 295 PRO A C 1
ATOM 2247 O O . PRO A 1 295 ? 1.475 11.043 8.272 1.00 91.19 295 PRO A O 1
ATOM 2250 N N . VAL A 1 296 ? 1.486 12.356 10.082 1.00 96.62 296 VAL A N 1
ATOM 2251 C CA . VAL A 1 296 ? 1.731 11.268 11.036 1.00 96.62 296 VAL A CA 1
ATOM 2252 C C . VAL A 1 296 ? 0.438 10.865 11.728 1.00 96.62 296 VAL A C 1
ATOM 2254 O O . VAL A 1 296 ? -0.227 11.687 12.365 1.00 96.62 296 VAL A O 1
ATOM 2257 N N . ALA A 1 297 ? 0.101 9.580 11.644 1.00 98.50 297 ALA A N 1
ATOM 2258 C CA . ALA A 1 297 ? -1.009 8.976 12.359 1.00 98.50 297 ALA A CA 1
ATOM 2259 C C . ALA A 1 297 ? -0.509 8.093 13.509 1.00 98.50 297 ALA A C 1
ATOM 2261 O O . ALA A 1 297 ? 0.273 7.162 13.320 1.00 98.50 297 ALA A O 1
ATOM 2262 N N . VAL A 1 298 ? -1.009 8.350 14.715 1.00 98.81 298 VAL A N 1
ATOM 2263 C CA . VAL A 1 298 ? -0.795 7.510 15.897 1.00 98.81 298 VAL A CA 1
ATOM 2264 C C . VAL A 1 298 ? -2.025 6.641 16.097 1.00 98.81 298 VAL A C 1
ATOM 2266 O O . VAL A 1 298 ? -3.117 7.161 16.324 1.00 98.81 298 VAL A O 1
ATOM 2269 N N . ILE A 1 299 ? -1.869 5.318 16.040 1.00 98.81 299 ILE A N 1
ATOM 2270 C CA . ILE A 1 299 ? -2.983 4.378 16.206 1.00 98.81 299 ILE A CA 1
ATOM 2271 C C . ILE A 1 299 ? -2.724 3.522 17.439 1.00 98.81 299 ILE A C 1
ATOM 2273 O O . ILE A 1 299 ? -1.791 2.717 17.476 1.00 98.81 299 ILE A O 1
ATOM 2277 N N . THR A 1 300 ? -3.569 3.662 18.462 1.00 98.62 300 THR A N 1
ATOM 2278 C CA . THR A 1 300 ? -3.428 2.863 19.681 1.00 98.62 300 THR A CA 1
ATOM 2279 C C . THR A 1 300 ? -4.039 1.470 19.513 1.00 98.62 300 THR A C 1
ATOM 2281 O O . THR A 1 300 ? -5.140 1.323 18.990 1.00 98.62 300 THR A O 1
ATOM 2284 N N . GLY A 1 301 ? -3.349 0.416 19.967 1.00 97.50 301 GLY A N 1
ATOM 2285 C CA . GLY A 1 301 ? -3.869 -0.953 19.872 1.00 97.50 301 GLY A CA 1
ATOM 2286 C C . GLY A 1 301 ? -3.831 -1.479 18.436 1.00 97.50 301 GLY A C 1
ATOM 2287 O O . GLY A 1 301 ? -4.759 -2.153 17.998 1.00 97.50 301 GLY A O 1
ATOM 2288 N N . ALA A 1 302 ? -2.779 -1.124 17.700 1.00 97.94 302 ALA A N 1
ATOM 2289 C CA . ALA A 1 302 ? -2.634 -1.339 16.268 1.00 97.94 302 ALA A CA 1
ATOM 2290 C C . ALA A 1 302 ? -1.965 -2.667 15.884 1.00 97.94 302 ALA A C 1
ATOM 2292 O O . ALA A 1 302 ? -1.760 -2.920 14.704 1.00 97.94 302 ALA A O 1
ATOM 2293 N N . SER A 1 303 ? -1.654 -3.545 16.843 1.00 96.75 303 SER A N 1
ATOM 2294 C CA . SER A 1 303 ? -1.068 -4.858 16.537 1.00 96.75 303 SER A CA 1
ATOM 2295 C C . SER A 1 303 ? -2.054 -5.822 15.864 1.00 96.75 303 SER A C 1
ATOM 2297 O O . SER A 1 303 ? -1.639 -6.720 15.140 1.00 96.75 303 SER A O 1
ATOM 2299 N N . ARG A 1 304 ? -3.370 -5.654 16.062 1.00 94.94 304 ARG A N 1
ATOM 2300 C CA . ARG A 1 304 ? -4.403 -6.569 15.537 1.00 94.94 304 ARG A CA 1
ATOM 2301 C C . ARG A 1 304 ? -5.758 -5.895 15.317 1.00 94.94 304 ARG A C 1
ATOM 2303 O O . ARG A 1 304 ? -5.961 -4.740 15.692 1.00 94.94 304 ARG A O 1
ATOM 2310 N N . GLY A 1 305 ? -6.692 -6.639 14.723 1.00 95.56 305 GLY A N 1
ATOM 2311 C CA . GLY A 1 305 ? -8.088 -6.233 14.550 1.00 95.56 305 GLY A CA 1
ATOM 2312 C C . GLY A 1 305 ? -8.249 -4.905 13.802 1.00 95.56 305 GLY A C 1
ATOM 2313 O O . GLY A 1 305 ? -7.562 -4.647 12.812 1.00 95.56 305 GLY A O 1
ATOM 2314 N N . ILE A 1 306 ? -9.164 -4.062 14.290 1.00 97.94 306 ILE A N 1
ATOM 2315 C CA . ILE A 1 306 ? -9.488 -2.757 13.689 1.00 97.94 306 ILE A CA 1
ATOM 2316 C C . ILE A 1 306 ? -8.263 -1.835 13.678 1.00 97.94 306 ILE A C 1
ATOM 2318 O O . ILE A 1 306 ? -7.992 -1.196 12.664 1.00 97.94 306 ILE A O 1
ATOM 2322 N N . GLY A 1 307 ? -7.486 -1.806 14.764 1.00 98.12 307 GLY A N 1
ATOM 2323 C CA . GLY A 1 307 ? -6.289 -0.970 14.870 1.00 98.12 307 GLY A CA 1
ATOM 2324 C C . GLY A 1 307 ? -5.234 -1.313 13.819 1.00 98.12 307 GLY A C 1
ATOM 2325 O O . GLY A 1 307 ? -4.739 -0.410 13.149 1.00 98.12 307 GLY A O 1
ATOM 2326 N N . ARG A 1 308 ? -4.947 -2.608 13.616 1.00 98.19 308 ARG A N 1
ATOM 2327 C CA . ARG A 1 308 ? -4.046 -3.077 12.545 1.00 98.19 308 ARG A CA 1
ATOM 2328 C C . ARG A 1 308 ? -4.512 -2.600 11.180 1.00 98.19 308 ARG A C 1
ATOM 2330 O O . ARG A 1 308 ? -3.737 -2.017 10.430 1.00 98.19 308 ARG A O 1
ATOM 2337 N N . GLN A 1 309 ? -5.779 -2.846 10.859 1.00 98.44 309 GLN A N 1
ATOM 2338 C CA . GLN A 1 309 ? -6.314 -2.475 9.553 1.00 98.44 309 GLN A CA 1
ATOM 2339 C C . GLN A 1 309 ? -6.329 -0.957 9.348 1.00 98.44 309 GLN A C 1
ATOM 2341 O O . GLN A 1 309 ? -6.094 -0.493 8.237 1.00 98.44 309 GLN A O 1
ATOM 2346 N N . THR A 1 310 ? -6.559 -0.195 10.419 1.00 98.81 310 THR A N 1
ATOM 2347 C CA . THR A 1 310 ? -6.485 1.268 10.409 1.00 98.81 310 THR A CA 1
ATOM 2348 C C . THR A 1 310 ? -5.060 1.733 10.131 1.00 98.81 310 THR A C 1
ATOM 2350 O O . THR A 1 310 ? -4.870 2.541 9.233 1.00 98.81 310 THR A O 1
ATOM 2353 N N . ALA A 1 311 ? -4.048 1.198 10.819 1.00 98.56 311 ALA A N 1
ATOM 2354 C CA . ALA A 1 311 ? -2.653 1.569 10.568 1.00 98.56 311 ALA A CA 1
ATOM 2355 C C . ALA A 1 311 ? -2.236 1.296 9.111 1.00 98.56 311 ALA A C 1
ATOM 2357 O O . ALA A 1 311 ? -1.679 2.174 8.460 1.00 98.56 311 ALA A O 1
ATOM 2358 N N . LEU A 1 312 ? -2.580 0.123 8.569 1.00 96.19 312 LEU A N 1
ATOM 2359 C CA . LEU A 1 312 ? -2.286 -0.207 7.170 1.00 96.19 312 LEU A CA 1
ATOM 2360 C C . LEU A 1 312 ? -3.021 0.708 6.185 1.00 96.19 312 LEU A C 1
ATOM 2362 O O . LEU A 1 312 ? -2.433 1.126 5.196 1.00 96.19 312 LEU A O 1
ATOM 2366 N N . LEU A 1 313 ? -4.279 1.057 6.469 1.00 96.19 313 LEU A N 1
ATOM 2367 C CA . LEU A 1 313 ? -5.037 1.980 5.627 1.00 96.19 313 LEU A CA 1
ATOM 2368 C C . LEU A 1 313 ? -4.441 3.393 5.646 1.00 96.19 313 LEU A C 1
ATOM 2370 O O . LEU A 1 313 ? -4.364 4.033 4.608 1.00 96.19 313 LEU A O 1
ATOM 2374 N N . PHE A 1 314 ? -4.007 3.896 6.801 1.00 96.94 314 PHE A N 1
ATOM 2375 C CA . PHE A 1 314 ? -3.347 5.202 6.870 1.00 96.94 314 PHE A CA 1
ATOM 2376 C C . PHE A 1 314 ? -2.018 5.199 6.103 1.00 96.94 314 PHE A C 1
ATOM 2378 O O . PHE A 1 314 ? -1.771 6.126 5.331 1.00 96.94 314 PHE A O 1
ATOM 2385 N N . ALA A 1 315 ? -1.222 4.134 6.231 1.00 91.12 315 ALA A N 1
ATOM 2386 C CA . ALA A 1 315 ? 0.008 3.954 5.461 1.00 91.12 315 ALA A CA 1
ATOM 2387 C C . ALA A 1 315 ? -0.249 3.927 3.944 1.00 91.12 315 ALA A C 1
ATOM 2389 O O . ALA A 1 315 ? 0.396 4.654 3.194 1.00 91.12 315 ALA A O 1
ATOM 2390 N N . GLU A 1 316 ? -1.258 3.175 3.495 1.00 84.44 316 GLU A N 1
ATOM 2391 C CA . GLU A 1 316 ? -1.716 3.146 2.096 1.00 84.44 316 GLU A CA 1
ATOM 2392 C C . GLU A 1 316 ? -2.086 4.544 1.572 1.00 84.44 316 GLU A C 1
ATOM 2394 O O . GLU A 1 316 ? -1.893 4.846 0.395 1.00 84.44 316 GLU A O 1
ATOM 2399 N N . ARG A 1 317 ? -2.598 5.414 2.448 1.00 88.31 317 ARG A N 1
ATOM 2400 C CA . ARG A 1 317 ? -2.997 6.793 2.130 1.00 88.31 317 ARG A CA 1
ATOM 2401 C C . ARG A 1 317 ? -1.867 7.812 2.333 1.00 88.31 317 ARG A C 1
ATOM 2403 O O . ARG A 1 317 ? -2.130 9.014 2.317 1.00 88.31 317 ARG A O 1
ATOM 2410 N N . GLY A 1 318 ? -0.630 7.343 2.504 1.00 82.25 318 GLY A N 1
ATOM 2411 C CA . GLY A 1 318 ? 0.574 8.171 2.566 1.00 82.25 318 GLY A CA 1
ATOM 2412 C C . GLY A 1 318 ? 0.858 8.794 3.933 1.00 82.25 318 GLY A C 1
ATOM 2413 O O . GLY A 1 318 ? 1.571 9.793 3.993 1.00 82.25 318 GLY A O 1
ATOM 2414 N N . TYR A 1 319 ? 0.294 8.248 5.015 1.00 93.31 319 TYR A N 1
ATOM 2415 C CA . TYR A 1 319 ? 0.637 8.669 6.374 1.00 93.31 319 TYR A CA 1
ATOM 2416 C C . TYR A 1 319 ? 1.799 7.848 6.915 1.00 93.31 319 TYR A C 1
ATOM 2418 O O . TYR A 1 319 ? 1.792 6.621 6.841 1.00 93.31 319 TYR A O 1
ATOM 2426 N N . ASP A 1 320 ? 2.733 8.517 7.575 1.00 95.19 320 ASP A N 1
ATOM 2427 C CA . ASP A 1 320 ? 3.640 7.849 8.496 1.00 95.19 320 ASP A CA 1
ATOM 2428 C C . ASP A 1 320 ? 2.833 7.320 9.693 1.00 95.19 320 ASP A C 1
ATOM 2430 O O . ASP A 1 320 ? 1.940 8.006 10.200 1.00 95.19 320 ASP A O 1
ATOM 2434 N N . VAL A 1 321 ? 3.112 6.099 10.156 1.00 97.94 321 VAL A N 1
ATOM 2435 C CA . VAL A 1 321 ? 2.274 5.431 11.166 1.00 97.94 321 VAL A CA 1
ATOM 2436 C C . VAL A 1 321 ? 3.045 5.003 12.412 1.00 97.94 321 VAL A C 1
ATOM 2438 O O . VAL A 1 321 ? 3.921 4.138 12.385 1.00 97.94 321 VAL A O 1
ATOM 2441 N N . ALA A 1 322 ? 2.647 5.555 13.557 1.00 98.56 322 ALA A N 1
ATOM 2442 C CA . ALA A 1 322 ? 3.077 5.080 14.865 1.00 98.56 322 ALA A CA 1
ATOM 2443 C C . ALA A 1 322 ? 2.143 3.955 15.341 1.00 98.56 322 ALA A C 1
ATOM 2445 O O . ALA A 1 322 ? 0.997 4.186 15.748 1.00 98.56 322 ALA A O 1
ATOM 2446 N N . VAL A 1 323 ? 2.646 2.721 15.283 1.00 98.69 323 VAL A N 1
ATOM 2447 C CA . VAL A 1 323 ? 1.912 1.494 15.615 1.00 98.69 323 VAL A CA 1
ATOM 2448 C C . VAL A 1 323 ? 2.062 1.215 17.107 1.00 98.69 323 VAL A C 1
ATOM 2450 O O . VAL A 1 323 ? 3.035 0.609 17.556 1.00 98.69 323 VAL A O 1
ATOM 2453 N N . HIS A 1 324 ? 1.097 1.647 17.915 1.00 98.50 324 HIS A N 1
ATOM 2454 C CA . HIS A 1 324 ? 1.136 1.372 19.351 1.00 98.50 324 HIS A CA 1
ATOM 2455 C C . HIS A 1 324 ? 0.554 -0.010 19.690 1.00 98.50 324 HIS A C 1
ATOM 2457 O O . HIS A 1 324 ? -0.540 -0.370 19.239 1.00 98.50 324 HIS A O 1
ATOM 2463 N N . TYR A 1 325 ? 1.228 -0.741 20.578 1.00 98.19 325 TYR A N 1
ATOM 2464 C CA . TYR A 1 325 ? 0.759 -2.001 21.154 1.00 98.19 325 TYR A CA 1
ATOM 2465 C C . TYR A 1 325 ? 1.087 -2.095 22.653 1.00 98.19 325 TYR A C 1
ATOM 2467 O O . TYR A 1 325 ? 2.056 -1.518 23.131 1.00 98.19 325 TYR A O 1
ATOM 2475 N N . ASN A 1 326 ? 0.297 -2.875 23.396 1.00 96.25 326 ASN A N 1
ATOM 2476 C CA . ASN A 1 326 ? 0.648 -3.281 24.766 1.00 96.25 326 ASN A CA 1
ATOM 2477 C C . ASN A 1 326 ? 1.210 -4.715 24.767 1.00 96.25 326 ASN A C 1
ATOM 2479 O O . ASN A 1 326 ? 2.288 -4.999 25.290 1.00 96.25 326 ASN A O 1
ATOM 2483 N N . THR A 1 327 ? 0.488 -5.611 24.086 1.00 92.94 327 THR A N 1
ATOM 2484 C CA . THR A 1 327 ? 0.869 -7.004 23.822 1.00 92.94 327 THR A CA 1
ATOM 2485 C C . THR A 1 327 ? 0.847 -7.282 22.314 1.00 92.94 327 THR A C 1
ATOM 2487 O O . THR A 1 327 ? 0.138 -6.602 21.566 1.00 92.94 327 THR A O 1
ATOM 2490 N N . GLY A 1 328 ? 1.631 -8.270 21.872 1.00 93.56 328 GLY A N 1
ATOM 2491 C CA . GLY A 1 328 ? 1.754 -8.640 20.456 1.00 93.56 328 GLY A CA 1
ATOM 2492 C C . GLY A 1 328 ? 2.817 -7.835 19.702 1.00 93.56 328 GLY A C 1
ATOM 2493 O O . GLY A 1 328 ? 2.503 -7.094 18.774 1.00 93.56 328 GLY A O 1
ATOM 2494 N N . GLU A 1 329 ? 4.073 -7.939 20.146 1.00 96.88 329 GLU A N 1
ATOM 2495 C CA . GLU A 1 329 ? 5.216 -7.252 19.525 1.00 96.88 329 GLU A CA 1
ATOM 2496 C C . GLU A 1 329 ? 5.481 -7.734 18.098 1.00 96.88 329 GLU A C 1
ATOM 2498 O O . GLU A 1 329 ? 5.686 -6.915 17.208 1.00 96.88 329 GLU A O 1
ATOM 2503 N N . LYS A 1 330 ? 5.420 -9.051 17.866 1.00 95.44 330 LYS A N 1
ATOM 2504 C CA . LYS A 1 330 ? 5.640 -9.633 16.536 1.00 95.44 330 LYS A CA 1
ATOM 2505 C C . LYS A 1 330 ? 4.594 -9.142 15.543 1.00 95.44 330 LYS A C 1
ATOM 2507 O O . LYS A 1 330 ? 4.924 -8.760 14.427 1.00 95.44 330 LYS A O 1
ATOM 2512 N N . GLU A 1 331 ? 3.337 -9.112 15.967 1.00 96.44 331 GLU A N 1
ATOM 2513 C CA . GLU A 1 331 ? 2.228 -8.628 15.159 1.00 96.44 331 GLU A CA 1
ATOM 2514 C C . GLU A 1 331 ? 2.374 -7.129 14.875 1.00 96.44 331 GLU A C 1
ATOM 2516 O O . GLU A 1 331 ? 2.178 -6.709 13.741 1.00 96.44 331 GLU A O 1
ATOM 2521 N N . ALA A 1 332 ? 2.780 -6.321 15.862 1.00 97.50 332 ALA A N 1
ATOM 2522 C CA . ALA A 1 332 ? 3.049 -4.898 15.652 1.00 97.50 332 ALA A CA 1
ATOM 2523 C C . ALA A 1 332 ? 4.203 -4.653 14.663 1.00 97.50 332 ALA A C 1
ATOM 2525 O O . ALA A 1 332 ? 4.080 -3.802 13.784 1.00 97.50 332 ALA A O 1
ATOM 2526 N N . GLN A 1 333 ? 5.296 -5.413 14.770 1.00 94.06 333 GLN A N 1
ATOM 2527 C CA . GLN A 1 333 ? 6.425 -5.340 13.837 1.00 94.06 333 GLN A CA 1
ATOM 2528 C C . GLN A 1 333 ? 6.012 -5.729 12.416 1.00 94.06 333 GLN A C 1
ATOM 2530 O O . GLN A 1 333 ? 6.419 -5.070 11.461 1.00 94.06 333 GLN A O 1
ATOM 2535 N N . GLU A 1 334 ? 5.154 -6.739 12.273 1.00 91.31 334 GLU A N 1
ATOM 2536 C CA . GLU A 1 334 ? 4.606 -7.126 10.975 1.00 91.31 334 GLU A CA 1
ATOM 2537 C C . GLU A 1 334 ? 3.724 -6.023 10.376 1.00 91.31 334 GLU A C 1
ATOM 2539 O O . GLU A 1 334 ? 3.821 -5.735 9.184 1.00 91.31 334 GLU A O 1
ATOM 2544 N N . VAL A 1 335 ? 2.915 -5.334 11.192 1.00 94.56 335 VAL A N 1
ATOM 2545 C CA . VAL A 1 335 ? 2.173 -4.148 10.731 1.00 94.56 335 VAL A CA 1
ATOM 2546 C C . VAL A 1 335 ? 3.126 -3.061 10.244 1.00 94.56 335 VAL A C 1
ATOM 2548 O O . VAL A 1 335 ? 2.885 -2.504 9.178 1.00 94.56 335 VAL A O 1
ATOM 2551 N N . CYS A 1 336 ? 4.218 -2.781 10.962 1.00 91.00 336 CYS A N 1
ATOM 2552 C CA . CYS A 1 336 ? 5.218 -1.810 10.512 1.00 91.00 336 CYS A CA 1
ATOM 2553 C C . CYS A 1 336 ? 5.876 -2.225 9.192 1.00 91.00 336 CYS A C 1
ATOM 2555 O O . CYS A 1 336 ? 6.027 -1.389 8.306 1.00 91.00 336 CYS A O 1
ATOM 2557 N N . ARG A 1 337 ? 6.236 -3.504 9.030 1.00 89.44 337 ARG A N 1
ATOM 2558 C CA . ARG A 1 337 ? 6.819 -4.031 7.786 1.00 89.44 337 ARG A CA 1
ATOM 2559 C C . ARG A 1 337 ? 5.871 -3.830 6.601 1.00 89.44 337 ARG A C 1
ATOM 2561 O O . ARG A 1 337 ? 6.263 -3.257 5.590 1.00 89.44 337 ARG A O 1
ATOM 2568 N N . LEU A 1 338 ? 4.613 -4.238 6.757 1.00 78.00 338 LEU A N 1
ATOM 2569 C CA . LEU A 1 338 ? 3.573 -4.066 5.740 1.00 78.00 338 LEU A CA 1
ATOM 2570 C C . LEU A 1 338 ? 3.269 -2.587 5.459 1.00 78.00 338 LEU A C 1
ATOM 2572 O O . LEU A 1 338 ? 3.029 -2.222 4.315 1.00 78.00 338 LEU A O 1
ATOM 2576 N N . ALA A 1 339 ? 3.299 -1.728 6.480 1.00 82.50 339 ALA A N 1
ATOM 2577 C CA . ALA A 1 339 ? 3.093 -0.293 6.316 1.00 82.50 339 ALA A CA 1
ATOM 2578 C C . ALA A 1 339 ? 4.233 0.363 5.521 1.00 82.50 339 ALA A C 1
ATOM 2580 O O . ALA A 1 339 ? 3.961 1.114 4.589 1.00 82.50 339 ALA A O 1
ATOM 2581 N N . ARG A 1 340 ? 5.501 0.041 5.823 1.00 83.25 340 ARG A N 1
ATOM 2582 C CA . ARG A 1 340 ? 6.675 0.574 5.098 1.00 83.25 340 ARG A CA 1
ATOM 2583 C C . ARG A 1 340 ? 6.661 0.229 3.612 1.00 83.25 340 ARG A C 1
ATOM 2585 O O . ARG A 1 340 ? 7.148 1.007 2.800 1.00 83.25 340 ARG A O 1
ATOM 2592 N N . ALA A 1 341 ? 6.030 -0.883 3.248 1.00 73.12 341 ALA A N 1
ATOM 2593 C CA . ALA A 1 341 ? 5.806 -1.269 1.861 1.00 73.12 341 ALA A CA 1
ATOM 2594 C C . ALA A 1 341 ? 4.946 -0.268 1.057 1.00 73.12 341 ALA A C 1
ATOM 2596 O O . ALA A 1 341 ? 4.991 -0.278 -0.170 1.00 73.12 341 ALA A O 1
ATOM 2597 N N . PHE A 1 342 ? 4.205 0.631 1.715 1.00 72.81 342 PHE A N 1
ATOM 2598 C CA . PHE A 1 342 ? 3.512 1.750 1.065 1.00 72.81 342 PHE A CA 1
ATOM 2599 C C . PHE A 1 342 ? 4.388 3.005 0.894 1.00 72.81 342 PHE A C 1
ATOM 2601 O O . PHE A 1 342 ? 3.887 4.036 0.452 1.00 72.81 342 PHE A O 1
ATOM 2608 N N . GLY A 1 343 ? 5.684 2.934 1.222 1.00 70.25 343 GLY A N 1
ATOM 2609 C CA . GLY A 1 343 ? 6.632 4.048 1.101 1.00 70.25 343 GLY A CA 1
ATOM 2610 C C . GLY A 1 343 ? 6.614 5.027 2.278 1.00 70.25 343 GLY A C 1
ATOM 2611 O O . GLY A 1 343 ? 7.185 6.108 2.178 1.00 70.25 343 GLY A O 1
ATOM 2612 N N . VAL A 1 344 ? 5.962 4.675 3.391 1.00 83.50 344 VAL A N 1
ATOM 2613 C CA . VAL A 1 344 ? 5.859 5.521 4.594 1.00 83.50 344 VAL A CA 1
ATOM 2614 C C . VAL A 1 344 ? 6.818 5.060 5.692 1.00 83.50 344 VAL A C 1
ATOM 2616 O O . VAL A 1 344 ? 7.254 3.906 5.718 1.00 83.50 344 VAL A O 1
ATOM 2619 N N . ARG A 1 345 ? 7.117 5.926 6.663 1.00 88.31 345 ARG A N 1
ATOM 2620 C CA . ARG A 1 345 ? 7.767 5.502 7.909 1.00 88.31 345 ARG A CA 1
ATOM 2621 C C . ARG A 1 345 ? 6.740 4.815 8.803 1.00 88.31 345 ARG A C 1
ATOM 2623 O O . ARG A 1 345 ? 5.631 5.308 8.992 1.00 88.31 345 ARG A O 1
ATOM 2630 N N . ALA A 1 346 ? 7.130 3.692 9.390 1.00 94.94 346 ALA A N 1
ATOM 2631 C CA . ALA A 1 346 ? 6.323 3.006 10.387 1.00 94.94 346 ALA A CA 1
ATOM 2632 C C . ALA A 1 346 ? 7.213 2.450 11.491 1.00 94.94 346 ALA A C 1
ATOM 2634 O O . ALA A 1 346 ? 8.210 1.789 11.209 1.00 94.94 346 ALA A O 1
ATOM 2635 N N . GLU A 1 347 ? 6.835 2.697 12.739 1.00 96.88 347 GLU A N 1
ATOM 2636 C CA . GLU A 1 347 ? 7.571 2.284 13.933 1.00 96.88 347 GLU A CA 1
ATOM 2637 C C . GLU A 1 347 ? 6.583 1.794 14.985 1.00 96.88 347 GLU A C 1
ATOM 2639 O O . GLU A 1 347 ? 5.489 2.349 15.135 1.00 96.88 347 GLU A O 1
ATOM 2644 N N . SER A 1 348 ? 6.967 0.740 15.703 1.00 97.62 348 SER A N 1
ATOM 2645 C CA . SER A 1 348 ? 6.130 0.133 16.733 1.00 97.62 348 SER A CA 1
ATOM 2646 C C . SER A 1 348 ? 6.523 0.630 18.118 1.00 97.62 348 SER A C 1
ATOM 2648 O O . SER A 1 348 ? 7.707 0.627 18.450 1.00 97.62 348 SER A O 1
ATOM 2650 N N . PHE A 1 349 ? 5.539 0.966 18.951 1.00 98.25 349 PHE A N 1
ATOM 2651 C CA . PHE A 1 349 ? 5.764 1.509 20.291 1.00 98.25 349 PHE A CA 1
ATOM 2652 C C . PHE A 1 349 ? 5.018 0.702 21.346 1.00 98.25 349 PHE A C 1
ATOM 2654 O O . PHE A 1 349 ? 3.799 0.517 21.256 1.00 98.25 349 PHE A O 1
ATOM 2661 N N . ARG A 1 350 ? 5.744 0.254 22.374 1.00 98.25 350 ARG A N 1
ATOM 2662 C CA . ARG A 1 350 ? 5.171 -0.527 23.470 1.00 98.25 350 ARG A CA 1
ATOM 2663 C C . ARG A 1 350 ? 4.774 0.362 24.643 1.00 98.25 350 ARG A C 1
ATOM 2665 O O . ARG A 1 350 ? 5.632 0.958 25.297 1.00 98.25 350 ARG A O 1
ATOM 2672 N N . ALA A 1 351 ? 3.492 0.365 24.989 1.00 97.94 351 ALA A N 1
ATOM 2673 C CA . ALA A 1 351 ? 3.012 1.034 26.191 1.00 97.94 351 ALA A CA 1
ATOM 2674 C C . ALA A 1 351 ? 1.726 0.407 26.733 1.00 97.94 351 ALA A C 1
ATOM 2676 O O . ALA A 1 351 ? 0.919 -0.162 25.999 1.00 97.94 351 ALA A O 1
ATOM 2677 N N . ASP A 1 352 ? 1.509 0.554 28.037 1.00 97.81 352 ASP A N 1
ATOM 2678 C CA . ASP A 1 352 ? 0.178 0.415 28.613 1.00 97.81 352 ASP A CA 1
ATOM 2679 C C . ASP A 1 352 ? -0.510 1.787 28.657 1.00 97.81 352 ASP A C 1
ATOM 2681 O O . ASP A 1 352 ? -0.157 2.651 29.459 1.00 97.81 352 ASP A O 1
ATOM 2685 N N . VAL A 1 353 ? -1.526 1.989 27.813 1.00 97.12 353 VAL A N 1
ATOM 2686 C CA . VAL A 1 353 ? -2.304 3.243 27.776 1.00 97.12 353 VAL A CA 1
ATOM 2687 C C . VAL A 1 353 ? -3.103 3.490 29.057 1.00 97.12 353 VAL A C 1
ATOM 2689 O O . VAL A 1 353 ? -3.475 4.631 29.335 1.00 97.12 353 VAL A O 1
ATOM 2692 N N . GLY A 1 354 ? -3.339 2.452 29.866 1.00 96.50 354 GLY A N 1
ATOM 2693 C CA . GLY A 1 354 ? -3.921 2.572 31.198 1.00 96.50 354 GLY A CA 1
ATOM 2694 C C . GLY A 1 354 ? -2.957 3.147 32.238 1.00 96.50 354 GLY A C 1
ATOM 2695 O O . GLY A 1 354 ? -3.394 3.549 33.323 1.00 96.50 354 GLY A O 1
ATOM 2696 N N . ASN A 1 355 ? -1.665 3.256 31.922 1.00 97.75 355 ASN A N 1
ATOM 2697 C CA . ASN A 1 355 ? -0.641 3.839 32.778 1.00 97.75 355 ASN A CA 1
ATOM 2698 C C . ASN A 1 355 ? -0.162 5.186 32.212 1.00 97.75 355 ASN A C 1
ATOM 2700 O O . ASN A 1 355 ? 0.399 5.280 31.126 1.00 97.75 355 ASN A O 1
ATOM 2704 N N . LEU A 1 356 ? -0.353 6.264 32.979 1.00 95.94 356 LEU A N 1
ATOM 2705 C CA . LEU A 1 356 ? -0.047 7.617 32.508 1.00 95.94 356 LEU A CA 1
ATOM 2706 C C . LEU A 1 356 ? 1.454 7.863 32.274 1.00 95.94 356 LEU A C 1
ATOM 2708 O O . LEU A 1 356 ? 1.803 8.691 31.435 1.00 95.94 356 LEU A O 1
ATOM 2712 N N . MET A 1 357 ? 2.344 7.187 33.006 1.00 96.88 357 MET A N 1
ATOM 2713 C CA . MET A 1 357 ? 3.789 7.324 32.783 1.00 96.88 357 MET A CA 1
ATOM 2714 C C . MET A 1 357 ? 4.208 6.636 31.487 1.00 96.88 357 MET A C 1
ATOM 2716 O O . MET A 1 357 ? 4.960 7.218 30.708 1.00 96.88 357 MET A O 1
ATOM 2720 N N . ASP A 1 358 ? 3.662 5.452 31.223 1.00 97.75 358 ASP A N 1
ATOM 2721 C CA . ASP A 1 358 ? 3.863 4.742 29.960 1.00 97.75 358 ASP A CA 1
ATOM 2722 C C . ASP A 1 358 ? 3.312 5.531 28.779 1.00 97.75 358 ASP A C 1
ATOM 2724 O O . ASP A 1 358 ? 3.989 5.670 27.766 1.00 97.75 358 ASP A O 1
ATOM 2728 N N . LEU A 1 359 ? 2.129 6.126 28.934 1.00 96.62 359 LEU A N 1
ATOM 2729 C CA . LEU A 1 359 ? 1.538 6.970 27.905 1.00 96.62 359 LEU A CA 1
ATOM 2730 C C . LEU A 1 359 ? 2.402 8.210 27.627 1.00 96.62 359 LEU A C 1
ATOM 2732 O O . LEU A 1 359 ? 2.645 8.549 26.475 1.00 96.62 359 LEU A O 1
ATOM 2736 N N . LYS A 1 360 ? 2.935 8.873 28.660 1.00 95.44 360 LYS A N 1
ATOM 2737 C CA . LYS A 1 360 ? 3.876 9.990 28.470 1.00 95.44 360 LYS A CA 1
ATOM 2738 C C . LYS A 1 360 ? 5.155 9.554 27.753 1.00 95.44 360 LYS A C 1
ATOM 2740 O O . LYS A 1 360 ? 5.619 10.290 26.887 1.00 95.44 360 LYS A O 1
ATOM 2745 N N . ARG A 1 361 ? 5.699 8.381 28.098 1.00 97.88 361 ARG A N 1
ATOM 2746 C CA . ARG A 1 361 ? 6.874 7.803 27.432 1.00 97.88 361 ARG A CA 1
ATOM 2747 C C . ARG A 1 361 ? 6.585 7.511 25.958 1.00 97.88 361 ARG A C 1
ATOM 2749 O O . ARG A 1 361 ? 7.347 7.960 25.117 1.00 97.88 361 ARG A O 1
ATOM 2756 N N . LEU A 1 362 ? 5.458 6.863 25.654 1.00 97.75 362 LEU A N 1
ATOM 2757 C CA . LEU A 1 362 ? 5.001 6.592 24.285 1.00 97.75 362 LEU A CA 1
ATOM 2758 C C . LEU A 1 362 ? 5.028 7.856 23.424 1.00 97.75 362 LEU A C 1
ATOM 2760 O O . LEU A 1 362 ? 5.616 7.873 22.351 1.00 97.75 362 LEU A O 1
ATOM 2764 N N . TYR A 1 363 ? 4.392 8.923 23.903 1.00 97.44 363 TYR A N 1
ATOM 2765 C CA . TYR A 1 363 ? 4.321 10.167 23.147 1.00 97.44 363 TYR A CA 1
ATOM 2766 C C . TYR A 1 363 ? 5.683 10.862 23.014 1.00 97.44 363 TYR A C 1
ATOM 2768 O O . TYR A 1 363 ? 5.936 11.480 21.989 1.00 97.44 363 TYR A O 1
ATOM 2776 N N . HIS A 1 364 ? 6.569 10.734 24.006 1.00 91.94 364 HIS A N 1
ATOM 2777 C CA . HIS A 1 364 ? 7.940 11.233 23.902 1.00 91.94 364 HIS A CA 1
ATOM 2778 C C . HIS A 1 364 ? 8.749 10.485 22.831 1.00 91.94 364 HIS A C 1
ATOM 2780 O O . HIS A 1 364 ? 9.392 11.120 22.005 1.00 91.94 364 HIS A O 1
ATOM 2786 N N . GLU A 1 365 ? 8.660 9.154 22.789 1.00 94.38 365 GLU A N 1
ATOM 2787 C CA . GLU A 1 365 ? 9.315 8.338 21.757 1.00 94.38 365 GLU A CA 1
ATOM 2788 C C . GLU A 1 365 ? 8.767 8.654 20.351 1.00 94.38 365 GLU A C 1
ATOM 2790 O O . GLU A 1 365 ? 9.520 8.687 19.378 1.00 94.38 365 GLU A O 1
ATOM 2795 N N . ILE A 1 366 ? 7.461 8.928 20.229 1.00 94.38 366 ILE A N 1
ATOM 2796 C CA . ILE A 1 366 ? 6.849 9.379 18.968 1.00 94.38 366 ILE A CA 1
ATOM 2797 C C . ILE A 1 366 ? 7.426 10.735 18.542 1.00 94.38 366 ILE A C 1
ATOM 2799 O O . ILE A 1 366 ? 7.762 10.896 17.368 1.00 94.38 366 ILE A O 1
ATOM 2803 N N . ASP A 1 367 ? 7.589 11.682 19.470 1.00 86.25 367 ASP A N 1
ATOM 2804 C CA . ASP A 1 367 ? 8.200 12.983 19.171 1.00 86.25 367 ASP A CA 1
ATOM 2805 C C . ASP A 1 367 ? 9.634 12.821 18.648 1.00 86.25 367 ASP A C 1
ATOM 2807 O O . ASP A 1 367 ? 9.996 13.450 17.658 1.00 86.25 367 ASP A O 1
ATOM 2811 N N . GLU A 1 368 ? 10.436 11.943 19.257 1.00 84.12 368 GLU A N 1
ATOM 2812 C CA . GLU A 1 368 ? 11.816 11.684 18.821 1.00 84.12 368 GLU A CA 1
ATOM 2813 C C . GLU A 1 368 ? 11.896 11.071 17.415 1.00 84.12 368 GLU A C 1
ATOM 2815 O O . GLU A 1 368 ? 12.837 11.344 16.669 1.00 84.12 368 GLU A O 1
ATOM 2820 N N . LYS A 1 369 ? 10.925 10.228 17.045 1.00 88.06 369 LYS A N 1
ATOM 2821 C CA . LYS A 1 369 ? 10.921 9.508 15.761 1.00 88.06 369 LYS A CA 1
ATOM 2822 C C . LYS A 1 369 ? 10.295 10.305 14.623 1.00 88.06 369 LYS A C 1
ATOM 2824 O O . LYS A 1 369 ? 10.790 10.265 13.495 1.00 88.06 369 LYS A O 1
ATOM 2829 N N . TYR A 1 370 ? 9.201 10.999 14.907 1.00 87.62 370 TYR A N 1
ATOM 2830 C CA . TYR A 1 370 ? 8.368 11.634 13.890 1.00 87.62 370 TYR A CA 1
ATOM 2831 C C . TYR A 1 370 ? 8.381 13.154 13.963 1.00 87.62 370 TYR A C 1
ATOM 2833 O O . TYR A 1 370 ? 8.215 13.794 12.929 1.00 87.62 370 TYR A O 1
ATOM 2841 N N . GLY A 1 371 ? 8.557 13.729 15.154 1.00 83.81 371 GLY A N 1
ATOM 2842 C CA . GLY A 1 371 ? 8.560 15.176 15.374 1.00 83.81 371 GLY A CA 1
ATOM 2843 C C . GLY A 1 371 ? 7.201 15.862 15.214 1.00 83.81 371 GLY A C 1
ATOM 2844 O O . GLY A 1 371 ? 7.122 17.066 15.436 1.00 83.81 371 GLY A O 1
ATOM 2845 N N . ARG A 1 372 ? 6.134 15.137 14.852 1.00 89.44 372 ARG A N 1
ATOM 2846 C CA . ARG A 1 372 ? 4.787 15.677 14.601 1.00 89.44 372 ARG A CA 1
ATOM 2847 C C . ARG A 1 372 ? 3.693 14.629 14.797 1.00 89.44 372 ARG A C 1
ATOM 2849 O O . ARG A 1 372 ? 3.963 13.433 14.699 1.00 89.44 372 ARG A O 1
ATOM 2856 N N . ILE A 1 373 ? 2.461 15.083 15.042 1.00 95.94 373 ILE A N 1
ATOM 2857 C CA . ILE A 1 373 ? 1.255 14.240 15.089 1.00 95.94 373 ILE A CA 1
ATOM 2858 C C . ILE A 1 373 ? 0.102 14.974 14.402 1.00 95.94 373 ILE A C 1
ATOM 2860 O O . ILE A 1 373 ? -0.369 15.995 14.898 1.00 95.94 373 ILE A O 1
ATOM 2864 N N . ASP A 1 374 ? -0.396 14.420 13.300 1.00 97.06 374 ASP A N 1
ATOM 2865 C CA . ASP A 1 374 ? -1.503 14.987 12.522 1.00 97.06 374 ASP A CA 1
ATOM 2866 C C . ASP A 1 374 ? -2.828 14.293 12.839 1.00 97.06 374 ASP A C 1
ATOM 2868 O O . ASP A 1 374 ? -3.884 14.931 12.881 1.00 97.06 374 ASP A O 1
ATOM 2872 N N . VAL A 1 375 ? -2.778 12.985 13.109 1.00 98.75 375 VAL A N 1
ATOM 2873 C CA . VAL A 1 375 ? -3.953 12.184 13.452 1.00 98.75 375 VAL A CA 1
ATOM 2874 C C . VAL A 1 375 ? -3.683 11.314 14.674 1.00 98.75 375 VAL A C 1
ATOM 2876 O O . VAL A 1 375 ? -2.674 10.619 14.748 1.00 98.75 375 VAL A O 1
ATOM 2879 N N . LEU A 1 376 ? -4.618 11.298 15.621 1.00 98.88 376 LEU A N 1
ATOM 2880 C CA . LEU A 1 376 ? -4.671 10.299 16.688 1.00 98.88 376 LEU A CA 1
ATOM 2881 C C . LEU A 1 376 ? -5.915 9.432 16.513 1.00 98.88 376 LEU A C 1
ATOM 2883 O O . LEU A 1 376 ? -7.030 9.947 16.497 1.00 98.88 376 LEU A O 1
ATOM 2887 N N . VAL A 1 377 ? -5.739 8.115 16.480 1.00 98.94 377 VAL A N 1
ATOM 2888 C CA . VAL A 1 377 ? -6.823 7.135 16.574 1.00 98.94 377 VAL A CA 1
ATOM 2889 C C . VAL A 1 377 ? -6.712 6.393 17.904 1.00 98.94 377 VAL A C 1
ATOM 2891 O O . VAL A 1 377 ? -5.889 5.490 18.080 1.00 98.94 377 VAL A O 1
ATOM 2894 N N . ASN A 1 378 ? -7.575 6.756 18.850 1.00 98.81 378 ASN A N 1
ATOM 2895 C CA . ASN A 1 378 ? -7.724 6.047 20.116 1.00 98.81 378 ASN A CA 1
ATOM 2896 C C . ASN A 1 378 ? -8.560 4.778 19.906 1.00 98.81 378 ASN A C 1
ATOM 2898 O O . ASN A 1 378 ? -9.777 4.803 20.080 1.00 98.81 378 ASN A O 1
ATOM 2902 N N . ASN A 1 379 ? -7.904 3.682 19.519 1.00 98.31 379 ASN A N 1
ATOM 2903 C CA . ASN A 1 379 ? -8.530 2.384 19.247 1.00 98.31 379 ASN A CA 1
ATOM 2904 C C . ASN A 1 379 ? -8.303 1.339 20.357 1.00 98.31 379 ASN A C 1
ATOM 2906 O O . ASN A 1 379 ? -9.126 0.438 20.510 1.00 98.31 379 ASN A O 1
ATOM 2910 N N . ALA A 1 380 ? -7.226 1.445 21.143 1.00 95.25 380 ALA A N 1
ATOM 2911 C CA . ALA A 1 380 ? -6.947 0.500 22.223 1.00 95.25 380 ALA A CA 1
ATOM 2912 C C . ALA A 1 380 ? -8.136 0.397 23.196 1.00 95.25 380 ALA A C 1
ATOM 2914 O O . ALA A 1 380 ? -8.664 1.409 23.656 1.00 95.25 380 ALA A O 1
ATOM 2915 N N . GLY A 1 381 ? -8.546 -0.830 23.513 1.00 89.94 381 GLY A N 1
ATOM 2916 C CA . GLY A 1 381 ? -9.658 -1.081 24.422 1.00 89.94 381 GLY A CA 1
ATOM 2917 C C . GLY A 1 381 ? -9.823 -2.556 24.776 1.00 89.94 381 GLY A C 1
ATOM 2918 O O . GLY A 1 381 ? -9.290 -3.440 24.100 1.00 89.94 381 GLY A O 1
ATOM 2919 N N . ASN A 1 382 ? -10.569 -2.807 25.846 1.00 84.56 382 ASN A N 1
ATOM 2920 C CA . ASN A 1 382 ? -10.890 -4.114 26.394 1.00 84.56 382 ASN A CA 1
ATOM 2921 C C . ASN A 1 382 ? -12.414 -4.302 26.421 1.00 84.56 382 ASN A C 1
ATOM 2923 O O . ASN A 1 382 ? -13.125 -3.605 27.137 1.00 84.56 382 ASN A O 1
ATOM 2927 N N . SER A 1 383 ? -12.912 -5.287 25.674 1.00 81.94 383 SER A N 1
ATOM 2928 C CA . SER A 1 383 ? -14.339 -5.614 25.575 1.00 81.94 383 SER A CA 1
ATOM 2929 C C . SER A 1 383 ? -14.759 -6.796 26.460 1.00 81.94 383 SER A C 1
ATOM 2931 O O . SER A 1 383 ? -15.610 -7.588 26.059 1.00 81.94 383 SER A O 1
ATOM 2933 N N . SER A 1 384 ? -14.123 -6.984 27.620 1.00 81.69 384 SER A N 1
ATOM 2934 C CA . SER A 1 384 ? -14.465 -8.083 28.534 1.00 81.69 384 SER A CA 1
ATOM 2935 C C . SER A 1 384 ? -15.914 -7.976 29.018 1.00 81.69 384 SER A C 1
ATOM 2937 O O . SER A 1 384 ? -16.390 -6.899 29.368 1.00 81.69 384 SER A O 1
ATOM 2939 N N . GLU A 1 385 ? -16.605 -9.111 29.081 1.00 85.12 385 GLU A N 1
ATOM 2940 C CA . GLU A 1 385 ? -17.983 -9.200 29.562 1.00 85.12 385 GLU A CA 1
ATOM 2941 C C . GLU A 1 385 ? -18.017 -9.833 30.956 1.00 85.12 385 GLU A C 1
ATOM 2943 O O . GLU A 1 385 ? -17.462 -10.910 31.175 1.00 85.12 385 GLU A O 1
ATOM 2948 N N . VAL A 1 386 ? -18.701 -9.187 31.901 1.00 89.19 386 VAL A N 1
ATOM 2949 C CA . VAL A 1 386 ? -18.824 -9.663 33.285 1.00 89.19 386 VAL A CA 1
ATOM 2950 C C . VAL A 1 386 ? -20.241 -9.465 33.812 1.00 89.19 386 VAL A C 1
ATOM 2952 O O . VAL A 1 386 ? -20.838 -8.403 33.666 1.00 89.19 386 VAL A O 1
ATOM 2955 N N . MET A 1 387 ? -20.807 -10.502 34.436 1.00 90.62 387 MET A N 1
ATOM 2956 C CA . MET A 1 387 ? -22.095 -10.381 35.130 1.00 90.62 387 MET A CA 1
ATOM 2957 C C . MET A 1 387 ? -21.984 -9.338 36.244 1.00 90.62 387 MET A C 1
ATOM 2959 O O . MET A 1 387 ? -21.036 -9.384 37.020 1.00 90.62 387 MET A O 1
ATOM 2963 N N . PHE A 1 388 ? -22.975 -8.451 36.366 1.00 92.94 388 PHE A N 1
ATOM 2964 C CA . PHE A 1 388 ? -22.948 -7.326 37.310 1.00 92.94 388 PHE A CA 1
ATOM 2965 C C . PHE A 1 388 ? -22.560 -7.727 38.743 1.00 92.94 388 PHE A C 1
ATOM 2967 O O . PHE A 1 388 ? -21.700 -7.097 39.345 1.00 92.94 388 PHE A O 1
ATOM 2974 N N . LEU A 1 389 ? -23.137 -8.815 39.264 1.00 95.50 389 LEU A N 1
ATOM 2975 C CA . LEU A 1 389 ? -22.875 -9.288 40.631 1.00 95.50 389 LEU A CA 1
ATOM 2976 C C . LEU A 1 389 ? -21.470 -9.885 40.835 1.00 95.50 389 LEU A C 1
ATOM 2978 O O . LEU A 1 389 ? -21.067 -10.092 41.973 1.00 95.50 389 LEU A O 1
ATOM 2982 N N . ASN A 1 390 ? -20.741 -10.157 39.751 1.00 95.38 390 ASN A N 1
ATOM 2983 C CA . ASN A 1 390 ? -19.389 -10.718 39.773 1.00 95.38 390 ASN A CA 1
ATOM 2984 C C . ASN A 1 390 ? -18.319 -9.681 39.404 1.00 95.38 390 ASN A C 1
ATOM 2986 O O . ASN A 1 390 ? -17.139 -10.023 39.358 1.00 95.38 390 ASN A O 1
ATOM 2990 N N . ALA A 1 391 ? -18.714 -8.447 39.084 1.00 95.12 391 ALA A N 1
ATOM 2991 C CA . ALA A 1 391 ? -17.771 -7.391 38.760 1.00 95.12 391 ALA A CA 1
ATOM 2992 C C . ALA A 1 391 ? -16.962 -7.018 40.011 1.00 95.12 391 ALA A C 1
ATOM 2994 O O . ALA A 1 391 ? -17.539 -6.655 41.036 1.00 95.12 391 ALA A O 1
ATOM 2995 N N . THR A 1 392 ? -15.635 -7.107 39.922 1.00 96.88 392 THR A N 1
ATOM 2996 C CA . THR A 1 392 ? -14.726 -6.667 40.989 1.00 96.88 392 THR A CA 1
ATOM 2997 C C . THR A 1 392 ? -14.175 -5.272 40.700 1.00 96.88 392 THR A C 1
ATOM 2999 O O . THR A 1 392 ? -14.245 -4.785 39.567 1.00 96.88 392 THR A O 1
ATOM 3002 N N . GLU A 1 393 ? -13.610 -4.630 41.722 1.00 97.44 393 GLU A N 1
ATOM 3003 C CA . GLU A 1 393 ? -12.929 -3.339 41.584 1.00 97.44 393 GLU A CA 1
ATOM 3004 C C . GLU A 1 393 ? -11.766 -3.434 40.590 1.00 97.44 393 GLU A C 1
ATOM 3006 O O . GLU A 1 393 ? -11.647 -2.601 39.700 1.00 97.44 393 GLU A O 1
ATOM 3011 N N . GLU A 1 394 ? -10.988 -4.516 40.627 1.00 96.44 394 GLU A N 1
ATOM 3012 C CA . GLU A 1 394 ? -9.861 -4.718 39.714 1.00 96.44 394 GLU A CA 1
ATOM 3013 C C . GLU A 1 394 ? -10.315 -4.827 38.252 1.00 96.44 394 GLU A C 1
ATOM 3015 O O . GLU A 1 394 ? -9.654 -4.305 37.354 1.00 96.44 394 GLU A O 1
ATOM 3020 N N . MET A 1 395 ? -11.454 -5.483 37.994 1.00 95.00 395 MET A N 1
ATOM 3021 C CA . MET A 1 395 ? -12.035 -5.558 36.649 1.00 95.00 395 MET A CA 1
ATOM 3022 C C . MET A 1 395 ? -12.525 -4.187 36.170 1.00 95.00 395 MET A C 1
ATOM 3024 O O . MET A 1 395 ? -12.334 -3.839 35.001 1.00 95.00 395 MET A O 1
ATOM 3028 N N . PHE A 1 396 ? -13.145 -3.414 37.066 1.00 95.88 396 PHE A N 1
ATOM 3029 C CA . PHE A 1 396 ? -13.590 -2.051 36.786 1.00 95.88 396 PHE A CA 1
ATOM 3030 C C . PHE A 1 396 ? -12.406 -1.136 36.464 1.00 95.88 396 PHE A C 1
ATOM 3032 O O . PHE A 1 396 ? -12.396 -0.475 35.421 1.00 95.88 396 PHE A O 1
ATOM 3039 N N . ASP A 1 397 ? -11.387 -1.144 37.316 1.00 96.06 397 ASP A N 1
ATOM 3040 C CA . ASP A 1 397 ? -10.193 -0.320 37.181 1.00 96.06 397 ASP A CA 1
ATOM 3041 C C . ASP A 1 397 ? -9.402 -0.678 35.929 1.00 96.06 397 ASP A C 1
ATOM 3043 O O . ASP A 1 397 ? -9.023 0.214 35.172 1.00 96.06 397 ASP A O 1
ATOM 3047 N N . ALA A 1 398 ? -9.194 -1.966 35.645 1.00 94.19 398 ALA A N 1
ATOM 3048 C CA . ALA A 1 398 ? -8.459 -2.395 34.457 1.00 94.19 398 ALA A CA 1
ATOM 3049 C C . ALA A 1 398 ? -9.143 -1.940 33.155 1.00 94.19 398 ALA A C 1
ATOM 3051 O O . ALA A 1 398 ? -8.483 -1.446 32.232 1.00 94.19 398 ALA A O 1
ATOM 3052 N N . MET A 1 399 ? -10.471 -2.074 33.078 1.00 94.38 399 MET A N 1
ATOM 3053 C CA . MET A 1 399 ? -11.233 -1.682 31.894 1.00 94.38 399 MET A CA 1
ATOM 3054 C C . MET A 1 399 ? -11.293 -0.162 31.742 1.00 94.38 399 MET A C 1
ATOM 3056 O O . MET A 1 399 ? -10.954 0.363 30.684 1.00 94.38 399 MET A O 1
ATOM 3060 N N . THR A 1 400 ? -11.660 0.564 32.798 1.00 96.25 400 THR A N 1
ATOM 3061 C CA . THR A 1 400 ? -11.766 2.031 32.740 1.00 96.25 400 THR A CA 1
ATOM 3062 C C . THR A 1 400 ? -10.405 2.713 32.601 1.00 96.25 400 THR A C 1
ATOM 3064 O O . THR A 1 400 ? -10.315 3.772 31.970 1.00 96.25 400 THR A O 1
ATOM 3067 N N . ALA A 1 401 ? -9.322 2.110 33.105 1.00 97.12 401 ALA A N 1
ATOM 3068 C CA . ALA A 1 401 ? -7.969 2.600 32.874 1.00 97.12 401 ALA A CA 1
ATOM 3069 C C . ALA A 1 401 ? -7.636 2.638 31.378 1.00 97.12 401 ALA A C 1
ATOM 3071 O O . ALA A 1 401 ? -7.103 3.642 30.910 1.00 97.12 401 ALA A O 1
ATOM 3072 N N . THR A 1 402 ? -7.988 1.593 30.628 1.00 96.00 402 THR A N 1
ATOM 3073 C CA . THR A 1 402 ? -7.699 1.501 29.189 1.00 96.00 402 THR A CA 1
ATOM 3074 C C . THR A 1 402 ? -8.718 2.290 28.365 1.00 96.00 402 THR A C 1
ATOM 3076 O O . THR A 1 402 ? -8.353 3.212 27.635 1.00 96.00 402 THR A O 1
ATOM 3079 N N . ASP A 1 403 ? -10.003 1.968 28.516 1.00 96.12 403 ASP A N 1
ATOM 3080 C CA . ASP A 1 403 ? -11.072 2.401 27.609 1.00 96.12 403 ASP A CA 1
ATOM 3081 C C . ASP A 1 403 ? -11.540 3.833 27.848 1.00 96.12 403 ASP A C 1
ATOM 3083 O O . ASP A 1 403 ? -12.198 4.404 26.981 1.00 96.12 403 ASP A O 1
ATOM 3087 N N . TRP A 1 404 ? -11.213 4.417 29.002 1.00 96.81 404 TRP A N 1
ATOM 3088 C CA . TRP A 1 404 ? -11.619 5.774 29.348 1.00 96.81 404 TRP A CA 1
ATOM 3089 C C . TRP A 1 404 ? -10.434 6.668 29.702 1.00 96.81 404 TRP A C 1
ATOM 3091 O O . TRP A 1 404 ? -10.145 7.621 28.976 1.00 96.81 404 TRP A O 1
ATOM 3101 N N . LYS A 1 405 ? -9.702 6.349 30.777 1.00 98.00 405 LYS A N 1
ATOM 3102 C CA . LYS A 1 405 ? -8.560 7.155 31.239 1.00 98.00 405 LYS A CA 1
ATOM 3103 C C . LYS A 1 405 ? -7.473 7.252 30.162 1.00 98.00 405 LYS A C 1
ATOM 3105 O O . LYS A 1 405 ? -6.971 8.347 29.910 1.00 98.00 405 LYS A O 1
ATOM 3110 N N . GLY A 1 406 ? -7.148 6.136 29.508 1.00 98.12 406 GLY A N 1
ATOM 3111 C CA . GLY A 1 406 ? -6.186 6.088 28.408 1.00 98.12 406 GLY A CA 1
ATOM 3112 C C . GLY A 1 406 ? -6.599 6.978 27.238 1.00 98.12 406 GLY A C 1
ATOM 3113 O O . GLY A 1 406 ? -5.808 7.810 26.802 1.00 98.12 406 GLY A O 1
ATOM 3114 N N . VAL A 1 407 ? -7.858 6.887 26.795 1.00 98.56 407 VAL A N 1
ATOM 3115 C CA . VAL A 1 407 ? -8.416 7.745 25.732 1.00 98.56 407 VAL A CA 1
ATOM 3116 C C . VAL A 1 407 ? -8.300 9.224 26.102 1.00 98.56 407 VAL A C 1
ATOM 3118 O O . VAL A 1 407 ? -7.760 10.008 25.323 1.00 98.56 407 VAL A O 1
ATOM 3121 N N . TYR A 1 408 ? -8.729 9.597 27.310 1.00 98.75 408 TYR A N 1
ATOM 3122 C CA . TYR A 1 408 ? -8.700 10.981 27.785 1.00 98.75 408 TYR A CA 1
ATOM 3123 C C . TYR A 1 408 ? -7.291 11.585 27.732 1.00 98.75 408 TYR A C 1
ATOM 3125 O O . TYR A 1 408 ? -7.072 12.641 27.131 1.00 98.75 408 TYR A O 1
ATOM 3133 N N . PHE A 1 409 ? -6.313 10.917 28.351 1.00 98.75 409 PHE A N 1
ATOM 3134 C CA . PHE A 1 409 ? -4.955 11.455 28.424 1.00 98.75 409 PHE A CA 1
ATOM 3135 C C . PHE A 1 409 ? -4.204 11.341 27.099 1.00 98.75 409 PHE A C 1
ATOM 3137 O O . PHE A 1 409 ? -3.374 12.199 26.813 1.00 98.75 409 PHE A O 1
ATOM 3144 N N . SER A 1 410 ? -4.523 10.348 26.270 1.00 98.62 410 SER A N 1
ATOM 3145 C CA . SER A 1 410 ? -3.965 10.214 24.924 1.00 98.62 410 SER A CA 1
ATOM 3146 C C . SER A 1 410 ? -4.428 11.379 24.046 1.00 98.62 410 SER A C 1
ATOM 3148 O O . SER A 1 410 ? -3.599 12.094 23.487 1.00 98.62 410 SER A O 1
ATOM 3150 N N . THR A 1 411 ? -5.734 11.677 24.044 1.00 98.81 411 THR A N 1
ATOM 3151 C CA . THR A 1 411 ? -6.293 12.875 23.396 1.00 98.81 411 THR A CA 1
ATOM 3152 C C . THR A 1 411 ? -5.626 14.150 23.903 1.00 98.81 411 THR A C 1
ATOM 3154 O O . THR A 1 411 ? -5.222 14.982 23.096 1.00 98.81 411 THR A O 1
ATOM 3157 N N . GLN A 1 412 ? -5.453 14.299 25.220 1.00 98.69 412 GLN A N 1
ATOM 3158 C CA . GLN A 1 412 ? -4.804 15.483 25.786 1.00 98.69 412 GLN A CA 1
ATOM 3159 C C . GLN A 1 412 ? -3.340 15.628 25.332 1.00 98.69 412 GLN A C 1
ATOM 3161 O O . GLN A 1 412 ? -2.900 16.739 25.038 1.00 98.69 412 GLN A O 1
ATOM 3166 N N . LEU A 1 413 ? -2.570 14.538 25.304 1.00 98.62 413 LEU A N 1
ATOM 3167 C CA . LEU A 1 413 ? -1.152 14.560 24.932 1.00 98.62 413 LEU A CA 1
ATOM 3168 C C . LEU A 1 413 ? -0.944 14.839 23.441 1.00 98.62 413 LEU A C 1
ATOM 3170 O O . LEU A 1 413 ? -0.037 15.605 23.109 1.00 98.62 413 LEU A O 1
ATOM 3174 N N . ALA A 1 414 ? -1.781 14.273 22.568 1.00 98.62 414 ALA A N 1
ATOM 3175 C CA . ALA A 1 414 ? -1.756 14.572 21.138 1.00 98.62 414 ALA A CA 1
ATOM 3176 C C . ALA A 1 414 ? -2.208 16.009 20.852 1.00 98.62 414 ALA A C 1
ATOM 3178 O O . ALA A 1 414 ? -1.515 16.732 20.144 1.00 98.62 414 ALA A O 1
ATOM 3179 N N . ALA A 1 415 ? -3.315 16.460 21.455 1.00 98.62 415 ALA A N 1
ATOM 3180 C CA . ALA A 1 415 ? -3.829 17.812 21.240 1.00 98.62 415 ALA A CA 1
ATOM 3181 C C . ALA A 1 415 ? -2.823 18.892 21.665 1.00 98.62 415 ALA A C 1
ATOM 3183 O O . ALA A 1 415 ? -2.654 19.876 20.954 1.00 98.62 415 ALA A O 1
ATOM 3184 N N . LYS A 1 416 ? -2.109 18.701 22.786 1.00 97.56 416 LYS A N 1
ATOM 3185 C CA . LYS A 1 416 ? -1.037 19.621 23.208 1.00 97.56 416 LYS A CA 1
ATOM 3186 C C . LYS A 1 416 ? 0.046 19.765 22.141 1.00 97.56 416 LYS A C 1
ATOM 3188 O O . LYS A 1 416 ? 0.394 20.888 21.806 1.00 97.56 416 LYS A O 1
ATOM 3193 N N . ARG A 1 417 ? 0.505 18.651 21.564 1.00 96.50 417 ARG A N 1
ATOM 3194 C CA . ARG A 1 417 ? 1.508 18.649 20.486 1.00 96.50 417 ARG A CA 1
ATOM 3195 C C . ARG A 1 417 ? 0.988 19.328 19.230 1.00 96.50 417 ARG A C 1
ATOM 3197 O O . ARG A 1 417 ? 1.663 20.199 18.701 1.00 96.50 417 ARG A O 1
ATOM 3204 N N . MET A 1 418 ? -0.235 18.998 18.813 1.00 97.06 418 MET A N 1
ATOM 3205 C CA . MET A 1 418 ? -0.884 19.648 17.671 1.00 97.06 418 MET A CA 1
ATOM 3206 C C . MET A 1 418 ? -0.935 21.172 17.858 1.00 97.06 418 MET A C 1
ATOM 3208 O O . MET A 1 418 ? -0.554 21.909 16.956 1.00 97.06 418 MET A O 1
ATOM 3212 N N . ILE A 1 419 ? -1.323 21.653 19.045 1.00 95.44 419 ILE A N 1
ATOM 3213 C CA . ILE A 1 419 ? -1.368 23.089 19.368 1.00 95.44 419 ILE A CA 1
ATOM 3214 C C . ILE A 1 419 ? 0.034 23.707 19.370 1.00 95.44 419 ILE A C 1
ATOM 3216 O O . ILE A 1 419 ? 0.242 24.747 18.748 1.00 95.44 419 ILE A O 1
ATOM 3220 N N . GLU A 1 420 ? 0.994 23.083 20.055 1.00 88.31 420 GLU A N 1
ATOM 3221 C CA . GLU A 1 420 ? 2.384 23.557 20.149 1.00 88.31 420 GLU A CA 1
ATOM 3222 C C . GLU A 1 420 ? 3.056 23.651 18.770 1.00 88.31 420 GLU A C 1
ATOM 3224 O O . GLU A 1 420 ? 3.883 24.533 18.545 1.00 88.31 420 GLU A O 1
ATOM 3229 N N . GLN A 1 421 ? 2.666 22.778 17.840 1.00 85.31 421 GLN A N 1
ATOM 3230 C CA . GLN A 1 421 ? 3.201 22.693 16.480 1.00 85.31 421 GLN A CA 1
ATOM 3231 C C . GLN A 1 421 ? 2.366 23.464 15.444 1.00 85.31 421 GLN A C 1
ATOM 3233 O O . GLN A 1 421 ? 2.751 23.526 14.279 1.00 85.31 421 GLN A O 1
ATOM 3238 N N . GLY A 1 422 ? 1.229 24.051 15.835 1.00 83.62 422 GLY A N 1
ATOM 3239 C CA . GLY A 1 422 ? 0.318 24.741 14.913 1.00 83.62 422 GLY A CA 1
ATOM 3240 C C . GLY A 1 422 ? -0.370 23.819 13.896 1.00 83.62 422 GLY A C 1
ATOM 3241 O O . GLY A 1 422 ? -0.748 24.268 12.816 1.00 83.62 422 GLY A O 1
ATOM 3242 N N . ILE A 1 423 ? -0.523 22.533 14.216 1.00 89.19 423 ILE A N 1
ATOM 3243 C CA . ILE A 1 423 ? -1.136 21.524 13.348 1.00 89.19 423 ILE A CA 1
ATOM 3244 C C . ILE A 1 423 ? -2.657 21.533 13.525 1.00 89.19 423 ILE A C 1
ATOM 3246 O O . ILE A 1 423 ? -3.182 21.321 14.620 1.00 89.19 423 ILE A O 1
ATOM 3250 N N . HIS A 1 424 ? -3.378 21.695 12.415 1.00 91.38 424 HIS A N 1
ATOM 3251 C CA . HIS A 1 424 ? -4.830 21.507 12.349 1.00 91.38 424 HIS A CA 1
ATOM 3252 C C . HIS A 1 424 ? -5.152 20.006 12.273 1.00 91.38 424 HIS A C 1
ATOM 3254 O O . HIS A 1 424 ? -5.419 19.459 11.201 1.00 91.38 424 HIS A O 1
ATOM 3260 N N . GLY A 1 425 ? -5.024 19.324 13.411 1.00 96.69 425 GLY A N 1
ATOM 3261 C CA . GLY A 1 425 ? -5.064 17.864 13.486 1.00 96.69 425 GLY A CA 1
ATOM 3262 C C . GLY A 1 425 ? -6.460 17.255 13.626 1.00 96.69 425 GLY A C 1
ATOM 3263 O O . GLY A 1 425 ? -7.483 17.942 13.721 1.00 96.69 425 GLY A O 1
ATOM 3264 N N . VAL A 1 426 ? -6.503 15.922 13.673 1.00 98.81 426 VAL A N 1
ATOM 3265 C CA . VAL A 1 426 ? -7.743 15.159 13.863 1.00 98.81 426 VAL A CA 1
ATOM 3266 C C . VAL A 1 426 ? -7.577 14.091 14.934 1.00 98.81 426 VAL A C 1
ATOM 3268 O O . VAL A 1 426 ? -6.614 13.330 14.939 1.00 98.81 426 VAL A O 1
ATOM 3271 N N . ILE A 1 427 ? -8.547 13.992 15.836 1.00 98.94 427 ILE A N 1
ATOM 3272 C CA . ILE A 1 427 ? -8.584 12.971 16.881 1.00 98.94 427 ILE A CA 1
ATOM 3273 C C . ILE A 1 427 ? -9.845 12.130 16.705 1.00 98.94 427 ILE A C 1
ATOM 3275 O O . ILE A 1 427 ? -10.962 12.644 16.758 1.00 98.94 427 ILE A O 1
ATOM 3279 N N . ILE A 1 428 ? -9.668 10.826 16.511 1.00 98.94 428 ILE A N 1
ATOM 3280 C CA . ILE A 1 428 ? -10.749 9.857 16.362 1.00 98.94 428 ILE A CA 1
ATOM 3281 C C . ILE A 1 428 ? -10.766 8.922 17.567 1.00 98.94 428 ILE A C 1
ATOM 3283 O O . ILE A 1 428 ? -9.797 8.213 17.840 1.00 98.94 428 ILE A O 1
ATOM 3287 N N . ASN A 1 429 ? -11.889 8.893 18.278 1.00 98.81 429 ASN A N 1
ATOM 3288 C CA . ASN A 1 429 ? -12.080 8.032 19.440 1.00 98.81 429 ASN A CA 1
ATOM 3289 C C . ASN A 1 429 ? -12.972 6.837 19.095 1.00 98.81 429 ASN A C 1
ATOM 3291 O O . ASN A 1 429 ? -14.120 7.006 18.676 1.00 98.81 429 ASN A O 1
ATOM 3295 N N . LEU A 1 430 ? -12.477 5.618 19.308 1.00 98.38 430 LEU A N 1
ATOM 3296 C CA . LEU A 1 430 ? -13.290 4.419 19.124 1.00 98.38 430 LEU A CA 1
ATOM 3297 C C . LEU A 1 430 ? -14.200 4.222 20.336 1.00 98.38 430 LEU A C 1
ATOM 3299 O O . LEU A 1 430 ? -13.759 3.937 21.455 1.00 98.38 430 LEU A O 1
ATOM 3303 N N . THR A 1 431 ? -15.496 4.352 20.083 1.00 97.12 431 THR A N 1
ATOM 3304 C CA . THR A 1 431 ? -16.561 4.008 21.016 1.00 97.12 431 THR A CA 1
ATOM 3305 C C . THR A 1 431 ? -17.167 2.639 20.642 1.00 97.12 431 THR A C 1
ATOM 3307 O O . THR A 1 431 ? -16.438 1.733 20.240 1.00 97.12 431 THR A O 1
ATOM 3310 N N . SER A 1 432 ? -18.471 2.437 20.817 1.00 95.94 432 SER A N 1
ATOM 3311 C CA . SER A 1 432 ? -19.190 1.212 20.469 1.00 95.94 432 SER A CA 1
ATOM 3312 C C . SER A 1 432 ? -20.670 1.504 20.208 1.00 95.94 432 SER A C 1
ATOM 3314 O O . SER A 1 432 ? -21.238 2.454 20.757 1.00 95.94 432 SER A O 1
ATOM 3316 N N . ASN A 1 433 ? -21.332 0.656 19.422 1.00 93.25 433 ASN A N 1
ATOM 3317 C CA . ASN A 1 433 ? -22.794 0.650 19.318 1.00 93.25 433 ASN A CA 1
ATOM 3318 C C . ASN A 1 433 ? -23.499 0.380 20.672 1.00 93.25 433 ASN A C 1
ATOM 3320 O O . ASN A 1 433 ? -24.666 0.739 20.843 1.00 93.25 433 ASN A O 1
ATOM 3324 N N . GLN A 1 434 ? -22.777 -0.138 21.676 1.00 92.06 434 GLN A N 1
ATOM 3325 C CA . GLN A 1 434 ? -23.241 -0.252 23.066 1.00 92.06 434 GLN A CA 1
ATOM 3326 C C . GLN A 1 434 ? -23.411 1.090 23.792 1.00 92.06 434 GLN A C 1
ATOM 3328 O O . GLN A 1 434 ? -23.877 1.130 24.926 1.00 92.06 434 GLN A O 1
ATOM 3333 N N . THR A 1 435 ? -23.080 2.212 23.147 1.00 90.38 435 THR A N 1
ATOM 3334 C CA . THR A 1 435 ? -23.500 3.535 23.633 1.00 90.38 435 THR A CA 1
ATOM 3335 C C . THR A 1 435 ? -24.986 3.810 23.438 1.00 90.38 435 THR A C 1
ATOM 3337 O O . THR A 1 435 ? -25.528 4.673 24.126 1.00 90.38 435 THR A O 1
ATOM 3340 N N . ALA A 1 436 ? -25.627 3.114 22.496 1.00 86.56 436 ALA A N 1
ATOM 3341 C CA . ALA A 1 436 ? -27.048 3.247 22.199 1.00 86.56 436 ALA A CA 1
ATOM 3342 C C . ALA A 1 436 ? -27.839 2.001 22.620 1.00 86.56 436 ALA A C 1
ATOM 3344 O O . ALA A 1 436 ? -28.881 2.134 23.256 1.00 86.56 436 ALA A O 1
ATOM 3345 N N . GLY A 1 437 ? -27.357 0.801 22.284 1.00 84.00 437 GLY A N 1
ATOM 3346 C CA . GLY A 1 437 ? -28.016 -0.446 22.680 1.00 84.00 437 GLY A CA 1
ATOM 3347 C C . GLY A 1 437 ? -27.589 -0.940 24.066 1.00 84.00 437 GLY A C 1
ATOM 3348 O O . GLY A 1 437 ? -26.566 -0.522 24.608 1.00 84.00 437 GLY A O 1
ATOM 3349 N N . CYS A 1 438 ? -28.357 -1.869 24.633 1.00 84.62 438 CYS A N 1
ATOM 3350 C CA . CYS A 1 438 ? -28.077 -2.468 25.937 1.00 84.62 438 CYS A CA 1
ATOM 3351 C C . CYS A 1 438 ? -27.783 -3.963 25.797 1.00 84.62 438 CYS A C 1
ATOM 3353 O O . CYS A 1 438 ? -28.558 -4.697 25.189 1.00 84.62 438 CYS A O 1
ATOM 3355 N N . TRP A 1 439 ? -26.695 -4.417 26.418 1.00 85.56 439 TRP A N 1
ATOM 3356 C CA . TRP A 1 439 ? -26.319 -5.828 26.470 1.00 85.56 439 TRP A CA 1
ATOM 3357 C C . TRP A 1 439 ? -26.132 -6.282 27.921 1.00 85.56 439 TRP A C 1
ATOM 3359 O O . TRP A 1 439 ? -25.587 -5.530 28.740 1.00 85.56 439 TRP A O 1
ATOM 3369 N N . PRO A 1 440 ? -26.551 -7.513 28.274 1.00 86.69 440 PRO A N 1
ATOM 3370 C CA . PRO A 1 440 ? -26.185 -8.089 29.557 1.00 86.69 440 PRO A CA 1
ATOM 3371 C C . PRO A 1 440 ? -24.662 -8.221 29.637 1.00 86.69 440 PRO A C 1
ATOM 3373 O O . PRO A 1 440 ? -23.984 -8.372 28.625 1.00 86.69 440 PRO A O 1
ATOM 3376 N N . ARG A 1 441 ? -24.124 -8.205 30.860 1.00 90.12 441 ARG A N 1
ATOM 3377 C CA . ARG A 1 441 ? -22.682 -8.322 31.149 1.00 90.12 441 ARG A CA 1
ATOM 3378 C C . ARG A 1 441 ? -21.798 -7.147 30.701 1.00 90.12 441 ARG A C 1
ATOM 3380 O O . ARG A 1 441 ? -20.583 -7.202 30.867 1.00 90.12 441 ARG A O 1
ATOM 3387 N N . ALA A 1 442 ? -22.390 -6.074 30.178 1.00 91.81 442 ALA A N 1
ATOM 3388 C CA . ALA A 1 442 ? -21.671 -4.895 29.696 1.00 91.81 442 ALA A CA 1
ATOM 3389 C C . ALA A 1 442 ? -21.703 -3.707 30.676 1.00 91.81 442 ALA A C 1
ATOM 3391 O O . ALA A 1 442 ? -21.499 -2.562 30.276 1.00 91.81 442 ALA A O 1
ATOM 3392 N N . THR A 1 443 ? -21.957 -3.948 31.968 1.00 93.12 443 THR A N 1
ATOM 3393 C CA . THR A 1 443 ? -22.202 -2.883 32.962 1.00 93.12 443 THR A CA 1
ATOM 3394 C C . THR A 1 443 ? -20.987 -2.007 33.274 1.00 93.12 443 THR A C 1
ATOM 3396 O O . THR A 1 443 ? -21.149 -0.981 33.923 1.00 93.12 443 THR A O 1
ATOM 3399 N N . ILE A 1 444 ? -19.789 -2.381 32.814 1.00 95.00 444 ILE A N 1
ATOM 3400 C CA . ILE A 1 444 ? -18.577 -1.545 32.875 1.00 95.00 444 ILE A CA 1
ATOM 3401 C C . ILE A 1 444 ? -18.230 -1.015 31.475 1.00 95.00 444 ILE A C 1
ATOM 3403 O O . ILE A 1 444 ? -18.030 0.189 31.287 1.00 95.00 444 ILE A O 1
ATOM 3407 N N . TYR A 1 445 ? -18.213 -1.907 30.479 1.00 95.06 445 TYR A N 1
ATOM 3408 C CA . TYR A 1 445 ? -17.812 -1.596 29.106 1.00 95.06 445 TYR A CA 1
ATOM 3409 C C . TYR A 1 445 ? -18.711 -0.552 28.437 1.00 95.06 445 TYR A C 1
ATOM 3411 O O . TYR A 1 445 ? -18.219 0.481 27.978 1.00 95.06 445 TYR A O 1
ATOM 3419 N N . ALA A 1 446 ? -20.028 -0.782 28.409 1.00 94.44 446 ALA A N 1
ATOM 3420 C CA . ALA A 1 446 ? -20.959 0.101 27.713 1.00 94.44 446 ALA A CA 1
ATOM 3421 C C . ALA A 1 446 ? -20.964 1.523 28.315 1.00 94.44 446 ALA A C 1
ATOM 3423 O O . ALA A 1 446 ? -20.799 2.481 27.551 1.00 94.44 446 ALA A O 1
ATOM 3424 N N . PRO A 1 447 ? -21.017 1.708 29.656 1.00 95.69 447 PRO A N 1
ATOM 3425 C CA . PRO A 1 447 ? -20.846 3.031 30.256 1.00 95.69 447 PRO A CA 1
ATOM 3426 C C . PRO A 1 447 ? -19.495 3.687 29.948 1.00 95.69 447 PRO A C 1
ATOM 3428 O O . PRO A 1 447 ? -19.462 4.884 29.670 1.00 95.69 447 PRO A O 1
ATOM 3431 N N . SER A 1 448 ? -18.392 2.928 29.923 1.00 95.75 448 SER A N 1
ATOM 3432 C CA . SER A 1 448 ? -17.071 3.468 29.552 1.00 95.75 448 SER A CA 1
ATOM 3433 C C . SER A 1 448 ? -17.066 4.002 28.117 1.00 95.75 448 SER A C 1
ATOM 3435 O O . SER A 1 448 ? -16.599 5.111 27.858 1.00 95.75 448 SER A O 1
ATOM 3437 N N . LYS A 1 449 ? -17.666 3.269 27.173 1.00 96.50 449 LYS A N 1
ATOM 3438 C CA . LYS A 1 449 ? -17.795 3.715 25.776 1.00 96.50 449 LYS A CA 1
ATOM 3439 C C . LYS A 1 449 ? -18.748 4.902 25.626 1.00 96.50 449 LYS A C 1
ATOM 3441 O O . LYS A 1 449 ? -18.487 5.787 24.804 1.00 96.50 449 LYS A O 1
ATOM 3446 N N . ALA A 1 450 ? -19.801 4.980 26.440 1.00 96.88 450 ALA A N 1
ATOM 3447 C CA . ALA A 1 450 ? -20.695 6.137 26.479 1.00 96.88 450 ALA A CA 1
ATOM 3448 C C . ALA A 1 450 ? -19.979 7.382 27.023 1.00 96.88 450 ALA A C 1
ATOM 3450 O O . ALA A 1 450 ? -20.156 8.476 26.482 1.00 96.88 450 ALA A O 1
ATOM 3451 N N . ALA A 1 451 ? -19.103 7.211 28.018 1.00 97.88 451 ALA A N 1
ATOM 3452 C CA . ALA A 1 451 ? -18.230 8.273 28.499 1.00 97.88 451 ALA A CA 1
ATOM 3453 C C . ALA A 1 451 ? -17.311 8.779 27.373 1.00 97.88 451 ALA A C 1
ATOM 3455 O O . ALA A 1 451 ? -17.272 9.984 27.134 1.00 97.88 451 ALA A O 1
ATOM 3456 N N . VAL A 1 452 ? -16.667 7.886 26.604 1.00 98.25 452 VAL A N 1
ATOM 3457 C CA . VAL A 1 452 ? -15.844 8.244 25.421 1.00 98.25 452 VAL A CA 1
ATOM 3458 C C . VAL A 1 452 ? -16.629 9.049 24.388 1.00 98.25 452 VAL A C 1
ATOM 3460 O O . VAL A 1 452 ? -16.138 10.066 23.888 1.00 98.25 452 VAL A O 1
ATOM 3463 N N . ARG A 1 453 ? -17.865 8.637 24.086 1.00 98.06 453 ARG A N 1
ATOM 3464 C CA . ARG A 1 453 ? -18.744 9.393 23.186 1.00 98.06 453 ARG A CA 1
ATOM 3465 C C . ARG A 1 453 ? -18.993 10.802 23.726 1.00 98.06 453 ARG A C 1
ATOM 3467 O O . ARG A 1 453 ? -18.775 11.774 23.008 1.00 98.06 453 ARG A O 1
ATOM 3474 N N . LYS A 1 454 ? -19.390 10.930 24.996 1.00 98.38 454 LYS A N 1
ATOM 3475 C CA . LYS A 1 454 ? -19.689 12.242 25.585 1.00 98.38 454 LYS A CA 1
ATOM 3476 C C . LYS A 1 454 ? -18.451 13.133 25.706 1.00 98.38 454 LYS A C 1
ATOM 3478 O O . LYS A 1 454 ? -18.533 14.339 25.493 1.00 98.38 454 LYS A O 1
ATOM 3483 N N . PHE A 1 455 ? -17.298 12.547 26.007 1.00 98.62 455 PHE A N 1
ATOM 3484 C CA . PHE A 1 455 ? -16.016 13.243 25.994 1.00 98.62 455 PHE A CA 1
ATOM 3485 C C . PHE A 1 455 ? -15.686 13.820 24.633 1.00 98.62 455 PHE A C 1
ATOM 3487 O O . PHE A 1 455 ? -15.296 14.976 24.571 1.00 98.62 455 PHE A O 1
ATOM 3494 N N . THR A 1 456 ? -15.882 13.044 23.566 1.00 98.81 456 THR A N 1
ATOM 3495 C CA . THR A 1 456 ? -15.644 13.482 22.184 1.00 98.81 456 THR A CA 1
ATOM 3496 C C . THR A 1 456 ? -16.437 14.754 21.872 1.00 98.81 456 THR A C 1
ATOM 3498 O O . THR A 1 456 ? -15.873 15.708 21.345 1.00 98.81 456 THR A O 1
ATOM 3501 N N . GLU A 1 457 ? -17.714 14.807 22.264 1.00 98.62 457 GLU A N 1
ATOM 3502 C CA . GLU A 1 457 ? -18.549 16.009 22.127 1.00 98.62 457 GLU A CA 1
ATOM 3503 C C . GLU A 1 457 ? -17.955 17.197 22.902 1.00 98.62 457 GLU A C 1
ATOM 3505 O O . GLU A 1 457 ? -17.737 18.264 22.332 1.00 98.62 457 GLU A O 1
ATOM 3510 N N . ASN A 1 458 ? -17.636 17.014 24.185 1.00 98.69 458 ASN A N 1
ATOM 3511 C CA . ASN A 1 458 ? -17.149 18.105 25.032 1.00 98.69 458 ASN A CA 1
ATOM 3512 C C . ASN A 1 458 ? -15.771 18.624 24.593 1.00 98.69 458 ASN A C 1
ATOM 3514 O O . ASN A 1 458 ? -15.587 19.829 24.447 1.00 98.69 458 ASN A O 1
ATOM 3518 N N . VAL A 1 459 ? -14.813 17.733 24.332 1.00 98.69 459 VAL A N 1
ATOM 3519 C CA . VAL A 1 459 ? -13.449 18.121 23.947 1.00 98.69 459 VAL A CA 1
ATOM 3520 C C . VAL A 1 459 ? -13.409 18.742 22.547 1.00 98.69 459 VAL A C 1
ATOM 3522 O O . VAL A 1 459 ? -12.564 19.591 22.281 1.00 98.69 459 VAL A O 1
ATOM 3525 N N . SER A 1 460 ? -14.356 18.400 21.663 1.00 98.44 460 SER A N 1
ATOM 3526 C CA . SER A 1 460 ? -14.484 19.061 20.358 1.00 98.44 460 SER A CA 1
ATOM 3527 C C . SER A 1 460 ? -14.772 20.559 20.487 1.00 98.44 460 SER A C 1
ATOM 3529 O O . SER A 1 460 ? -14.230 21.346 19.716 1.00 98.44 460 SER A O 1
ATOM 3531 N N . MET A 1 461 ? -15.545 20.968 21.500 1.00 98.12 461 MET A N 1
ATOM 3532 C CA . MET A 1 461 ? -15.831 22.380 21.772 1.00 98.12 461 MET A CA 1
ATOM 3533 C C . MET A 1 461 ? -14.583 23.139 22.234 1.00 98.12 461 MET A C 1
ATOM 3535 O O . MET A 1 461 ? -14.434 24.313 21.913 1.00 98.12 461 MET A O 1
ATOM 3539 N N . GLU A 1 462 ? -13.690 22.473 22.971 1.00 97.88 462 GLU A N 1
ATOM 3540 C CA . GLU A 1 462 ? -12.444 23.066 23.473 1.00 97.88 462 GLU A CA 1
ATOM 3541 C C . GLU A 1 462 ? -11.324 23.091 22.428 1.00 97.88 462 GLU A C 1
ATOM 3543 O O . GLU A 1 462 ? -10.424 23.921 22.518 1.00 97.88 462 GLU A O 1
ATOM 3548 N N . LEU A 1 463 ? -11.345 22.174 21.457 1.00 98.38 463 LEU A N 1
ATOM 3549 C CA . LEU A 1 463 ? -10.266 22.020 20.480 1.00 98.38 463 LEU A CA 1
ATOM 3550 C C . LEU A 1 463 ? -10.562 22.655 19.113 1.00 98.38 463 LEU A C 1
ATOM 3552 O O . LEU A 1 463 ? -9.627 22.955 18.368 1.00 98.38 463 LEU A O 1
ATOM 3556 N N . ALA A 1 464 ? -11.831 22.934 18.801 1.00 96.56 464 ALA A N 1
ATOM 3557 C CA . ALA A 1 464 ? -12.234 23.468 17.500 1.00 96.56 464 ALA A CA 1
ATOM 3558 C C . ALA A 1 464 ? -11.560 24.804 17.142 1.00 96.56 464 ALA A C 1
ATOM 3560 O O . ALA A 1 464 ? -11.190 25.003 15.985 1.00 96.56 464 ALA A O 1
ATOM 3561 N N . HIS A 1 465 ? -11.356 25.716 18.102 1.00 94.25 465 HIS A N 1
ATOM 3562 C CA . HIS A 1 465 ? -10.715 27.011 17.816 1.00 94.25 465 HIS A CA 1
ATOM 3563 C C . HIS A 1 465 ? -9.209 26.906 17.549 1.00 94.25 465 HIS A C 1
ATOM 3565 O O . HIS A 1 465 ? -8.629 27.862 17.041 1.00 94.25 465 HIS A O 1
ATOM 3571 N N . TYR A 1 466 ? -8.588 25.759 17.842 1.00 93.56 466 TYR A N 1
ATOM 3572 C CA . TYR A 1 466 ? -7.216 25.438 17.435 1.00 93.56 466 TYR A CA 1
ATOM 3573 C C . TYR A 1 466 ? -7.149 24.753 16.059 1.00 93.56 466 TYR A C 1
ATOM 3575 O O . TYR A 1 466 ? -6.084 24.306 15.649 1.00 93.56 466 TYR A O 1
ATOM 3583 N N . GLY A 1 467 ? -8.279 24.618 15.354 1.00 91.19 467 GLY A N 1
ATOM 3584 C CA . GLY A 1 467 ? -8.342 23.890 14.086 1.00 91.19 467 GLY A CA 1
ATOM 3585 C C . GLY A 1 467 ? -8.274 22.368 14.244 1.00 91.19 467 GLY A C 1
ATOM 3586 O O . GLY A 1 467 ? -8.121 21.668 13.246 1.00 91.19 467 GLY A O 1
ATOM 3587 N N . ILE A 1 468 ? -8.404 21.846 15.471 1.00 98.62 468 ILE A N 1
ATOM 3588 C CA . ILE A 1 468 ? -8.371 20.408 15.749 1.00 98.62 468 ILE A CA 1
ATOM 3589 C C . ILE A 1 468 ? -9.797 19.862 15.766 1.00 98.62 468 ILE A C 1
ATOM 3591 O O . ILE A 1 468 ? -10.649 20.306 16.543 1.00 98.62 468 ILE A O 1
ATOM 3595 N N . ARG A 1 469 ? -10.060 18.856 14.931 1.00 98.50 469 ARG A N 1
ATOM 3596 C CA . ARG A 1 469 ? -11.352 18.155 14.909 1.00 98.50 469 ARG A CA 1
ATOM 3597 C C . ARG A 1 469 ? -11.307 16.938 15.812 1.00 98.50 469 ARG A C 1
ATOM 3599 O O . ARG A 1 469 ? -10.324 16.202 15.821 1.00 98.50 469 ARG A O 1
ATOM 3606 N N . VAL A 1 470 ? -12.403 16.684 16.519 1.00 98.81 470 VAL A N 1
ATOM 3607 C CA . VAL A 1 470 ? -12.547 15.470 17.326 1.00 98.81 470 VAL A CA 1
ATOM 3608 C C . VAL A 1 470 ? -13.845 14.779 16.959 1.00 98.81 470 VAL A C 1
ATOM 3610 O O . VAL A 1 470 ? -14.902 15.400 16.992 1.00 98.81 470 VAL A O 1
ATOM 3613 N N . ALA A 1 471 ? -13.783 13.503 16.600 1.00 98.69 471 ALA A N 1
ATOM 3614 C CA . ALA A 1 471 ? -14.951 12.703 16.249 1.00 98.69 471 ALA A CA 1
ATOM 3615 C C . ALA A 1 471 ? -14.835 11.294 16.837 1.00 98.69 471 ALA A C 1
ATOM 3617 O O . ALA A 1 471 ? -13.775 10.880 17.308 1.00 98.69 471 ALA A O 1
ATOM 3618 N N . ALA A 1 472 ? -15.936 10.553 16.828 1.00 98.69 472 ALA A N 1
ATOM 3619 C CA . ALA A 1 472 ? -15.968 9.180 17.301 1.00 98.69 472 ALA A CA 1
ATOM 3620 C C . ALA A 1 472 ? -16.466 8.224 16.217 1.00 98.69 472 ALA A C 1
ATOM 3622 O O . ALA A 1 472 ? -17.275 8.591 15.365 1.00 98.69 472 ALA A O 1
ATOM 3623 N N . VAL A 1 473 ? -16.016 6.976 16.292 1.00 98.69 473 VAL A N 1
ATOM 3624 C CA . VAL A 1 473 ? -16.570 5.864 15.511 1.00 98.69 473 VAL A CA 1
ATOM 3625 C C . VAL A 1 473 ? -17.158 4.858 16.486 1.00 98.69 473 VAL A C 1
ATOM 3627 O O . VAL A 1 473 ? -16.500 4.492 17.459 1.00 98.69 473 VAL A O 1
ATOM 3630 N N . ALA A 1 474 ? -18.392 4.423 16.240 1.00 97.88 474 ALA A N 1
ATOM 3631 C CA . ALA A 1 474 ? -19.108 3.411 17.007 1.00 97.88 474 ALA A CA 1
ATOM 3632 C C . ALA A 1 474 ? -19.258 2.133 16.165 1.00 97.88 474 ALA A C 1
ATOM 3634 O O . ALA A 1 474 ? -20.274 1.971 15.481 1.00 97.88 474 ALA A O 1
ATOM 3635 N N . PRO A 1 475 ? -18.266 1.224 16.179 1.00 97.25 475 PRO A N 1
ATOM 3636 C CA . PRO A 1 475 ? -18.406 -0.066 15.524 1.00 97.25 475 PRO A CA 1
ATOM 3637 C C . PRO A 1 475 ? -19.480 -0.912 16.208 1.00 97.25 475 PRO A C 1
ATOM 3639 O O . PRO A 1 475 ? -19.653 -0.861 17.433 1.00 97.25 475 PRO A O 1
ATOM 3642 N N . GLY A 1 476 ? -20.168 -1.718 15.407 1.00 94.06 476 GLY A N 1
ATOM 3643 C CA . GLY A 1 476 ? -20.913 -2.874 15.888 1.00 94.06 476 GLY A CA 1
ATOM 3644 C C . GLY A 1 476 ? -20.102 -4.159 15.775 1.00 94.06 476 GLY A C 1
ATOM 3645 O O . GLY A 1 476 ? -18.882 -4.181 15.948 1.00 94.06 476 GLY A O 1
ATOM 3646 N N . TYR A 1 477 ? -20.802 -5.249 15.477 1.00 93.25 477 TYR A N 1
ATOM 3647 C CA . TYR A 1 477 ? -20.205 -6.570 15.333 1.00 93.25 477 TYR A CA 1
ATOM 3648 C C . TYR A 1 477 ? -19.196 -6.588 14.183 1.00 93.25 477 TYR A C 1
ATOM 3650 O O . TYR A 1 477 ? -19.563 -6.482 13.012 1.00 93.25 477 TYR A O 1
ATOM 3658 N N . THR A 1 478 ? -17.923 -6.717 14.545 1.00 94.81 478 THR A N 1
ATOM 3659 C CA . THR A 1 478 ? -16.795 -6.695 13.616 1.00 94.81 478 THR A CA 1
ATOM 3660 C C . THR A 1 478 ? -16.047 -8.015 13.714 1.00 94.81 478 THR A C 1
ATOM 3662 O O . THR A 1 478 ? -15.736 -8.480 14.815 1.00 94.81 478 THR A O 1
ATOM 3665 N N . ASP A 1 479 ? -15.764 -8.623 12.569 1.00 93.00 479 ASP A N 1
ATOM 3666 C CA . ASP A 1 479 ? -14.897 -9.785 12.490 1.00 93.00 479 ASP A CA 1
ATOM 3667 C C . ASP A 1 479 ? -13.444 -9.335 12.625 1.00 93.00 479 ASP A C 1
ATOM 3669 O O . ASP A 1 479 ? -12.909 -8.635 11.767 1.00 93.00 479 ASP A O 1
ATOM 3673 N N . VAL A 1 480 ? -12.824 -9.706 13.741 1.00 89.88 480 VAL A N 1
ATOM 3674 C CA . VAL A 1 480 ? -11.427 -9.389 14.059 1.00 89.88 480 VAL A CA 1
ATOM 3675 C C . VAL A 1 480 ? -10.534 -10.632 14.006 1.00 89.88 480 VAL A C 1
ATOM 3677 O O . VAL A 1 480 ? -9.424 -10.594 14.536 1.00 89.88 480 VAL A O 1
ATOM 3680 N N . GLY A 1 481 ? -11.007 -11.709 13.365 1.00 86.81 481 GLY A N 1
ATOM 3681 C CA . GLY A 1 481 ? -10.287 -12.975 13.219 1.00 86.81 481 GLY A CA 1
ATOM 3682 C C . GLY A 1 481 ? -10.521 -13.932 14.386 1.00 86.81 481 GLY A C 1
ATOM 3683 O O . GLY A 1 481 ? -9.561 -14.411 14.988 1.00 86.81 481 GLY A O 1
ATOM 3684 N N . TRP A 1 482 ? -11.784 -14.170 14.751 1.00 82.81 482 TRP A N 1
ATOM 3685 C CA . TRP A 1 482 ? -12.119 -15.198 15.743 1.00 82.81 482 TRP A CA 1
ATOM 3686 C C . TRP A 1 482 ? -11.948 -16.605 15.152 1.00 82.81 482 TRP A C 1
ATOM 3688 O O . TRP A 1 482 ? -11.899 -16.779 13.935 1.00 82.81 482 TRP A O 1
ATOM 3698 N N . GLU A 1 483 ? -11.854 -17.624 16.009 1.00 85.12 483 GLU A N 1
ATOM 3699 C CA . GLU A 1 483 ? -11.719 -19.004 15.536 1.00 85.12 483 GLU A CA 1
ATOM 3700 C C . GLU A 1 483 ? -12.959 -19.449 14.735 1.00 85.12 483 GLU A C 1
ATOM 3702 O O . GLU A 1 483 ? -14.091 -19.094 15.093 1.00 85.12 483 GLU A O 1
ATOM 3707 N N . PRO A 1 484 ? -12.786 -20.252 13.669 1.00 82.19 484 PRO A N 1
ATOM 3708 C CA . PRO A 1 484 ? -13.911 -20.836 12.951 1.00 82.19 484 PRO A CA 1
ATOM 3709 C C . PRO A 1 484 ? -14.854 -21.588 13.900 1.00 82.19 484 PRO A C 1
ATOM 3711 O O . PRO A 1 484 ? -14.432 -22.470 14.645 1.00 82.19 484 PRO A O 1
ATOM 3714 N N . GLY A 1 485 ? -16.145 -21.248 13.865 1.00 81.69 485 GLY A N 1
ATOM 3715 C CA . GLY A 1 485 ? -17.157 -21.845 14.744 1.00 81.69 485 GLY A CA 1
ATOM 3716 C C . GLY A 1 485 ? -17.324 -21.160 16.105 1.00 81.69 485 GLY A C 1
ATOM 3717 O O . GLY A 1 485 ? -18.114 -21.638 16.920 1.00 81.69 485 GLY A O 1
ATOM 3718 N N . ASP A 1 486 ? -16.645 -20.036 16.361 1.00 87.00 486 ASP A N 1
ATOM 3719 C CA . ASP A 1 486 ? -16.889 -19.237 17.562 1.00 87.00 486 ASP A CA 1
ATOM 3720 C C . ASP A 1 486 ? -18.366 -18.816 17.654 1.00 87.00 486 ASP A C 1
ATOM 3722 O O . ASP A 1 486 ? -18.928 -18.218 16.733 1.00 87.00 486 ASP A O 1
ATOM 3726 N N . HIS A 1 487 ? -18.987 -19.095 18.803 1.00 83.12 487 HIS A N 1
ATOM 3727 C CA . HIS A 1 487 ? -20.395 -18.798 19.075 1.00 83.12 487 HIS A CA 1
ATOM 3728 C C . HIS A 1 487 ? -20.788 -17.334 18.825 1.00 83.12 487 HIS A C 1
ATOM 3730 O O . HIS A 1 487 ? -21.961 -17.047 18.588 1.00 83.12 487 HIS A O 1
ATOM 3736 N N . ARG A 1 488 ? -19.841 -16.391 18.860 1.00 83.25 488 ARG A N 1
ATOM 3737 C CA . ARG A 1 488 ? -20.108 -14.981 18.556 1.00 83.25 488 ARG A CA 1
ATOM 3738 C C . ARG A 1 488 ? -20.623 -14.790 17.136 1.00 83.25 488 ARG A C 1
ATOM 3740 O O . ARG A 1 488 ? -21.500 -13.949 16.946 1.00 83.25 488 ARG A O 1
ATOM 3747 N N . TYR A 1 489 ? -20.174 -15.593 16.171 1.00 86.19 489 TYR A N 1
ATOM 3748 C CA . TYR A 1 489 ? -20.655 -15.512 14.789 1.00 86.19 489 TYR A CA 1
ATOM 3749 C C . TYR A 1 489 ? -22.155 -15.820 14.655 1.00 86.19 489 TYR A C 1
ATOM 3751 O O . TYR A 1 489 ? -22.794 -15.336 13.721 1.00 86.19 489 TYR A O 1
ATOM 3759 N N . GLU A 1 490 ? -22.771 -16.509 15.623 1.00 86.56 490 GLU A N 1
ATOM 3760 C CA . GLU A 1 490 ? -24.223 -16.740 15.640 1.00 86.56 490 GLU A CA 1
ATOM 3761 C C . GLU A 1 490 ? -25.033 -15.439 15.734 1.00 86.56 490 GLU A C 1
ATOM 3763 O O . GLU A 1 490 ? -26.166 -15.370 15.246 1.00 86.56 490 GLU A O 1
ATOM 3768 N N . ALA A 1 491 ? -24.449 -14.371 16.292 1.00 85.81 491 ALA A N 1
ATOM 3769 C CA . ALA A 1 491 ? -25.094 -13.063 16.345 1.00 85.81 491 ALA A CA 1
ATOM 3770 C C . ALA A 1 491 ? -25.367 -12.488 14.945 1.00 85.81 491 ALA A C 1
ATOM 3772 O O . ALA A 1 491 ? -26.322 -11.727 14.786 1.00 85.81 491 ALA A O 1
ATOM 3773 N N . ALA A 1 492 ? -24.604 -12.890 13.917 1.00 89.38 492 ALA A N 1
ATOM 3774 C CA . ALA A 1 492 ? -24.768 -12.401 12.549 1.00 89.38 492 ALA A CA 1
ATOM 3775 C C . ALA A 1 492 ? -26.195 -12.621 12.026 1.00 89.38 492 ALA A C 1
ATOM 3777 O O . ALA A 1 492 ? -26.764 -11.730 11.400 1.00 89.38 492 ALA A O 1
ATOM 3778 N N . LYS A 1 493 ? -26.828 -13.750 12.377 1.00 88.12 493 LYS A N 1
ATOM 3779 C CA . LYS A 1 493 ? -28.206 -14.095 11.974 1.00 88.12 493 LYS A CA 1
ATOM 3780 C C . LYS A 1 493 ? -29.242 -13.076 12.455 1.00 88.12 493 LYS A C 1
ATOM 3782 O O . LYS A 1 493 ? -30.296 -12.931 11.834 1.00 88.12 493 LYS A O 1
ATOM 3787 N N . ARG A 1 494 ? -28.949 -12.358 13.542 1.00 84.44 494 ARG A N 1
ATOM 3788 C CA . ARG A 1 494 ? -29.837 -11.359 14.157 1.00 84.44 494 ARG A CA 1
ATOM 3789 C C . ARG A 1 494 ? -29.630 -9.954 13.593 1.00 84.44 494 ARG A C 1
ATOM 3791 O O . ARG A 1 494 ? -30.519 -9.122 13.718 1.00 84.44 494 ARG A O 1
ATOM 3798 N N . LEU A 1 495 ? -28.505 -9.698 12.927 1.00 88.94 495 LEU A N 1
ATOM 3799 C CA . LEU A 1 495 ? -28.216 -8.397 12.324 1.00 88.94 495 LEU A CA 1
ATOM 3800 C C . LEU A 1 495 ? -29.081 -8.167 11.077 1.00 88.94 495 LEU A C 1
ATOM 3802 O O . LEU A 1 495 ? -29.352 -9.127 10.345 1.00 88.94 495 LEU A O 1
ATOM 3806 N N . PRO A 1 496 ? -29.491 -6.921 10.780 1.00 91.88 496 PRO A N 1
ATOM 3807 C CA . PRO A 1 496 ? -30.160 -6.603 9.520 1.00 91.88 496 PRO A CA 1
ATOM 3808 C C . PRO A 1 496 ? -29.337 -6.994 8.287 1.00 91.88 496 PRO A C 1
ATOM 3810 O O . PRO A 1 496 ? -29.868 -7.643 7.392 1.00 91.88 496 PRO A O 1
ATOM 3813 N N . LEU A 1 497 ? -28.030 -6.698 8.275 1.00 93.06 497 LEU A N 1
ATOM 3814 C CA . LEU A 1 497 ? -27.134 -7.062 7.163 1.00 93.06 497 LEU A CA 1
ATOM 3815 C C . LEU A 1 497 ? -26.657 -8.527 7.173 1.00 93.06 497 LEU A C 1
ATOM 3817 O O . LEU A 1 497 ? -25.889 -8.917 6.298 1.00 93.06 497 LEU A O 1
ATOM 3821 N N . LYS A 1 498 ? -27.089 -9.344 8.142 1.00 92.25 498 LYS A N 1
ATOM 3822 C CA . LYS A 1 498 ? -26.811 -10.794 8.236 1.00 92.25 498 LYS A CA 1
ATOM 3823 C C . LYS A 1 498 ? -25.335 -11.216 8.246 1.00 92.25 498 LYS A C 1
ATOM 3825 O O . LYS A 1 498 ? -25.032 -12.392 8.068 1.00 92.25 498 LYS A O 1
ATOM 3830 N N . ARG A 1 499 ? -24.415 -10.287 8.504 1.00 93.44 499 ARG A N 1
ATOM 3831 C CA . ARG A 1 499 ? -22.973 -10.539 8.593 1.00 93.44 499 ARG A CA 1
ATOM 3832 C C . ARG A 1 499 ? -22.305 -9.567 9.551 1.00 93.44 499 ARG A C 1
ATOM 3834 O O . ARG A 1 499 ? -22.867 -8.521 9.870 1.00 93.44 499 ARG A O 1
ATOM 3841 N N . PHE A 1 500 ? -21.090 -9.903 9.962 1.00 94.12 500 PHE A N 1
ATOM 3842 C CA . PHE A 1 500 ? -20.222 -8.966 10.664 1.00 94.12 500 PHE A CA 1
ATOM 3843 C C . PHE A 1 500 ? -19.578 -8.002 9.661 1.00 94.12 500 PHE A C 1
ATOM 3845 O O . PHE A 1 500 ? -19.405 -8.329 8.480 1.00 94.12 500 PHE A O 1
ATOM 3852 N N . ALA A 1 501 ? -19.237 -6.806 10.133 1.00 96.38 501 ALA A N 1
ATOM 3853 C CA . ALA A 1 501 ? -18.365 -5.908 9.391 1.00 96.38 501 ALA A CA 1
ATOM 3854 C C . ALA A 1 501 ? -16.947 -6.488 9.357 1.00 96.38 501 ALA A C 1
ATOM 3856 O O . ALA A 1 501 ? -16.487 -7.098 10.322 1.00 96.38 501 ALA A O 1
ATOM 3857 N N . THR A 1 502 ? -16.236 -6.272 8.263 1.00 96.31 502 THR A N 1
ATOM 3858 C CA . THR A 1 502 ? -14.791 -6.488 8.198 1.00 96.31 502 THR A CA 1
ATOM 3859 C C . THR A 1 502 ? -14.061 -5.354 8.919 1.00 96.31 502 THR A C 1
ATOM 3861 O O . THR A 1 502 ? -14.568 -4.236 9.042 1.00 96.31 502 THR A O 1
ATOM 3864 N N . THR A 1 503 ? -12.825 -5.596 9.358 1.00 97.31 503 THR A N 1
ATOM 3865 C CA . THR A 1 503 ? -11.974 -4.529 9.911 1.00 97.31 503 THR A CA 1
ATOM 3866 C C . THR A 1 503 ? -11.722 -3.399 8.908 1.00 97.31 503 THR A C 1
ATOM 3868 O O . THR A 1 503 ? -11.587 -2.249 9.325 1.00 97.31 503 THR A O 1
ATOM 3871 N N . ARG A 1 504 ? -11.687 -3.698 7.597 1.00 97.12 504 ARG A N 1
ATOM 3872 C CA . ARG A 1 504 ? -11.496 -2.708 6.518 1.00 97.12 504 ARG A CA 1
ATOM 3873 C C . ARG A 1 504 ? -12.677 -1.747 6.457 1.00 97.12 504 ARG A C 1
ATOM 3875 O O . ARG A 1 504 ? -12.456 -0.545 6.412 1.00 97.12 504 ARG A O 1
ATOM 3882 N N . GLU A 1 505 ? -13.907 -2.254 6.540 1.00 97.56 505 GLU A N 1
ATOM 3883 C CA . GLU A 1 505 ? -15.117 -1.417 6.547 1.00 97.56 505 GLU A CA 1
ATOM 3884 C C . GLU A 1 505 ? -15.128 -0.420 7.717 1.00 97.56 505 GLU A C 1
ATOM 3886 O O . GLU A 1 505 ? -15.532 0.729 7.542 1.00 97.56 505 GLU A O 1
ATOM 3891 N N . ILE A 1 506 ? -14.628 -0.818 8.894 1.00 98.50 506 ILE A N 1
ATOM 3892 C CA . ILE A 1 506 ? -14.475 0.109 10.024 1.00 98.50 506 ILE A CA 1
ATOM 3893 C C . ILE A 1 506 ? -13.342 1.115 9.771 1.00 98.50 506 ILE A C 1
ATOM 3895 O O . ILE A 1 506 ? -13.518 2.311 10.009 1.00 98.50 506 ILE A O 1
ATOM 3899 N N . ALA A 1 507 ? -12.191 0.649 9.276 1.00 98.44 507 ALA A N 1
ATOM 3900 C CA . ALA A 1 507 ? -11.026 1.490 9.002 1.00 98.44 507 ALA A CA 1
ATOM 3901 C C . ALA A 1 507 ? -11.320 2.589 7.966 1.00 98.44 507 ALA A C 1
ATOM 3903 O O . ALA A 1 507 ? -10.916 3.731 8.178 1.00 98.44 507 ALA A O 1
ATOM 3904 N N . GLU A 1 508 ? -12.066 2.294 6.897 1.00 97.94 508 GLU A N 1
ATOM 3905 C CA . GLU A 1 508 ? -12.470 3.296 5.894 1.00 97.94 508 GLU A CA 1
ATOM 3906 C C . GLU A 1 508 ? -13.330 4.406 6.519 1.00 97.94 508 GLU A C 1
ATOM 3908 O O . GLU A 1 508 ? -13.131 5.584 6.223 1.00 97.94 508 GLU A O 1
ATOM 3913 N N . GLY A 1 509 ? -14.225 4.066 7.455 1.00 98.38 509 GLY A N 1
ATOM 3914 C CA . GLY A 1 509 ? -14.998 5.058 8.209 1.00 98.38 509 GLY A CA 1
ATOM 3915 C C . GLY A 1 509 ? -14.134 5.936 9.123 1.00 98.38 509 GLY A C 1
ATOM 3916 O O . GLY A 1 509 ? -14.350 7.148 9.202 1.00 98.38 509 GLY A O 1
ATOM 3917 N N . ILE A 1 510 ? -13.122 5.350 9.776 1.00 98.81 510 ILE A N 1
ATOM 3918 C CA . ILE A 1 510 ? -12.128 6.092 10.572 1.00 98.81 510 ILE A CA 1
ATOM 3919 C C . ILE A 1 510 ? -11.340 7.051 9.672 1.00 98.81 510 ILE A C 1
ATOM 3921 O O . ILE A 1 510 ? -11.219 8.235 9.992 1.00 98.81 510 ILE A O 1
ATOM 3925 N N . PHE A 1 511 ? -10.822 6.561 8.543 1.00 98.31 511 PHE A N 1
ATOM 3926 C CA . PHE A 1 511 ? -10.033 7.374 7.622 1.00 98.31 511 PHE A CA 1
ATOM 3927 C C . PHE A 1 511 ? -10.866 8.497 7.003 1.00 98.31 511 PHE A C 1
ATOM 3929 O O . PHE A 1 511 ? -10.398 9.630 6.934 1.00 98.31 511 PHE A O 1
ATOM 3936 N N . TRP A 1 512 ? -12.113 8.231 6.604 1.00 98.19 512 TRP A N 1
ATOM 3937 C CA . TRP A 1 512 ? -12.998 9.268 6.074 1.00 98.19 512 TRP A CA 1
ATOM 3938 C C . TRP A 1 512 ? -13.154 10.431 7.062 1.00 98.19 512 TRP A C 1
ATOM 3940 O O . TRP A 1 512 ? -12.956 11.580 6.664 1.00 98.19 512 TRP A O 1
ATOM 3950 N N . LEU A 1 513 ? -13.399 10.147 8.350 1.00 98.38 513 LEU A N 1
ATOM 3951 C CA . LEU A 1 513 ? -13.462 11.177 9.397 1.00 98.38 513 LEU A CA 1
ATOM 3952 C C . LEU A 1 513 ? -12.138 11.935 9.578 1.00 98.38 513 LEU A C 1
ATOM 3954 O O . LEU A 1 513 ? -12.156 13.131 9.888 1.00 98.38 513 LEU A O 1
ATOM 3958 N N . ALA A 1 514 ? -10.999 11.266 9.396 1.00 97.31 514 ALA A N 1
ATOM 3959 C CA . ALA A 1 514 ? -9.677 11.888 9.443 1.00 97.31 514 ALA A CA 1
ATOM 3960 C C . ALA A 1 514 ? -9.367 12.741 8.200 1.00 97.31 514 ALA A C 1
ATOM 3962 O O . ALA A 1 514 ? -8.638 13.726 8.293 1.00 97.31 514 ALA A O 1
ATOM 3963 N N . SER A 1 515 ? -9.959 12.411 7.054 1.00 91.56 515 SER A N 1
ATOM 3964 C CA . SER A 1 515 ? -9.679 13.053 5.772 1.00 91.56 515 SER A CA 1
ATOM 3965 C C . SER A 1 515 ? -10.312 14.451 5.627 1.00 91.56 515 SER A C 1
ATOM 3967 O O . SER A 1 515 ? -11.280 14.784 6.324 1.00 91.56 515 SER A O 1
ATOM 3969 N N . PRO A 1 516 ? -9.850 15.261 4.654 1.00 84.25 516 PRO A N 1
ATOM 3970 C CA . PRO A 1 516 ? -10.487 16.530 4.298 1.00 84.25 516 PRO A CA 1
ATOM 3971 C C . PRO A 1 516 ? -11.954 16.402 3.861 1.00 84.25 516 PRO A C 1
ATOM 3973 O O . PRO A 1 516 ? -12.713 17.361 3.988 1.00 84.25 516 PRO A O 1
ATOM 3976 N N . ALA A 1 517 ? -12.394 15.226 3.395 1.00 87.00 517 ALA A N 1
ATOM 3977 C CA . ALA A 1 517 ? -13.790 15.005 3.009 1.00 87.00 517 ALA A CA 1
ATOM 3978 C C . ALA A 1 517 ? -14.767 15.167 4.191 1.00 87.00 517 ALA A C 1
ATOM 3980 O O . ALA A 1 517 ? -15.943 15.459 3.984 1.00 87.00 517 ALA A O 1
ATOM 3981 N N . ALA A 1 518 ? -14.278 15.031 5.428 1.00 94.06 518 ALA A N 1
ATOM 3982 C CA . ALA A 1 518 ? -15.033 15.249 6.656 1.00 94.06 518 ALA A CA 1
ATOM 3983 C C . ALA A 1 518 ? -14.639 16.557 7.373 1.00 94.06 518 ALA A C 1
ATOM 3985 O O . ALA A 1 518 ? -14.816 16.674 8.586 1.00 94.06 518 ALA A O 1
ATOM 3986 N N . ALA A 1 519 ? -14.115 17.561 6.654 1.00 88.50 519 ALA A N 1
ATOM 3987 C CA . ALA A 1 519 ? -13.591 18.800 7.245 1.00 88.50 519 ALA A CA 1
ATOM 3988 C C . ALA A 1 519 ? -14.600 19.582 8.110 1.00 88.50 519 ALA A C 1
ATOM 3990 O O . ALA A 1 519 ? -14.189 20.357 8.969 1.00 88.50 519 ALA A O 1
ATOM 3991 N N . TYR A 1 520 ? -15.906 19.369 7.920 1.00 91.75 520 TYR A N 1
ATOM 3992 C CA . TYR A 1 520 ? -16.961 20.005 8.719 1.00 91.75 520 TYR A CA 1
ATOM 3993 C C . TYR A 1 520 ? -17.551 19.099 9.815 1.00 91.75 520 TYR A C 1
ATOM 3995 O O . TYR A 1 520 ? -18.522 19.463 10.475 1.00 91.75 520 TYR A O 1
ATOM 4003 N N . VAL A 1 521 ? -16.977 17.910 10.023 1.00 97.56 521 VAL A N 1
ATOM 4004 C CA . VAL A 1 521 ? -17.425 16.948 11.035 1.00 97.56 521 VAL A CA 1
ATOM 4005 C C . VAL A 1 521 ? -16.541 17.057 12.276 1.00 97.56 521 VAL A C 1
ATOM 4007 O O . VAL A 1 521 ? -15.353 16.723 12.249 1.00 97.56 521 VAL A O 1
ATOM 4010 N N . THR A 1 522 ? -17.139 17.503 13.380 1.00 98.00 522 THR A N 1
ATOM 4011 C CA . THR A 1 522 ? -16.545 17.516 14.724 1.00 98.00 522 THR A CA 1
ATOM 4012 C C . THR A 1 522 ? -17.640 17.280 15.772 1.00 98.00 522 THR A C 1
ATOM 4014 O O . THR A 1 522 ? -18.822 17.499 15.499 1.00 98.00 522 THR A O 1
ATOM 4017 N N . GLY A 1 523 ? -17.282 16.734 16.932 1.00 97.88 523 GLY A N 1
ATOM 4018 C CA . GLY A 1 523 ? -18.199 16.367 18.019 1.00 97.88 523 GLY A CA 1
ATOM 4019 C C . GLY A 1 523 ? -19.196 15.251 17.680 1.00 97.88 523 GLY A C 1
ATOM 4020 O O . GLY A 1 523 ? -20.062 14.932 18.487 1.00 97.88 523 GLY A O 1
ATOM 4021 N N . SER A 1 524 ? -19.099 14.653 16.491 1.00 97.62 524 SER A N 1
ATOM 4022 C CA . SER A 1 524 ? -20.063 13.677 15.976 1.00 97.62 524 SER A CA 1
ATOM 4023 C C . SER A 1 524 ? -19.573 12.239 16.143 1.00 97.62 524 SER A C 1
ATOM 4025 O O . SER A 1 524 ? -18.370 11.982 16.203 1.00 97.62 524 SER A O 1
ATOM 4027 N N . THR A 1 525 ? -20.511 11.290 16.189 1.00 98.19 525 THR A N 1
ATOM 4028 C CA . THR A 1 525 ? -20.221 9.848 16.215 1.00 98.19 525 THR A CA 1
ATOM 4029 C C . THR A 1 525 ? -20.741 9.179 14.947 1.00 98.19 525 THR A C 1
ATOM 4031 O O . THR A 1 525 ? -21.945 9.192 14.696 1.00 98.19 525 THR A O 1
ATOM 4034 N N . LEU A 1 526 ? -19.851 8.560 14.172 1.00 98.12 526 LEU A N 1
ATOM 4035 C CA . LEU A 1 526 ? -20.209 7.719 13.033 1.00 98.12 526 LEU A CA 1
ATOM 4036 C C . LEU A 1 526 ? -20.480 6.290 13.516 1.00 98.12 526 LEU A C 1
ATOM 4038 O O . LEU A 1 526 ? -19.572 5.621 14.004 1.00 98.12 526 LEU A O 1
ATOM 4042 N N . THR A 1 527 ? -21.716 5.812 13.379 1.00 97.69 527 THR A N 1
ATOM 4043 C CA . THR A 1 527 ? -22.081 4.434 13.749 1.00 97.69 527 THR A CA 1
ATOM 4044 C C . THR A 1 527 ? -21.943 3.506 12.548 1.00 97.69 527 THR A C 1
ATOM 4046 O O . THR A 1 527 ? -22.509 3.780 11.493 1.00 97.69 527 THR A O 1
ATOM 4049 N N . ILE A 1 528 ? -21.194 2.412 12.715 1.00 97.31 528 ILE A N 1
ATOM 4050 C CA . ILE A 1 528 ? -20.936 1.402 11.679 1.00 97.31 528 ILE A CA 1
ATOM 4051 C C . ILE A 1 528 ? -21.255 0.029 12.278 1.00 97.31 528 ILE A C 1
ATOM 4053 O O . ILE A 1 528 ? -20.368 -0.698 12.724 1.00 97.31 528 ILE A O 1
ATOM 4057 N N . ASP A 1 529 ? -22.543 -0.301 12.375 1.00 95.31 529 ASP A N 1
ATOM 4058 C CA . ASP A 1 529 ? -23.017 -1.459 13.146 1.00 95.31 529 ASP A CA 1
ATOM 4059 C C . ASP A 1 529 ? -23.885 -2.446 12.353 1.00 95.31 529 ASP A C 1
ATOM 4061 O O . ASP A 1 529 ? -24.486 -3.347 12.938 1.00 95.31 529 ASP A O 1
ATOM 4065 N N . GLY A 1 530 ? -23.980 -2.275 11.032 1.00 93.06 530 GLY A N 1
ATOM 4066 C CA . GLY A 1 530 ? -24.827 -3.108 10.176 1.00 93.06 530 GLY A CA 1
ATOM 4067 C C . GLY A 1 530 ? -26.316 -3.043 10.532 1.00 93.06 530 GLY A C 1
ATOM 4068 O O . GLY A 1 530 ? -27.056 -3.987 10.247 1.00 93.06 530 GLY A O 1
ATOM 4069 N N . GLY A 1 531 ? -26.740 -1.956 11.185 1.00 91.44 531 GLY A N 1
ATOM 4070 C CA . GLY A 1 531 ? -28.095 -1.750 11.673 1.00 91.44 531 GLY A CA 1
ATOM 4071 C C . GLY A 1 531 ? -28.388 -2.452 12.997 1.00 91.44 531 GLY A C 1
ATOM 4072 O O . GLY A 1 531 ? -29.554 -2.552 13.349 1.00 91.44 531 GLY A O 1
ATOM 4073 N N . ALA A 1 532 ? -27.390 -2.955 13.732 1.00 90.25 532 ALA A N 1
ATOM 4074 C CA . ALA A 1 532 ? -27.595 -3.695 14.985 1.00 90.25 532 ALA A CA 1
ATOM 4075 C C . ALA A 1 532 ? -28.452 -2.950 16.024 1.00 90.25 532 ALA A C 1
ATOM 4077 O O . ALA A 1 532 ? -29.154 -3.588 16.803 1.00 90.25 532 ALA A O 1
ATOM 4078 N N . THR A 1 533 ? -28.391 -1.619 16.045 1.00 89.81 533 THR A N 1
ATOM 4079 C CA . THR A 1 533 ? -29.128 -0.768 16.995 1.00 89.81 533 THR A CA 1
ATOM 4080 C C . THR A 1 533 ? -30.477 -0.259 16.476 1.00 89.81 533 THR A C 1
ATOM 4082 O O . THR A 1 533 ? -31.197 0.398 17.224 1.00 89.81 533 THR A O 1
ATOM 4085 N N . LEU A 1 534 ? -30.846 -0.555 15.223 1.00 85.69 534 LEU A N 1
ATOM 4086 C CA . LEU A 1 534 ? -32.127 -0.132 14.638 1.00 85.69 534 LEU A CA 1
ATOM 4087 C C . LEU A 1 534 ? -33.336 -0.979 15.081 1.00 85.69 534 LEU A C 1
ATOM 4089 O O . LEU A 1 534 ? -34.405 -0.395 15.276 1.00 85.69 534 LEU A O 1
ATOM 4093 N N . PRO A 1 535 ? -33.241 -2.320 15.218 1.00 74.56 535 PRO A N 1
ATOM 4094 C CA . PRO A 1 535 ? -34.372 -3.126 15.646 1.00 74.56 535 PRO A CA 1
ATOM 4095 C C . PRO A 1 535 ? -34.809 -2.760 17.066 1.00 74.56 535 PRO A C 1
ATOM 4097 O O . PRO A 1 535 ? -34.065 -2.938 18.027 1.00 74.56 535 PRO A O 1
ATOM 4100 N N . VAL A 1 536 ? -36.060 -2.328 17.211 1.00 61.31 5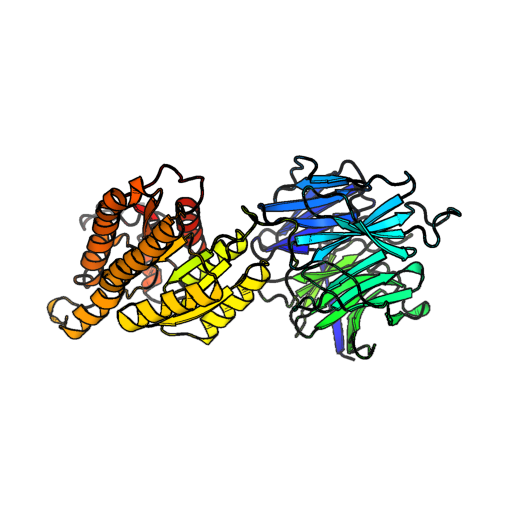36 VAL A N 1
ATOM 4101 C CA . VAL A 1 536 ? -36.768 -2.382 18.493 1.00 61.31 536 VAL A CA 1
ATOM 4102 C C . VAL A 1 536 ? -37.371 -3.779 18.588 1.00 61.31 536 VAL A C 1
ATOM 4104 O O . VAL A 1 536 ? -38.526 -3.988 18.229 1.00 61.31 536 VAL A O 1
ATOM 4107 N N . THR A 1 537 ? -36.591 -4.768 19.015 1.00 54.16 537 THR A N 1
ATOM 4108 C CA . THR A 1 537 ? -37.162 -6.071 19.373 1.00 54.16 537 THR A CA 1
ATOM 4109 C C . THR A 1 537 ? -37.582 -6.002 20.833 1.00 54.16 537 THR A C 1
ATOM 4111 O O . THR A 1 537 ? -36.788 -6.276 21.732 1.00 54.16 537 THR A O 1
ATOM 4114 N N . ALA A 1 538 ? -38.829 -5.598 21.087 1.00 49.72 538 ALA A N 1
ATOM 4115 C CA . ALA A 1 538 ? -39.502 -6.150 22.253 1.00 49.72 538 ALA A CA 1
ATOM 4116 C C . ALA A 1 538 ? -39.551 -7.659 21.993 1.00 49.72 538 ALA A C 1
ATOM 4118 O O . ALA A 1 538 ? -40.047 -8.063 20.943 1.00 49.72 538 ALA A O 1
ATOM 4119 N N . ASP A 1 539 ? -38.938 -8.474 22.854 1.00 46.41 539 ASP A N 1
ATOM 4120 C CA . ASP A 1 539 ? -39.133 -9.920 22.763 1.00 46.41 539 ASP A CA 1
ATOM 4121 C C . ASP A 1 539 ? -40.644 -10.187 22.664 1.00 46.41 539 ASP A C 1
ATOM 4123 O O . ASP A 1 539 ? -41.412 -9.564 23.397 1.00 46.41 539 ASP A O 1
ATOM 4127 N N . PHE A 1 540 ? -41.000 -11.084 21.739 1.00 40.97 540 PHE A N 1
ATOM 4128 C CA . PHE A 1 540 ? -42.322 -11.568 21.309 1.00 40.97 540 PHE A CA 1
ATOM 4129 C C . PHE A 1 540 ? -42.741 -11.158 19.879 1.00 40.97 540 PHE A C 1
ATOM 4131 O O . PHE A 1 540 ? -43.142 -10.033 19.600 1.00 40.97 540 PHE A O 1
ATOM 4138 N N . ASP A 1 541 ? -42.697 -12.178 19.015 1.00 48.22 541 ASP A N 1
ATOM 4139 C CA . ASP A 1 541 ? -43.422 -12.356 17.754 1.00 48.22 541 ASP A CA 1
ATOM 4140 C C . ASP A 1 541 ? -42.956 -11.598 16.503 1.00 48.22 541 ASP A C 1
ATOM 4142 O O . ASP A 1 541 ? -43.455 -10.541 16.140 1.00 48.22 541 ASP A O 1
ATOM 4146 N N . PHE A 1 542 ? -42.113 -12.283 15.726 1.00 39.91 542 PHE A N 1
ATOM 4147 C CA . PHE A 1 542 ? -42.564 -12.775 14.420 1.00 39.91 542 PHE A CA 1
ATOM 4148 C C . PHE A 1 542 ? -42.091 -14.227 14.258 1.00 39.91 542 PHE A C 1
ATOM 4150 O O . PHE A 1 542 ? -41.254 -14.541 13.411 1.00 39.91 542 PHE A O 1
ATOM 4157 N N . GLU A 1 543 ? -42.669 -15.141 15.046 1.00 46.75 543 GLU A N 1
ATOM 4158 C CA . GLU A 1 543 ? -43.037 -16.414 14.431 1.00 46.75 543 GLU A CA 1
ATOM 4159 C C . GLU A 1 543 ? -44.029 -16.055 13.324 1.00 46.75 543 GLU A C 1
ATOM 4161 O O . GLU A 1 543 ? -45.220 -15.850 13.547 1.00 46.75 543 GLU A O 1
ATOM 4166 N N . THR A 1 544 ? -43.522 -15.927 12.101 1.00 43.78 544 THR A N 1
ATOM 4167 C CA . THR A 1 544 ? -44.368 -16.191 10.941 1.00 43.78 544 THR A CA 1
ATOM 4168 C C . THR A 1 544 ? -44.470 -17.699 10.826 1.00 43.78 544 THR A C 1
ATOM 4170 O O . THR A 1 544 ? -43.895 -18.339 9.953 1.00 43.78 544 THR A O 1
ATOM 4173 N N . ASP A 1 545 ? -45.223 -18.270 11.758 1.00 53.53 545 ASP A N 1
ATOM 4174 C CA . ASP A 1 545 ? -45.934 -19.497 11.488 1.00 53.53 545 ASP A CA 1
ATOM 4175 C C . ASP A 1 545 ? -46.967 -19.128 10.413 1.00 53.53 545 ASP A C 1
ATOM 4177 O O . ASP A 1 545 ? -47.968 -18.472 10.710 1.00 53.53 545 ASP A O 1
ATOM 4181 N N . ASN A 1 546 ? -46.631 -19.367 9.137 1.00 42.09 546 ASN A N 1
ATOM 4182 C CA . ASN A 1 546 ? -47.539 -19.776 8.055 1.00 42.09 546 ASN A CA 1
ATOM 4183 C C . ASN A 1 546 ? -46.911 -19.655 6.646 1.00 42.09 546 ASN A C 1
ATOM 4185 O O . ASN A 1 546 ? -46.858 -18.561 6.084 1.00 42.09 546 ASN A O 1
ATOM 4189 N N . ARG A 1 547 ? -46.707 -20.844 6.053 1.00 39.53 547 ARG A N 1
ATOM 4190 C CA . ARG A 1 547 ? -46.777 -21.226 4.621 1.00 39.53 547 ARG A CA 1
ATOM 4191 C C . ARG A 1 547 ? -45.523 -21.166 3.761 1.00 39.53 547 ARG A C 1
ATOM 4193 O O . ARG A 1 547 ? -45.012 -20.061 3.495 1.00 39.53 547 ARG A O 1
#

Radius of gyration: 26.6 Å; Cα contacts (8 Å, |Δi|>4): 1445; chains: 1; bounding box: 78×52×79 Å

Nearest PDB structures (foldseek):
  1g6k-assembly1_A  TM=9.555E-01  e=1.078E-25  Priestia megaterium
  3aus-assembly1_A  TM=9.622E-01  e=1.118E-24  Priestia megaterium
  7czc-assembly1_B  TM=9.597E-01  e=1.177E-21  Vibrio harveyi
  4iiu-assembly1_C  TM=9.425E-01  e=1.534E-20  Escherichia coli CFT073
  6nrp-assembly1_A  TM=9.385E-01  e=9.516E-20  Acinetobacter baumannii

Organism: NCBI:txid2838551